Protein AF-0000000074505085 (afdb_homodimer)

Structure (mmCIF, N/CA/C/O backbone):
data_AF-0000000074505085-model_v1
#
loop_
_entity.id
_entity.type
_entity.pdbx_description
1 polymer 'TSPY like 1'
#
loop_
_atom_site.group_PDB
_atom_site.id
_atom_site.type_symbol
_atom_site.label_atom_id
_atom_site.label_alt_id
_atom_site.label_comp_id
_atom_site.label_asym_id
_atom_site.label_entity_id
_atom_site.label_seq_id
_atom_site.pdbx_PDB_ins_code
_atom_site.Cartn_x
_atom_site.Cartn_y
_atom_site.Cartn_z
_atom_site.occupancy
_atom_site.B_iso_or_equiv
_atom_site.auth_seq_id
_atom_site.auth_comp_id
_atom_site.auth_asym_id
_atom_site.auth_atom_id
_atom_site.pdbx_PDB_model_num
ATOM 1 N N . ASP A 1 1 ? 33.812 -59.938 -55.188 1 25.39 1 ASP A N 1
ATOM 2 C CA . ASP A 1 1 ? 33.625 -60.281 -53.781 1 25.39 1 ASP A CA 1
ATOM 3 C C . ASP A 1 1 ? 33.375 -59.031 -52.938 1 25.39 1 ASP A C 1
ATOM 5 O O . ASP A 1 1 ? 34.312 -58.25 -52.719 1 25.39 1 ASP A O 1
ATOM 9 N N . CYS A 1 2 ? 32.25 -58.344 -53.156 1 29.44 2 CYS A N 1
ATOM 10 C CA . CYS A 1 2 ? 31.734 -57.031 -52.812 1 29.44 2 CYS A CA 1
ATOM 11 C C . CYS A 1 2 ? 31.578 -56.875 -51.312 1 29.44 2 CYS A C 1
ATOM 13 O O . CYS A 1 2 ? 30.953 -57.719 -50.656 1 29.44 2 CYS A O 1
ATOM 15 N N . ALA A 1 3 ? 32.625 -56.25 -50.656 1 34.06 3 ALA A N 1
ATOM 16 C CA . ALA A 1 3 ? 32.719 -55.844 -49.25 1 34.06 3 ALA A CA 1
ATOM 17 C C . ALA A 1 3 ? 31.453 -55.156 -48.781 1 34.06 3 ALA A C 1
ATOM 19 O O . ALA A 1 3 ? 31.109 -54.062 -49.25 1 34.06 3 ALA A O 1
ATOM 20 N N . VAL A 1 4 ? 30.375 -55.969 -48.531 1 32.06 4 VAL A N 1
ATOM 21 C CA . VAL A 1 4 ? 29.109 -55.562 -47.906 1 32.06 4 VAL A CA 1
ATOM 22 C C . VAL A 1 4 ? 29.391 -54.75 -46.656 1 32.06 4 VAL A C 1
ATOM 24 O O . VAL A 1 4 ? 30.078 -55.219 -45.75 1 32.06 4 VAL A O 1
ATOM 27 N N . ILE A 1 5 ? 29.625 -53.438 -46.781 1 35.28 5 ILE A N 1
ATOM 28 C CA . ILE A 1 5 ? 29.703 -52.438 -45.719 1 35.28 5 ILE A CA 1
ATOM 29 C C . ILE A 1 5 ? 28.531 -52.656 -44.75 1 35.28 5 ILE A C 1
ATOM 31 O O . ILE A 1 5 ? 27.375 -52.531 -45.125 1 35.28 5 ILE A O 1
ATOM 35 N N . SER A 1 6 ? 28.688 -53.656 -43.906 1 30.83 6 SER A N 1
ATOM 36 C CA . SER A 1 6 ? 27.688 -53.844 -42.875 1 30.83 6 SER A CA 1
ATOM 37 C C . SER A 1 6 ? 27.297 -52.531 -42.219 1 30.83 6 SER A C 1
ATOM 39 O O . SER A 1 6 ? 28.156 -51.781 -41.75 1 30.83 6 SER A O 1
ATOM 41 N N . LEU A 1 7 ? 26.328 -51.812 -42.781 1 31.2 7 LEU A N 1
ATOM 42 C CA . LEU A 1 7 ? 25.641 -50.688 -42.125 1 31.2 7 LEU A CA 1
ATOM 43 C C . LEU A 1 7 ? 25.391 -51 -40.656 1 31.2 7 LEU A C 1
ATOM 45 O O . LEU A 1 7 ? 24.766 -52 -40.312 1 31.2 7 LEU A O 1
ATOM 49 N N . GLY A 1 8 ? 26.438 -50.875 -39.812 1 31.52 8 GLY A N 1
ATOM 50 C CA . GLY A 1 8 ? 26.281 -50.906 -38.375 1 31.52 8 GLY A CA 1
ATOM 51 C C . GLY A 1 8 ? 24.969 -50.312 -37.875 1 31.52 8 GLY A C 1
ATOM 52 O O . GLY A 1 8 ? 24.547 -49.281 -38.375 1 31.52 8 GLY A O 1
ATOM 53 N N . GLU A 1 9 ? 23.969 -51.125 -37.531 1 32.88 9 GLU A N 1
ATOM 54 C CA . GLU A 1 9 ? 22.734 -50.812 -36.812 1 32.88 9 GLU A CA 1
ATOM 55 C C . GLU A 1 9 ? 22.969 -49.781 -35.75 1 32.88 9 GLU A C 1
ATOM 57 O O . GLU A 1 9 ? 23.781 -49.969 -34.844 1 32.88 9 GLU A O 1
ATOM 62 N N . GLU A 1 10 ? 23.016 -48.5 -36.062 1 31.44 10 GLU A N 1
ATOM 63 C CA . GLU A 1 10 ? 22.891 -47.438 -35.062 1 31.44 10 GLU A CA 1
ATOM 64 C C . GLU A 1 10 ? 21.859 -47.781 -34 1 31.44 10 GLU A C 1
ATOM 66 O O . GLU A 1 10 ? 20.688 -48 -34.312 1 31.44 10 GLU A O 1
ATOM 71 N N . GLU A 1 11 ? 22.172 -48.625 -33.031 1 31.64 11 GLU A N 1
ATOM 72 C CA . GLU A 1 11 ? 21.344 -48.781 -31.859 1 31.64 11 GLU A CA 1
ATOM 73 C C . GLU A 1 11 ? 20.75 -47.438 -31.438 1 31.64 11 GLU A C 1
ATOM 75 O O . GLU A 1 11 ? 21.484 -46.469 -31.219 1 31.64 11 GLU A O 1
ATOM 80 N N . GLU A 1 12 ? 19.656 -47.062 -32 1 31.67 12 GLU A N 1
ATOM 81 C CA . GLU A 1 12 ? 18.812 -46.031 -31.406 1 31.67 12 GLU A CA 1
ATOM 82 C C . GLU A 1 12 ? 18.828 -46.125 -29.875 1 31.67 12 GLU A C 1
ATOM 84 O O . GLU A 1 12 ? 18.312 -47.094 -29.312 1 31.67 12 GLU A O 1
ATOM 89 N N . GLU A 1 13 ? 19.906 -45.906 -29.219 1 32.12 13 GLU A N 1
ATOM 90 C CA . GLU A 1 13 ? 19.797 -45.688 -27.781 1 32.12 13 GLU A CA 1
ATOM 91 C C . GLU A 1 13 ? 18.469 -45 -27.438 1 32.12 13 GLU A C 1
ATOM 93 O O . GLU A 1 13 ? 18.188 -43.906 -27.906 1 32.12 13 GLU A O 1
ATOM 98 N N . GLU A 1 14 ? 17.375 -45.75 -27.406 1 32.88 14 GLU A N 1
ATOM 99 C CA . GLU A 1 14 ? 16.188 -45.281 -26.703 1 32.88 14 GLU A CA 1
ATOM 100 C C . GLU A 1 14 ? 16.578 -44.406 -25.5 1 32.88 14 GLU A C 1
ATOM 102 O O . GLU A 1 14 ? 17.234 -44.875 -24.562 1 32.88 14 GLU A O 1
ATOM 107 N N . GLU A 1 15 ? 17.047 -43.25 -25.688 1 34.31 15 GLU A N 1
ATOM 108 C CA . GLU A 1 15 ? 17 -42.375 -24.531 1 34.31 15 GLU A CA 1
ATOM 109 C C . GLU A 1 15 ? 15.828 -42.688 -23.625 1 34.31 15 GLU A C 1
ATOM 111 O O . GLU A 1 15 ? 14.672 -42.656 -24.047 1 34.31 15 GLU A O 1
ATOM 116 N N . GLU A 1 16 ? 15.773 -43.812 -22.891 1 35.75 16 GLU A N 1
ATOM 117 C CA . GLU A 1 16 ? 14.883 -43.938 -21.734 1 35.75 16 GLU A CA 1
ATOM 118 C C . GLU A 1 16 ? 14.461 -42.562 -21.219 1 35.75 16 GLU A C 1
ATOM 120 O O . GLU A 1 16 ? 15.305 -41.75 -20.812 1 35.75 16 GLU A O 1
ATOM 125 N N . GLU A 1 17 ? 13.664 -41.781 -21.844 1 39.53 17 GLU A N 1
ATOM 126 C CA . GLU A 1 17 ? 12.82 -40.75 -21.25 1 39.53 17 GLU A CA 1
ATOM 127 C C . GLU A 1 17 ? 12.539 -41.031 -19.781 1 39.53 17 GLU A C 1
ATOM 129 O O . GLU A 1 17 ? 11.664 -41.844 -19.453 1 39.53 17 GLU A O 1
ATOM 134 N N . GLY A 1 18 ? 13.383 -41.562 -19.016 1 38.06 18 GLY A N 1
ATOM 135 C CA . GLY A 1 18 ? 13.25 -41.875 -17.609 1 38.06 18 GLY A CA 1
ATOM 136 C C . GLY A 1 18 ? 12.117 -41.094 -16.938 1 38.06 18 GLY A C 1
ATOM 137 O O . GLY A 1 18 ? 11.867 -39.938 -17.281 1 38.06 18 GLY A O 1
ATOM 138 N N . ASP A 1 19 ? 10.953 -41.625 -16.594 1 44.03 19 ASP A N 1
ATOM 139 C CA . ASP A 1 19 ? 9.789 -41.281 -15.781 1 44.03 19 ASP A CA 1
ATOM 140 C C . ASP A 1 19 ? 10.125 -40.219 -14.758 1 44.03 19 ASP A C 1
ATOM 142 O O . ASP A 1 19 ? 10.453 -40.5 -13.609 1 44.03 19 ASP A O 1
ATOM 146 N N . GLU A 1 20 ? 11.141 -39.406 -14.836 1 50.88 20 GLU A N 1
ATOM 147 C CA . GLU A 1 20 ? 11.586 -38.469 -13.828 1 50.88 20 GLU A CA 1
ATOM 148 C C . GLU A 1 20 ? 10.406 -37.719 -13.227 1 50.88 20 GLU A C 1
ATOM 150 O O . GLU A 1 20 ? 9.773 -36.875 -13.898 1 50.88 20 GLU A O 1
ATOM 155 N N . GLY A 1 21 ? 9.508 -38.344 -12.445 1 59.97 21 GLY A N 1
ATOM 156 C CA . GLY A 1 21 ? 8.367 -37.938 -11.641 1 59.97 21 GLY A CA 1
ATOM 157 C C . GLY A 1 21 ? 8.461 -36.531 -11.141 1 59.97 21 GLY A C 1
ATOM 158 O O . GLY A 1 21 ? 9.445 -35.844 -11.398 1 59.97 21 GLY A O 1
ATOM 159 N N . PRO A 1 22 ? 7.262 -35.906 -10.734 1 77.12 22 PRO A N 1
ATOM 160 C CA . PRO A 1 22 ? 7.184 -34.531 -10.18 1 77.12 22 PRO A CA 1
ATOM 161 C C . PRO A 1 22 ? 8.297 -34.25 -9.172 1 77.12 22 PRO A C 1
ATOM 163 O O . PRO A 1 22 ? 8.602 -33.094 -8.898 1 77.12 22 PRO A O 1
ATOM 166 N N . GLY A 1 23 ? 8.984 -35.312 -8.828 1 82.06 23 GLY A N 1
ATOM 167 C CA . GLY A 1 23 ? 9.984 -35.156 -7.781 1 82.06 23 GLY A CA 1
ATOM 168 C C . GLY A 1 23 ? 11.211 -34.375 -8.242 1 82.06 23 GLY A C 1
ATOM 169 O O . GLY A 1 23 ? 11.742 -33.562 -7.5 1 82.06 23 GLY A O 1
ATOM 170 N N . ARG A 1 24 ? 11.664 -34.75 -9.477 1 89.06 24 ARG A N 1
ATOM 171 C CA . ARG A 1 24 ? 12.836 -34.062 -10 1 89.06 24 ARG A CA 1
ATOM 172 C C . ARG A 1 24 ? 12.547 -32.562 -10.195 1 89.06 24 ARG A C 1
ATOM 174 O O . ARG A 1 24 ? 13.398 -31.719 -9.922 1 89.06 24 ARG A O 1
ATOM 181 N N . TYR A 1 25 ? 11.422 -32.281 -10.711 1 94.06 25 TYR A N 1
ATOM 182 C CA . TYR A 1 25 ? 11.039 -30.891 -10.914 1 94.06 25 TYR A CA 1
ATOM 183 C C . TYR A 1 25 ? 10.891 -30.172 -9.578 1 94.06 25 TYR A C 1
ATOM 185 O O . TYR A 1 25 ? 11.219 -28.984 -9.469 1 94.06 25 TYR A O 1
ATOM 193 N N . LEU A 1 26 ? 10.523 -30.906 -8.562 1 94.06 26 LEU A N 1
ATOM 194 C CA . LEU A 1 26 ? 10.344 -30.297 -7.254 1 94.06 26 LEU A CA 1
ATOM 195 C C . LEU A 1 26 ? 11.695 -29.906 -6.656 1 94.06 26 LEU A C 1
ATOM 197 O O . LEU A 1 26 ? 11.82 -28.828 -6.059 1 94.06 26 LEU A O 1
ATOM 201 N N . ALA A 1 27 ? 12.641 -30.781 -6.809 1 94.56 27 ALA A N 1
ATOM 202 C CA . ALA A 1 27 ? 13.977 -30.484 -6.309 1 94.56 27 ALA A CA 1
ATOM 203 C C . ALA A 1 27 ? 14.57 -29.281 -7.031 1 94.56 27 ALA A C 1
ATOM 205 O O . ALA A 1 27 ? 15.188 -28.422 -6.402 1 94.56 27 ALA A O 1
ATOM 206 N N . ALA A 1 28 ? 14.375 -29.266 -8.32 1 96.69 28 ALA A N 1
ATOM 207 C CA . ALA A 1 28 ? 14.844 -28.125 -9.109 1 96.69 28 ALA A CA 1
ATOM 208 C C . ALA A 1 28 ? 14.117 -26.844 -8.719 1 96.69 28 ALA A C 1
ATOM 210 O O . ALA A 1 28 ? 14.727 -25.766 -8.672 1 96.69 28 ALA A O 1
ATOM 211 N N . LEU A 1 29 ? 12.844 -27 -8.477 1 97.38 29 LEU A N 1
ATOM 212 C CA . LEU A 1 29 ? 12.047 -25.859 -8.062 1 97.38 29 LEU A CA 1
ATOM 213 C C . LEU A 1 29 ? 12.539 -25.312 -6.723 1 97.38 29 LEU A C 1
ATOM 215 O O . LEU A 1 29 ? 12.625 -24.094 -6.539 1 97.38 29 LEU A O 1
ATOM 219 N N . GLU A 1 30 ? 12.867 -26.141 -5.809 1 96.81 30 GLU A N 1
ATOM 220 C CA . GLU A 1 30 ? 13.406 -25.734 -4.52 1 96.81 30 GLU A CA 1
ATOM 221 C C . GLU A 1 30 ? 14.703 -24.938 -4.695 1 96.81 30 GLU A C 1
ATOM 223 O O . GLU A 1 30 ? 14.922 -23.938 -4.02 1 96.81 30 GLU A O 1
ATOM 228 N N . ALA A 1 31 ? 15.516 -25.422 -5.57 1 97.5 31 ALA A N 1
ATOM 229 C CA . ALA A 1 31 ? 16.797 -24.766 -5.824 1 97.5 31 ALA A CA 1
ATOM 230 C C . ALA A 1 31 ? 16.578 -23.375 -6.398 1 97.5 31 ALA A C 1
ATOM 232 O O . ALA A 1 31 ? 17.25 -22.422 -5.988 1 97.5 31 ALA A O 1
ATOM 233 N N . VAL A 1 32 ? 15.688 -23.234 -7.352 1 98.12 32 VAL A N 1
ATOM 234 C CA . VAL A 1 32 ? 15.406 -21.938 -7.957 1 98.12 32 VAL A CA 1
ATOM 235 C C . VAL A 1 32 ? 14.82 -21 -6.906 1 98.12 32 VAL A C 1
ATOM 237 O O . VAL A 1 32 ? 15.141 -19.812 -6.891 1 98.12 32 VAL A O 1
ATOM 240 N N . GLN A 1 33 ? 13.953 -21.547 -6.035 1 97.69 33 GLN A N 1
ATOM 241 C CA . GLN A 1 33 ? 13.375 -20.734 -4.973 1 97.69 33 GLN A CA 1
ATOM 242 C C . GLN A 1 33 ? 14.453 -20.203 -4.027 1 97.69 33 GLN A C 1
ATOM 244 O O . GLN A 1 33 ? 14.398 -19.062 -3.59 1 97.69 33 GLN A O 1
ATOM 249 N N . LEU A 1 34 ? 15.438 -21.031 -3.76 1 97.5 34 LEU A N 1
ATOM 250 C CA . LEU A 1 34 ? 16.547 -20.594 -2.918 1 97.5 34 LEU A CA 1
ATOM 251 C C . LEU A 1 34 ? 17.328 -19.469 -3.586 1 97.5 34 LEU A C 1
ATOM 253 O O . LEU A 1 34 ? 17.734 -18.516 -2.924 1 97.5 34 LEU A O 1
ATOM 257 N N . GLU A 1 35 ? 17.562 -19.531 -4.836 1 98.12 35 GLU A N 1
ATOM 258 C CA . GLU A 1 35 ? 18.234 -18.484 -5.586 1 98.12 35 GLU A CA 1
ATOM 259 C C . GLU A 1 35 ? 17.438 -17.188 -5.574 1 98.12 35 GLU A C 1
ATOM 261 O O . GLU A 1 35 ? 18 -16.109 -5.387 1 98.12 35 GLU A O 1
ATOM 266 N N . LEU A 1 36 ? 16.188 -17.344 -5.793 1 97.62 36 LEU A N 1
ATOM 267 C CA . LEU A 1 36 ? 15.305 -16.172 -5.777 1 97.62 36 LEU A CA 1
ATOM 268 C C . LEU A 1 36 ? 15.305 -15.508 -4.402 1 97.62 36 LEU A C 1
ATOM 270 O O . LEU A 1 36 ? 15.336 -14.281 -4.305 1 97.62 36 LEU A O 1
ATOM 274 N N . GLU A 1 37 ? 15.25 -16.312 -3.385 1 96.69 37 GLU A N 1
ATOM 275 C CA . GLU A 1 37 ? 15.289 -15.789 -2.023 1 96.69 37 GLU A CA 1
ATOM 276 C C . GLU A 1 37 ? 16.578 -15.016 -1.762 1 96.69 37 GLU A C 1
ATOM 278 O O . GLU A 1 37 ? 16.562 -13.992 -1.065 1 96.69 37 GLU A O 1
ATOM 283 N N . ALA A 1 38 ? 17.672 -15.523 -2.273 1 98 38 ALA A N 1
ATOM 284 C CA . ALA A 1 38 ? 18.938 -14.836 -2.123 1 98 38 ALA A CA 1
ATOM 285 C C . ALA A 1 38 ? 18.922 -13.469 -2.809 1 98 38 ALA A C 1
ATOM 287 O O . ALA A 1 38 ? 19.406 -12.484 -2.26 1 98 38 ALA A O 1
ATOM 288 N N . VAL A 1 39 ? 18.344 -13.414 -3.986 1 97.88 39 VAL A N 1
ATOM 289 C CA . VAL A 1 39 ? 18.203 -12.156 -4.707 1 97.88 39 VAL A CA 1
ATOM 290 C C . VAL A 1 39 ? 17.328 -11.195 -3.908 1 97.88 39 VAL A C 1
ATOM 292 O O . VAL A 1 39 ? 17.641 -10.016 -3.779 1 97.88 39 VAL A O 1
ATOM 295 N N . GLU A 1 40 ? 16.281 -11.766 -3.355 1 95.69 40 GLU A N 1
ATOM 296 C CA . GLU A 1 40 ? 15.344 -10.953 -2.586 1 95.69 40 GLU A CA 1
ATOM 297 C C . GLU A 1 40 ? 16 -10.398 -1.324 1 95.69 40 GLU A C 1
ATOM 299 O O . GLU A 1 40 ? 15.742 -9.266 -0.928 1 95.69 40 GLU A O 1
ATOM 304 N N . GLU A 1 41 ? 16.781 -11.18 -0.709 1 96.88 41 GLU A N 1
ATOM 305 C CA . GLU A 1 41 ? 17.5 -10.727 0.48 1 96.88 41 GLU A CA 1
ATOM 306 C C . GLU A 1 41 ? 18.469 -9.609 0.143 1 96.88 41 GLU A C 1
ATOM 308 O O . GLU A 1 41 ? 18.578 -8.625 0.881 1 96.88 41 GLU A O 1
ATOM 313 N N . GLU A 1 42 ? 19.156 -9.742 -0.912 1 97.94 42 GLU A N 1
ATOM 314 C CA . GLU A 1 42 ? 20.062 -8.688 -1.368 1 97.94 42 GLU A CA 1
ATOM 315 C C . GLU A 1 42 ? 19.297 -7.41 -1.699 1 97.94 42 GLU A C 1
ATOM 317 O O . GLU A 1 42 ? 19.719 -6.312 -1.343 1 97.94 42 GLU A O 1
ATOM 322 N N . ALA A 1 43 ? 18.219 -7.605 -2.398 1 96.94 43 ALA A N 1
ATOM 323 C CA . ALA A 1 43 ? 17.375 -6.465 -2.738 1 96.94 43 ALA A CA 1
ATOM 324 C C . ALA A 1 43 ? 16.859 -5.762 -1.48 1 96.94 43 ALA A C 1
ATOM 326 O O . ALA A 1 43 ? 16.953 -4.535 -1.368 1 96.94 43 ALA A O 1
ATOM 327 N N . ALA A 1 44 ? 16.359 -6.547 -0.553 1 94.25 44 ALA A N 1
ATOM 328 C CA . ALA A 1 44 ? 15.82 -5.988 0.687 1 94.25 44 ALA A CA 1
ATOM 329 C C . ALA A 1 44 ? 16.875 -5.16 1.415 1 94.25 44 ALA A C 1
ATOM 331 O O . ALA A 1 44 ? 16.594 -4.062 1.895 1 94.25 44 ALA A O 1
ATOM 332 N N . ARG A 1 45 ? 18.094 -5.633 1.426 1 96.75 45 ARG A N 1
ATOM 333 C CA . ARG A 1 45 ? 19.188 -4.926 2.078 1 96.75 45 ARG A CA 1
ATOM 334 C C . ARG A 1 45 ? 19.531 -3.631 1.343 1 96.75 45 ARG A C 1
ATOM 336 O O . ARG A 1 45 ? 19.734 -2.594 1.971 1 96.75 45 ARG A O 1
ATOM 343 N N . ALA A 1 46 ? 19.516 -3.75 0.075 1 97.62 46 ALA A N 1
ATOM 344 C CA . ALA A 1 46 ? 19.828 -2.572 -0.728 1 97.62 46 ALA A CA 1
ATOM 345 C C . ALA A 1 46 ? 18.766 -1.494 -0.569 1 97.62 46 ALA A C 1
ATOM 347 O O . ALA A 1 46 ? 19.078 -0.313 -0.417 1 97.62 46 ALA A O 1
ATOM 348 N N . PHE A 1 47 ? 17.562 -1.888 -0.594 1 95.06 47 PHE A N 1
ATOM 349 C CA . PHE A 1 47 ? 16.469 -0.941 -0.417 1 95.06 47 PHE A CA 1
ATOM 350 C C . PHE A 1 47 ? 16.516 -0.325 0.976 1 95.06 47 PHE A C 1
ATOM 352 O O . PHE A 1 47 ? 16.25 0.87 1.139 1 95.06 47 PHE A O 1
ATOM 359 N N . ARG A 1 48 ? 16.75 -1.136 1.945 1 95 48 ARG A N 1
ATOM 360 C CA . ARG A 1 48 ? 16.828 -0.646 3.316 1 95 48 ARG A CA 1
ATOM 361 C C . ARG A 1 48 ? 17.922 0.408 3.453 1 95 48 ARG A C 1
ATOM 363 O O . ARG A 1 48 ? 17.734 1.438 4.102 1 95 48 ARG A O 1
ATOM 370 N N . ARG A 1 49 ? 19.016 0.147 2.857 1 97.06 49 ARG A N 1
ATOM 371 C CA . ARG A 1 49 ? 20.125 1.09 2.904 1 97.06 49 ARG A CA 1
ATOM 372 C C . ARG A 1 49 ? 19.766 2.402 2.217 1 97.06 49 ARG A C 1
ATOM 374 O O . ARG A 1 49 ? 20.078 3.48 2.719 1 97.06 49 ARG A O 1
ATOM 381 N N . LEU A 1 50 ? 19.141 2.242 1.092 1 96.38 50 LEU A N 1
ATOM 382 C CA . LEU A 1 50 ? 18.734 3.426 0.346 1 96.38 50 LEU A CA 1
ATOM 383 C C . LEU A 1 50 ? 17.703 4.227 1.129 1 96.38 50 LEU A C 1
ATOM 385 O O . LEU A 1 50 ? 17.781 5.457 1.187 1 96.38 50 LEU A O 1
ATOM 389 N N . ARG A 1 51 ? 16.766 3.566 1.726 1 94.38 51 ARG A N 1
ATOM 390 C CA . ARG A 1 51 ? 15.742 4.219 2.539 1 94.38 51 ARG A CA 1
ATOM 391 C C . ARG A 1 51 ? 16.375 4.965 3.711 1 94.38 51 ARG A C 1
ATOM 393 O O . ARG A 1 51 ? 15.992 6.102 4.004 1 94.38 51 ARG A O 1
ATOM 400 N N . ALA A 1 52 ? 17.297 4.312 4.379 1 95 52 ALA A N 1
ATOM 401 C CA . ALA A 1 52 ? 17.984 4.93 5.504 1 95 52 ALA A CA 1
ATOM 402 C C . ALA A 1 52 ? 18.734 6.188 5.062 1 95 52 ALA A C 1
ATOM 404 O O . ALA A 1 52 ? 18.688 7.215 5.742 1 95 52 ALA A O 1
ATOM 405 N N . LYS A 1 53 ? 19.391 6.074 3.975 1 97.81 53 LYS A N 1
ATOM 406 C CA . LYS A 1 53 ? 20.172 7.195 3.441 1 97.81 53 LYS A CA 1
ATOM 407 C C . LYS A 1 53 ? 19.266 8.398 3.18 1 97.81 53 LYS A C 1
ATOM 409 O O . LYS A 1 53 ? 19.562 9.508 3.633 1 97.81 53 LYS A O 1
ATOM 414 N N . PHE A 1 54 ? 18.219 8.234 2.521 1 96.94 54 PHE A N 1
ATOM 415 C CA . PHE A 1 54 ? 17.375 9.359 2.139 1 96.94 54 PHE A CA 1
ATOM 416 C C . PHE A 1 54 ? 16.516 9.82 3.312 1 96.94 54 PHE A C 1
ATOM 418 O O . PHE A 1 54 ? 16.109 10.977 3.369 1 96.94 54 PHE A O 1
ATOM 425 N N . GLY A 1 55 ? 16.266 8.875 4.195 1 95 55 GLY A N 1
ATOM 426 C CA . GLY A 1 55 ? 15.656 9.305 5.445 1 95 55 GLY A CA 1
ATOM 427 C C . GLY A 1 55 ? 16.5 10.32 6.191 1 95 55 GLY A C 1
ATOM 428 O O . GLY A 1 55 ? 15.984 11.328 6.68 1 95 55 GLY A O 1
ATOM 429 N N . LEU A 1 56 ? 17.781 10.055 6.242 1 97.38 56 LEU A N 1
ATOM 430 C CA . LEU A 1 56 ? 18.703 10.953 6.914 1 97.38 56 LEU A CA 1
ATOM 431 C C . LEU A 1 56 ? 18.812 12.273 6.168 1 97.38 56 LEU A C 1
ATOM 433 O O . LEU A 1 56 ? 18.938 13.336 6.793 1 97.38 56 LEU A O 1
ATOM 437 N N . ARG A 1 57 ? 18.719 12.25 4.895 1 97.88 57 ARG A N 1
ATOM 438 C CA . ARG A 1 57 ? 18.844 13.453 4.07 1 97.88 57 ARG A CA 1
ATOM 439 C C . ARG A 1 57 ? 17.609 14.336 4.203 1 97.88 57 ARG A C 1
ATOM 441 O O . ARG A 1 57 ? 17.703 15.562 4.102 1 97.88 57 ARG A O 1
ATOM 448 N N . ARG A 1 58 ? 16.453 13.734 4.41 1 97.31 58 ARG A N 1
ATOM 449 C CA . ARG A 1 58 ? 15.195 14.477 4.48 1 97.31 58 ARG A CA 1
ATOM 450 C C . ARG A 1 58 ? 15.023 15.133 5.848 1 97.31 58 ARG A C 1
ATOM 452 O O . ARG A 1 58 ? 14.375 16.172 5.965 1 97.31 58 ARG A O 1
ATOM 459 N N . ARG A 1 59 ? 15.602 14.562 6.801 1 96.81 59 ARG A N 1
ATOM 460 C CA . ARG A 1 59 ? 15.328 14.891 8.195 1 96.81 59 ARG A CA 1
ATOM 461 C C . ARG A 1 59 ? 15.555 16.375 8.461 1 96.81 59 ARG A C 1
ATOM 463 O O . ARG A 1 59 ? 14.672 17.062 8.984 1 96.81 59 ARG A O 1
ATOM 470 N N . PRO A 1 60 ? 16.75 16.938 8.141 1 97.94 60 PRO A N 1
ATOM 471 C CA . PRO A 1 60 ? 16.969 18.359 8.43 1 97.94 60 PRO A CA 1
ATOM 472 C C . PRO A 1 60 ? 15.969 19.266 7.715 1 97.94 60 PRO A C 1
ATOM 474 O O . PRO A 1 60 ? 15.562 20.297 8.258 1 97.94 60 PRO A O 1
ATOM 477 N N . HIS A 1 61 ? 15.578 18.891 6.508 1 98.25 61 HIS A N 1
ATOM 478 C CA . HIS A 1 61 ? 14.609 19.703 5.762 1 98.25 61 HIS A CA 1
ATOM 479 C C . HIS A 1 61 ? 13.227 19.609 6.395 1 98.25 61 HIS A C 1
ATOM 481 O O . HIS A 1 61 ? 12.516 20.625 6.477 1 98.25 61 HIS A O 1
ATOM 487 N N . LEU A 1 62 ? 12.836 18.5 6.836 1 97.44 62 LEU A N 1
ATOM 488 C CA . LEU A 1 62 ? 11.547 18.312 7.48 1 97.44 62 LEU A CA 1
ATOM 489 C C . LEU A 1 62 ? 11.484 19.062 8.805 1 97.44 62 LEU A C 1
ATOM 491 O O . LEU A 1 62 ? 10.453 19.656 9.141 1 97.44 62 LEU A O 1
ATOM 495 N N . GLN A 1 63 ? 12.57 19.016 9.539 1 96.94 63 GLN A N 1
ATOM 496 C CA . GLN A 1 63 ? 12.648 19.75 10.797 1 96.94 63 GLN A CA 1
ATOM 497 C C . GLN A 1 63 ? 12.5 21.25 10.555 1 96.94 63 GLN A C 1
ATOM 499 O O . GLN A 1 63 ? 11.758 21.938 11.273 1 96.94 63 GLN A O 1
ATOM 504 N N . ARG A 1 64 ? 13.211 21.703 9.648 1 98 64 ARG A N 1
ATOM 505 C CA . ARG A 1 64 ? 13.117 23.109 9.305 1 98 64 ARG A CA 1
ATOM 506 C C . ARG A 1 64 ? 11.711 23.469 8.836 1 98 64 ARG A C 1
ATOM 508 O O . ARG A 1 64 ? 11.172 24.516 9.219 1 98 64 ARG A O 1
ATOM 515 N N . ARG A 1 65 ? 11.117 22.656 7.988 1 97.94 65 ARG A N 1
ATOM 516 C CA . ARG A 1 65 ? 9.758 22.875 7.516 1 97.94 65 ARG A CA 1
ATOM 517 C C . ARG A 1 65 ? 8.781 23 8.688 1 97.94 65 ARG A C 1
ATOM 519 O O . ARG A 1 65 ? 7.973 23.922 8.742 1 97.94 65 ARG A O 1
ATOM 526 N N . ASN A 1 66 ? 8.93 22.062 9.562 1 95.75 66 ASN A N 1
ATOM 527 C CA . ASN A 1 66 ? 8.062 22.047 10.734 1 95.75 66 ASN A CA 1
ATOM 528 C C . ASN A 1 66 ? 8.211 23.328 11.547 1 95.75 66 ASN A C 1
ATOM 530 O O . ASN A 1 66 ? 7.215 23.906 12 1 95.75 66 ASN A O 1
ATOM 534 N N . HIS A 1 67 ? 9.43 23.734 11.758 1 96 67 HIS A N 1
ATOM 535 C CA . HIS A 1 67 ? 9.711 24.969 12.5 1 96 67 HIS A CA 1
ATOM 536 C C . HIS A 1 67 ? 9.062 26.172 11.836 1 96 67 HIS A C 1
ATOM 538 O O . HIS A 1 67 ? 8.414 26.984 12.508 1 96 67 HIS A O 1
ATOM 544 N N . LEU A 1 68 ? 9.195 26.281 10.609 1 96.94 68 LEU A N 1
ATOM 545 C CA . LEU A 1 68 ? 8.633 27.406 9.867 1 96.94 68 LEU A CA 1
ATOM 546 C C . LEU A 1 68 ? 7.113 27.406 9.938 1 96.94 68 LEU A C 1
ATOM 548 O O . LEU A 1 68 ? 6.492 28.453 10.148 1 96.94 68 LEU A O 1
ATOM 552 N N . ILE A 1 69 ? 6.488 26.266 9.758 1 96.25 69 ILE A N 1
ATOM 553 C CA . ILE A 1 69 ? 5.035 26.141 9.742 1 96.25 69 ILE A CA 1
ATOM 554 C C . ILE A 1 69 ? 4.469 26.547 11.094 1 96.25 69 ILE A C 1
ATOM 556 O O . ILE A 1 69 ? 3.402 27.172 11.164 1 96.25 69 ILE A O 1
ATOM 560 N N . GLN A 1 70 ? 5.184 26.234 12.125 1 93.69 70 GLN A N 1
ATOM 561 C CA . GLN A 1 70 ? 4.742 26.562 13.477 1 93.69 70 GLN A CA 1
ATOM 562 C C . GLN A 1 70 ? 4.598 28.078 13.641 1 93.69 70 GLN A C 1
ATOM 564 O O . GLN A 1 70 ? 3.873 28.547 14.523 1 93.69 70 GLN A O 1
ATOM 569 N N . HIS A 1 71 ? 5.23 28.844 12.859 1 93 71 HIS A N 1
ATOM 570 C CA . HIS A 1 71 ? 5.191 30.297 12.969 1 93 71 HIS A CA 1
ATOM 571 C C . HIS A 1 71 ? 4.18 30.906 12 1 93 71 HIS A C 1
ATOM 573 O O . HIS A 1 71 ? 4.105 32.125 11.844 1 93 71 HIS A O 1
ATOM 579 N N . ILE A 1 72 ? 3.508 30.047 11.359 1 93.62 72 ILE A N 1
ATOM 580 C CA . ILE A 1 72 ? 2.404 30.484 10.508 1 93.62 72 ILE A CA 1
ATOM 581 C C . ILE A 1 72 ? 1.076 30.062 11.125 1 93.62 72 ILE A C 1
ATOM 583 O O . ILE A 1 72 ? 0.616 28.938 10.898 1 93.62 72 ILE A O 1
ATOM 587 N N . PRO A 1 73 ? 0.501 30.922 11.797 1 91.75 73 PRO A N 1
ATOM 588 C CA . PRO A 1 73 ? -0.729 30.562 12.508 1 91.75 73 PRO A CA 1
ATOM 589 C C . PRO A 1 73 ? -1.816 30.031 11.57 1 91.75 73 PRO A C 1
ATOM 591 O O . PRO A 1 73 ? -2.057 30.625 10.508 1 91.75 73 PRO A O 1
ATOM 594 N N . GLY A 1 74 ? -2.398 28.906 11.938 1 94.31 74 GLY A N 1
ATOM 595 C CA . GLY A 1 74 ? -3.523 28.359 11.203 1 94.31 74 GLY A CA 1
ATOM 596 C C . GLY A 1 74 ? -3.113 27.672 9.922 1 94.31 74 GLY A C 1
ATOM 597 O O . GLY A 1 74 ? -3.949 27.406 9.047 1 94.31 74 GLY A O 1
ATOM 598 N N . PHE A 1 75 ? -1.868 27.422 9.773 1 96.69 75 PHE A N 1
ATOM 599 C CA . PHE A 1 75 ? -1.363 26.844 8.531 1 96.69 75 PHE A CA 1
ATOM 600 C C . PHE A 1 75 ? -2.109 25.562 8.18 1 96.69 75 PHE A C 1
ATOM 602 O O . PHE A 1 75 ? -2.648 25.438 7.078 1 96.69 75 PHE A O 1
ATOM 609 N N . TRP A 1 76 ? -2.205 24.625 9.078 1 98 76 TRP A N 1
ATOM 610 C CA . TRP A 1 76 ? -2.699 23.281 8.781 1 98 76 TRP A CA 1
ATOM 611 C C . TRP A 1 76 ? -4.211 23.281 8.57 1 98 76 TRP A C 1
ATOM 613 O O . TRP A 1 76 ? -4.719 22.641 7.652 1 98 76 TRP A O 1
ATOM 623 N N . VAL A 1 77 ? -4.938 24 9.477 1 97.75 77 VAL A N 1
ATOM 624 C CA . VAL A 1 77 ? -6.383 24.047 9.297 1 97.75 77 VAL A CA 1
ATOM 625 C C . VAL A 1 77 ? -6.723 24.656 7.941 1 97.75 77 VAL A C 1
ATOM 627 O O . VAL A 1 77 ? -7.637 24.203 7.258 1 97.75 77 VAL A O 1
ATOM 630 N N . THR A 1 78 ? -5.996 25.672 7.566 1 97.38 78 THR A N 1
ATOM 631 C CA . THR A 1 78 ? -6.211 26.297 6.266 1 97.38 78 THR A CA 1
ATOM 632 C C . THR A 1 78 ? -5.93 25.312 5.137 1 97.38 78 THR A C 1
ATOM 634 O O . THR A 1 78 ? -6.742 25.172 4.219 1 97.38 78 THR A O 1
ATOM 637 N N . ALA A 1 79 ? -4.809 24.625 5.223 1 97.88 79 ALA A N 1
ATOM 638 C CA . ALA A 1 79 ? -4.453 23.641 4.211 1 97.88 79 ALA A CA 1
ATOM 639 C C . ALA A 1 79 ? -5.504 22.531 4.129 1 97.88 79 ALA A C 1
ATOM 641 O O . ALA A 1 79 ? -5.883 22.109 3.033 1 97.88 79 ALA A O 1
ATOM 642 N N . PHE A 1 80 ? -5.992 22.078 5.309 1 98.06 80 PHE A N 1
ATOM 643 C CA . PHE A 1 80 ? -7.012 21.047 5.355 1 98.06 80 PHE A CA 1
ATOM 644 C C . PHE A 1 80 ? -8.305 21.516 4.695 1 98.06 80 PHE A C 1
ATOM 646 O O . PHE A 1 80 ? -8.891 20.797 3.885 1 98.06 80 PHE A O 1
ATOM 653 N N . LEU A 1 81 ? -8.695 22.719 4.957 1 97.25 81 LEU A N 1
ATOM 654 C CA . LEU A 1 81 ? -9.961 23.25 4.477 1 97.25 81 LEU A CA 1
ATOM 655 C C . LEU A 1 81 ? -9.898 23.531 2.977 1 97.25 81 LEU A C 1
ATOM 657 O O . LEU A 1 81 ? -10.93 23.547 2.303 1 97.25 81 LEU A O 1
ATOM 661 N N . ASN A 1 82 ? -8.688 23.75 2.525 1 97.19 82 ASN A N 1
ATOM 662 C CA . ASN A 1 82 ? -8.531 24.047 1.105 1 97.19 82 ASN A CA 1
ATOM 663 C C . ASN A 1 82 ? -8.445 22.781 0.272 1 97.19 82 ASN A C 1
ATOM 665 O O . ASN A 1 82 ? -8.516 22.828 -0.957 1 97.19 82 ASN A O 1
ATOM 669 N N . HIS A 1 83 ? -8.258 21.672 0.925 1 96.56 83 HIS A N 1
ATOM 670 C CA . HIS A 1 83 ? -8.219 20.422 0.187 1 96.56 83 HIS A CA 1
ATOM 671 C C . HIS A 1 83 ? -9.609 20 -0.255 1 96.56 83 HIS A C 1
ATOM 673 O O . HIS A 1 83 ? -10.523 19.875 0.572 1 96.56 83 HIS A O 1
ATOM 679 N N . PRO A 1 84 ? -9.828 19.734 -1.45 1 94.38 84 PRO A N 1
ATOM 680 C CA . PRO A 1 84 ? -11.172 19.547 -2 1 94.38 84 PRO A CA 1
ATOM 681 C C . PRO A 1 84 ? -11.93 18.406 -1.318 1 94.38 84 PRO A C 1
ATOM 683 O O . PRO A 1 84 ? -13.102 18.578 -0.97 1 94.38 84 PRO A O 1
ATOM 686 N N . GLN A 1 85 ? -11.32 17.312 -1.061 1 93.38 85 GLN A N 1
ATOM 687 C CA . GLN A 1 85 ? -12.016 16.172 -0.479 1 93.38 85 GLN A CA 1
ATOM 688 C C . GLN A 1 85 ? -12.016 16.25 1.045 1 93.38 85 GLN A C 1
ATOM 690 O O . GLN A 1 85 ? -13.031 15.969 1.686 1 93.38 85 GLN A O 1
ATOM 695 N N . LEU A 1 86 ? -11.008 16.656 1.556 1 95.56 86 LEU A N 1
ATOM 696 C CA . LEU A 1 86 ? -10.867 16.672 3.008 1 95.56 86 LEU A CA 1
ATOM 697 C C . LEU A 1 86 ? -11.766 17.734 3.637 1 95.56 86 LEU A C 1
ATOM 699 O O . LEU A 1 86 ? -12.289 17.531 4.73 1 95.56 86 LEU A O 1
ATOM 703 N N . SER A 1 87 ? -11.93 18.828 2.93 1 95.38 87 SER A N 1
ATOM 704 C CA . SER A 1 87 ? -12.742 19.922 3.451 1 95.38 87 SER A CA 1
ATOM 705 C C . SER A 1 87 ? -14.156 19.469 3.775 1 95.38 87 SER A C 1
ATOM 707 O O . SER A 1 87 ? -14.781 19.969 4.715 1 95.38 87 SER A O 1
ATOM 709 N N . ALA A 1 88 ? -14.633 18.5 3.031 1 93.56 88 ALA A N 1
ATOM 710 C CA . ALA A 1 88 ? -15.992 18 3.203 1 93.56 88 ALA A CA 1
ATOM 711 C C . ALA A 1 88 ? -16.125 17.219 4.508 1 93.56 88 ALA A C 1
ATOM 713 O O . ALA A 1 88 ? -17.234 17 5 1 93.56 88 ALA A O 1
ATOM 714 N N . MET A 1 89 ? -14.992 16.812 5.078 1 92.62 89 MET A N 1
ATOM 715 C CA . MET A 1 89 ? -14.992 15.984 6.289 1 92.62 89 MET A CA 1
ATOM 716 C C . MET A 1 89 ? -14.828 16.859 7.531 1 92.62 89 MET A C 1
ATOM 718 O O . MET A 1 89 ? -14.758 16.344 8.648 1 92.62 89 MET A O 1
ATOM 722 N N . ILE A 1 90 ? -14.812 18.141 7.305 1 94.88 90 ILE A N 1
ATOM 723 C CA . ILE A 1 90 ? -14.5 19.031 8.414 1 94.88 90 ILE A CA 1
ATOM 724 C C . ILE A 1 90 ? -15.734 19.859 8.773 1 94.88 90 ILE A C 1
ATOM 726 O O . ILE A 1 90 ? -16.156 20.719 8 1 94.88 90 ILE A O 1
ATOM 730 N N . SER A 1 91 ? -16.281 19.641 9.914 1 92.19 91 SER A N 1
ATOM 731 C CA . SER A 1 91 ? -17.391 20.438 10.414 1 92.19 91 SER A CA 1
ATOM 732 C C . SER A 1 91 ? -16.891 21.781 10.945 1 92.19 91 SER A C 1
ATOM 734 O O . SER A 1 91 ? -15.688 22.016 11.062 1 92.19 91 SER A O 1
ATOM 736 N N . ASP A 1 92 ? -17.859 22.641 11.281 1 91.94 92 ASP A N 1
ATOM 737 C CA . ASP A 1 92 ? -17.516 23.938 11.859 1 91.94 92 ASP A CA 1
ATOM 738 C C . ASP A 1 92 ? -16.766 23.781 13.18 1 91.94 92 ASP A C 1
ATOM 740 O O . ASP A 1 92 ? -15.789 24.484 13.445 1 91.94 92 ASP A O 1
ATOM 744 N N . ARG A 1 93 ? -17.25 22.875 13.922 1 90.62 93 ARG A N 1
ATOM 745 C CA . ARG A 1 93 ? -16.609 22.625 15.203 1 90.62 93 ARG A CA 1
ATOM 746 C C . ARG A 1 93 ? -15.195 22.062 15.008 1 90.62 93 ARG A C 1
ATOM 748 O O . ARG A 1 93 ? -14.273 22.438 15.734 1 90.62 93 ARG A O 1
ATOM 755 N N . ASP A 1 94 ? -15.039 21.172 14.07 1 95.12 94 ASP A N 1
ATOM 756 C CA . ASP A 1 94 ? -13.719 20.641 13.75 1 95.12 94 ASP A CA 1
ATOM 757 C C . ASP A 1 94 ? -12.758 21.75 13.352 1 95.12 94 ASP A C 1
ATOM 759 O O . ASP A 1 94 ? -11.594 21.766 13.773 1 95.12 94 ASP A O 1
ATOM 763 N N . GLU A 1 95 ? -13.297 22.578 12.531 1 96.19 95 GLU A N 1
ATOM 764 C CA . GLU A 1 95 ? -12.484 23.688 12.055 1 96.19 95 GLU A CA 1
ATOM 765 C C . GLU A 1 95 ? -11.93 24.516 13.219 1 96.19 95 GLU A C 1
ATOM 767 O O . GLU A 1 95 ? -10.75 24.859 13.234 1 96.19 95 GLU A O 1
ATOM 772 N N . ASP A 1 96 ? -12.734 24.844 14.141 1 96.19 96 ASP A N 1
ATOM 773 C CA . ASP A 1 96 ? -12.312 25.609 15.312 1 96.19 96 ASP A CA 1
ATOM 774 C C . ASP A 1 96 ? -11.227 24.859 16.094 1 96.19 96 ASP A C 1
ATOM 776 O O . ASP A 1 96 ? -10.203 25.453 16.453 1 96.19 96 ASP A O 1
ATOM 780 N N . ALA A 1 97 ? -11.445 23.609 16.328 1 96.56 97 ALA A N 1
ATOM 781 C CA . ALA A 1 97 ? -10.469 22.812 17.062 1 96.56 97 ALA A CA 1
ATOM 782 C C . ALA A 1 97 ? -9.164 22.688 16.281 1 96.56 97 ALA A C 1
ATOM 784 O O . ALA A 1 97 ? -8.078 22.812 16.844 1 96.56 97 ALA A O 1
ATOM 785 N N . LEU A 1 98 ? -9.312 22.484 14.977 1 97.56 98 LEU A N 1
ATOM 786 C CA . LEU A 1 98 ? -8.148 22.312 14.109 1 97.56 98 LEU A CA 1
ATOM 787 C C . LEU A 1 98 ? -7.371 23.609 13.961 1 97.56 98 LEU A C 1
ATOM 789 O O . LEU A 1 98 ? -6.211 23.594 13.547 1 97.56 98 LEU A O 1
ATOM 793 N N . SER A 1 99 ? -7.957 24.719 14.258 1 97.44 99 SER A N 1
ATOM 794 C CA . SER A 1 99 ? -7.27 26 14.195 1 97.44 99 SER A CA 1
ATOM 795 C C . SER A 1 99 ? -6.129 26.078 15.203 1 97.44 99 SER A C 1
ATOM 797 O O . SER A 1 99 ? -5.227 26.906 15.078 1 97.44 99 SER A O 1
ATOM 799 N N . TYR A 1 100 ? -6.141 25.188 16.172 1 97.31 100 TYR A N 1
ATOM 800 C CA . TYR A 1 100 ? -5.098 25.156 17.203 1 97.31 100 TYR A CA 1
ATOM 801 C C . TYR A 1 100 ? -4.012 24.141 16.844 1 97.31 100 TYR A C 1
ATOM 803 O O . TYR A 1 100 ? -3.053 23.953 17.594 1 97.31 100 TYR A O 1
ATOM 811 N N . MET A 1 101 ? -4.16 23.484 15.688 1 98 101 MET A N 1
ATOM 812 C CA . MET A 1 101 ? -3.16 22.531 15.227 1 98 101 MET A CA 1
ATOM 813 C C . MET A 1 101 ? -1.873 23.25 14.828 1 98 101 MET A C 1
ATOM 815 O O . MET A 1 101 ? -1.902 24.188 14.031 1 98 101 MET A O 1
ATOM 819 N N . THR A 1 102 ? -0.738 22.766 15.32 1 96.88 102 THR A N 1
ATOM 820 C CA . THR A 1 102 ? 0.534 23.453 15.109 1 96.88 102 THR A CA 1
ATOM 821 C C . THR A 1 102 ? 1.488 22.578 14.305 1 96.88 102 THR A C 1
ATOM 823 O O . THR A 1 102 ? 2.51 23.047 13.805 1 96.88 102 THR A O 1
ATOM 826 N N . GLY A 1 103 ? 1.117 21.328 14.164 1 97.19 103 GLY A N 1
ATOM 827 C CA . GLY A 1 103 ? 2.029 20.453 13.461 1 97.19 103 GLY A CA 1
ATOM 828 C C . GLY A 1 103 ? 1.367 19.172 12.984 1 97.19 103 GLY A C 1
ATOM 829 O O . GLY A 1 103 ? 0.306 18.781 13.484 1 97.19 103 GLY A O 1
ATOM 830 N N . LEU A 1 104 ? 1.992 18.531 12.078 1 98.19 104 LEU A N 1
ATOM 831 C CA . LEU A 1 104 ? 1.597 17.266 11.469 1 98.19 104 LEU A CA 1
ATOM 832 C C . LEU A 1 104 ? 2.82 16.422 11.133 1 98.19 104 LEU A C 1
ATOM 834 O O . LEU A 1 104 ? 3.82 16.938 10.641 1 98.19 104 LEU A O 1
ATOM 838 N N . GLN A 1 105 ? 2.758 15.195 11.531 1 97.19 105 GLN A N 1
ATOM 839 C CA . GLN A 1 105 ? 3.854 14.297 11.203 1 97.19 105 GLN A CA 1
ATOM 840 C C . GLN A 1 105 ? 3.328 12.938 10.75 1 97.19 105 GLN A C 1
ATOM 842 O O . GLN A 1 105 ? 2.439 12.367 11.383 1 97.19 105 GLN A O 1
ATOM 847 N N . VAL A 1 106 ? 3.842 12.492 9.648 1 96.88 106 VAL A N 1
ATOM 848 C CA . VAL A 1 106 ? 3.516 11.164 9.156 1 96.88 106 VAL A CA 1
ATOM 849 C C . VAL A 1 106 ? 4.766 10.281 9.172 1 96.88 106 VAL A C 1
ATOM 851 O O . VAL A 1 106 ? 5.805 10.672 8.625 1 96.88 106 VAL A O 1
ATOM 854 N N . GLU A 1 107 ? 4.625 9.211 9.852 1 94.06 107 GLU A N 1
ATOM 855 C CA . GLU A 1 107 ? 5.691 8.211 9.875 1 94.06 107 GLU A CA 1
ATOM 856 C C . GLU A 1 107 ? 5.234 6.906 9.234 1 94.06 107 GLU A C 1
ATOM 858 O O . GLU A 1 107 ? 4.242 6.312 9.664 1 94.06 107 GLU A O 1
ATOM 863 N N . GLU A 1 108 ? 5.887 6.574 8.156 1 90.88 108 GLU A N 1
ATOM 864 C CA . GLU A 1 108 ? 5.633 5.27 7.551 1 90.88 108 GLU A CA 1
ATOM 865 C C . GLU A 1 108 ? 6.531 4.195 8.156 1 90.88 108 GLU A C 1
ATOM 867 O O . GLU A 1 108 ? 7.727 4.422 8.359 1 90.88 108 GLU A O 1
ATOM 872 N N . PHE A 1 109 ? 5.848 3.17 8.266 1 86.81 109 PHE A N 1
ATOM 873 C CA . PHE A 1 109 ? 6.613 2.078 8.852 1 86.81 109 PHE A CA 1
ATOM 874 C C . PHE A 1 109 ? 7.332 1.278 7.773 1 86.81 109 PHE A C 1
ATOM 876 O O . PHE A 1 109 ? 7.176 1.551 6.582 1 86.81 109 PHE A O 1
ATOM 883 N N . GLY A 1 110 ? 8.25 0.382 8.086 1 77.62 110 GLY A N 1
ATOM 884 C CA . GLY A 1 110 ? 9.078 -0.389 7.172 1 77.62 110 GLY A CA 1
ATOM 885 C C . GLY A 1 110 ? 8.352 -1.584 6.578 1 77.62 110 GLY A C 1
ATOM 886 O O . GLY A 1 110 ? 7.188 -1.835 6.902 1 77.62 110 GLY A O 1
ATOM 887 N N . PRO A 1 111 ? 8.922 -2.193 5.59 1 76.75 111 PRO A N 1
ATOM 888 C CA . PRO A 1 111 ? 8.328 -3.32 4.863 1 76.75 111 PRO A CA 1
ATOM 889 C C . PRO A 1 111 ? 7.953 -4.48 5.785 1 76.75 111 PRO A C 1
ATOM 891 O O . PRO A 1 111 ? 7.027 -5.238 5.48 1 76.75 111 PRO A O 1
ATOM 894 N N . THR A 1 112 ? 8.641 -4.684 6.844 1 75.44 112 THR A N 1
ATOM 895 C CA . THR A 1 112 ? 8.391 -5.801 7.746 1 75.44 112 THR A CA 1
ATOM 896 C C . THR A 1 112 ? 7.137 -5.551 8.578 1 75.44 112 THR A C 1
ATOM 898 O O . THR A 1 112 ? 6.496 -6.492 9.047 1 75.44 112 THR A O 1
ATOM 901 N N . ARG A 1 113 ? 6.801 -4.336 8.812 1 80.75 113 ARG A N 1
ATOM 902 C CA . ARG A 1 113 ? 5.598 -3.918 9.523 1 80.75 113 ARG A CA 1
ATOM 903 C C . ARG A 1 113 ? 4.898 -2.775 8.797 1 80.75 113 ARG A C 1
ATOM 905 O O . ARG A 1 113 ? 4.922 -1.631 9.25 1 80.75 113 ARG A O 1
ATOM 912 N N . PRO A 1 114 ? 4.258 -3.236 7.656 1 85.38 114 PRO A N 1
ATOM 913 C CA . PRO A 1 114 ? 3.668 -2.162 6.855 1 85.38 114 PRO A CA 1
ATOM 914 C C . PRO A 1 114 ? 2.619 -1.361 7.625 1 85.38 114 PRO A C 1
ATOM 916 O O . PRO A 1 114 ? 1.865 -1.927 8.422 1 85.38 114 PRO A O 1
ATOM 919 N N . GLY A 1 115 ? 2.605 -0.096 7.41 1 89.88 115 GLY A N 1
ATOM 920 C CA . GLY A 1 115 ? 1.704 0.809 8.102 1 89.88 115 GLY A CA 1
ATOM 921 C C . GLY A 1 115 ? 2.266 2.209 8.258 1 89.88 115 GLY A C 1
ATOM 922 O O . GLY A 1 115 ? 3.283 2.545 7.648 1 89.88 115 GLY A O 1
ATOM 923 N N . CYS A 1 116 ? 1.503 3.02 8.977 1 94.88 116 CYS A N 1
ATOM 924 C CA . CYS A 1 116 ? 1.939 4.391 9.203 1 94.88 116 CYS A CA 1
ATOM 925 C C . CYS A 1 116 ? 1.296 4.969 10.461 1 94.88 116 CYS A C 1
ATOM 927 O O . CYS A 1 116 ? 0.321 4.414 10.977 1 94.88 116 CYS A O 1
ATOM 929 N N . ARG A 1 117 ? 1.903 5.914 10.938 1 96.62 117 ARG A N 1
ATOM 930 C CA . ARG A 1 117 ? 1.387 6.695 12.062 1 96.62 117 ARG A CA 1
ATOM 931 C C . ARG A 1 117 ? 1.278 8.172 11.695 1 96.62 117 ARG A C 1
ATOM 933 O O . ARG A 1 117 ? 2.219 8.75 11.148 1 96.62 117 ARG A O 1
ATOM 940 N N . ILE A 1 118 ? 0.144 8.711 11.953 1 98.25 118 ILE A N 1
ATOM 941 C CA . ILE A 1 118 ? -0.095 10.133 11.734 1 98.25 118 ILE A CA 1
ATOM 942 C C . ILE A 1 118 ? -0.254 10.836 13.078 1 98.25 118 ILE A C 1
ATOM 944 O O . ILE A 1 118 ? -1.141 10.5 13.867 1 98.25 118 ILE A O 1
ATOM 948 N N . ARG A 1 119 ? 0.579 11.859 13.297 1 98.44 119 ARG A N 1
ATOM 949 C CA . ARG A 1 119 ? 0.531 12.617 14.547 1 98.44 119 ARG A CA 1
ATOM 950 C C . ARG A 1 119 ? 0.078 14.055 14.297 1 98.44 119 ARG A C 1
ATOM 952 O O . ARG A 1 119 ? 0.557 14.711 13.367 1 98.44 119 ARG A O 1
ATOM 959 N N . PHE A 1 120 ? -0.803 14.445 15.133 1 98.5 120 PHE A N 1
ATOM 960 C CA . PHE A 1 120 ? -1.301 15.82 15.117 1 98.5 120 PHE A CA 1
ATOM 961 C C . PHE A 1 120 ? -0.891 16.562 16.391 1 98.5 120 PHE A C 1
ATOM 963 O O . PHE A 1 120 ? -1.126 16.078 17.5 1 98.5 120 PHE A O 1
ATOM 970 N N . PHE A 1 121 ? -0.286 17.703 16.234 1 98.25 121 PHE A N 1
ATOM 971 C CA . PHE A 1 121 ? 0.162 18.5 17.359 1 98.25 121 PHE A CA 1
ATOM 972 C C . PHE A 1 121 ? -0.732 19.719 17.547 1 98.25 121 PHE A C 1
ATOM 974 O O . PHE A 1 121 ? -1.082 20.391 16.578 1 98.25 121 PHE A O 1
ATOM 981 N N . PHE A 1 122 ? -1.051 20 18.797 1 97.88 122 PHE A N 1
ATOM 982 C CA . PHE A 1 122 ? -1.964 21.109 19.109 1 97.88 122 PHE A CA 1
ATOM 983 C C . PHE A 1 122 ? -1.393 22 20.188 1 97.88 122 PHE A C 1
ATOM 985 O O . PHE A 1 122 ? -0.73 21.516 21.109 1 97.88 122 PHE A O 1
ATOM 992 N N . SER A 1 123 ? -1.674 23.25 20.062 1 97.19 123 SER A N 1
ATOM 993 C CA . SER A 1 123 ? -1.512 24.156 21.188 1 97.19 123 SER A CA 1
ATOM 994 C C . SER A 1 123 ? -2.67 24.031 22.172 1 97.19 123 SER A C 1
ATOM 996 O O . SER A 1 123 ? -3.639 23.312 21.906 1 97.19 123 SER A O 1
ATOM 998 N N . GLY A 1 124 ? -2.441 24.656 23.312 1 97.12 124 GLY A N 1
ATOM 999 C CA . GLY A 1 124 ? -3.574 24.688 24.234 1 97.12 124 GLY A CA 1
ATOM 1000 C C . GLY A 1 124 ? -4.848 25.203 23.578 1 97.12 124 GLY A C 1
ATOM 1001 O O . GLY A 1 124 ? -4.816 26.156 22.797 1 97.12 124 GLY A O 1
ATOM 1002 N N . ASN A 1 125 ? -5.984 24.469 23.875 1 97.19 125 ASN A N 1
ATOM 1003 C CA . ASN A 1 125 ? -7.242 24.812 23.219 1 97.19 125 ASN A CA 1
ATOM 1004 C C . ASN A 1 125 ? -8.445 24.469 24.109 1 97.19 125 ASN A C 1
ATOM 1006 O O . ASN A 1 125 ? -8.312 23.75 25.094 1 97.19 125 ASN A O 1
ATOM 1010 N N . PRO A 1 126 ? -9.5 25 23.828 1 97 126 PRO A N 1
ATOM 1011 C CA . PRO A 1 126 ? -10.656 24.828 24.719 1 97 126 PRO A CA 1
ATOM 1012 C C . PRO A 1 126 ? -11.438 23.547 24.438 1 97 126 PRO A C 1
ATOM 1014 O O . PRO A 1 126 ? -12.5 23.328 25.031 1 97 126 PRO A O 1
ATOM 1017 N N . TYR A 1 127 ? -10.984 22.688 23.625 1 96.5 127 TYR A N 1
ATOM 1018 C CA . TYR A 1 127 ? -11.766 21.516 23.234 1 96.5 127 TYR A CA 1
ATOM 1019 C C . TYR A 1 127 ? -11.25 20.266 23.953 1 96.5 127 TYR A C 1
ATOM 1021 O O . TYR A 1 127 ? -12.047 19.469 24.453 1 96.5 127 TYR A O 1
ATOM 1029 N N . PHE A 1 128 ? -10.016 20.094 23.984 1 98 128 PHE A N 1
ATOM 1030 C CA . PHE A 1 128 ? -9.469 18.891 24.625 1 98 128 PHE A CA 1
ATOM 1031 C C . PHE A 1 128 ? -8.094 19.172 25.219 1 98 128 PHE A C 1
ATOM 1033 O O . PHE A 1 128 ? -7.477 20.203 24.922 1 98 128 PHE A O 1
ATOM 1040 N N . GLN A 1 129 ? -7.539 18.188 26 1 98.12 129 GLN A N 1
ATOM 1041 C CA . GLN A 1 129 ? -6.336 18.391 26.812 1 98.12 129 GLN A CA 1
ATOM 1042 C C . GLN A 1 129 ? -5.09 17.906 26.062 1 98.12 129 GLN A C 1
ATOM 1044 O O . GLN A 1 129 ? -3.979 18.344 26.359 1 98.12 129 GLN A O 1
ATOM 1049 N N . ASN A 1 130 ? -5.238 17.062 25.125 1 98.12 130 ASN A N 1
ATOM 1050 C CA . ASN A 1 130 ? -4.102 16.453 24.438 1 98.12 130 ASN A CA 1
ATOM 1051 C C . ASN A 1 130 ? -3.256 17.5 23.719 1 98.12 130 ASN A C 1
ATOM 1053 O O . ASN A 1 130 ? -3.793 18.422 23.109 1 98.12 130 ASN A O 1
ATOM 1057 N N . ARG A 1 131 ? -1.973 17.281 23.781 1 98.19 131 ARG A N 1
ATOM 1058 C CA . ARG A 1 131 ? -1.082 18.109 22.969 1 98.19 131 ARG A CA 1
ATOM 1059 C C . ARG A 1 131 ? -0.699 17.406 21.688 1 98.19 131 ARG A C 1
ATOM 1061 O O . ARG A 1 131 ? -0.295 18.047 20.703 1 98.19 131 ARG A O 1
ATOM 1068 N N . VAL A 1 132 ? -0.75 16.109 21.797 1 98.44 132 VAL A N 1
ATOM 1069 C CA . VAL A 1 132 ? -0.47 15.273 20.641 1 98.44 132 VAL A CA 1
ATOM 1070 C C . VAL A 1 132 ? -1.479 14.133 20.562 1 98.44 132 VAL A C 1
ATOM 1072 O O . VAL A 1 132 ? -1.753 13.469 21.562 1 98.44 132 VAL A O 1
ATOM 1075 N N . VAL A 1 133 ? -2.078 13.945 19.438 1 98.44 133 VAL A N 1
ATOM 1076 C CA . VAL A 1 133 ? -2.904 12.766 19.188 1 98.44 133 VAL A CA 1
ATOM 1077 C C . VAL A 1 133 ? -2.428 12.062 17.906 1 98.44 133 VAL A C 1
ATOM 1079 O O . VAL A 1 133 ? -1.895 12.711 17 1 98.44 133 VAL A O 1
ATOM 1082 N N . ALA A 1 134 ? -2.586 10.734 17.875 1 98.5 134 ALA A N 1
ATOM 1083 C CA . ALA A 1 134 ? -2.057 9.977 16.75 1 98.5 134 ALA A CA 1
ATOM 1084 C C . ALA A 1 134 ? -3.035 8.891 16.312 1 98.5 134 ALA A C 1
ATOM 1086 O O . ALA A 1 134 ? -3.781 8.352 17.125 1 98.5 134 ALA A O 1
ATOM 1087 N N . LYS A 1 135 ? -3.1 8.688 15.102 1 97.88 135 LYS A N 1
ATOM 1088 C CA . LYS A 1 135 ? -3.785 7.547 14.5 1 97.88 135 LYS A CA 1
ATOM 1089 C C . LYS A 1 135 ? -2.803 6.637 13.766 1 97.88 135 LYS A C 1
ATOM 1091 O O . LYS A 1 135 ? -2.027 7.102 12.93 1 97.88 135 LYS A O 1
ATOM 1096 N N . GLU A 1 136 ? -2.771 5.41 14.141 1 96.88 136 GLU A N 1
ATOM 1097 C CA . GLU A 1 136 ? -1.803 4.449 13.617 1 96.88 136 GLU A CA 1
ATOM 1098 C C . GLU A 1 136 ? -2.492 3.346 12.828 1 96.88 136 GLU A C 1
ATOM 1100 O O . GLU A 1 136 ? -3.553 2.857 13.219 1 96.88 136 GLU A O 1
ATOM 1105 N N . PHE A 1 137 ? -1.9 3.049 11.742 1 94.69 137 PHE A N 1
ATOM 1106 C CA . PHE A 1 137 ? -2.355 1.96 10.883 1 94.69 137 PHE A CA 1
ATOM 1107 C C . PHE A 1 137 ? -1.326 0.838 10.836 1 94.69 137 PHE A C 1
ATOM 1109 O O . PHE A 1 137 ? -0.146 1.081 10.578 1 94.69 137 PHE A O 1
ATOM 1116 N N . VAL A 1 138 ? -1.787 -0.33 11.102 1 90.69 138 VAL A N 1
ATOM 1117 C CA . VAL A 1 138 ? -0.884 -1.477 11.102 1 90.69 138 VAL A CA 1
ATOM 1118 C C . VAL A 1 138 ? -1.324 -2.486 10.047 1 90.69 138 VAL A C 1
ATOM 1120 O O . VAL A 1 138 ? -2.459 -2.971 10.078 1 90.69 138 VAL A O 1
ATOM 1123 N N . ARG A 1 139 ? -0.393 -2.857 9.133 1 79.81 139 ARG A N 1
ATOM 1124 C CA . ARG A 1 139 ? -0.546 -3.838 8.07 1 79.81 139 ARG A CA 1
ATOM 1125 C C . ARG A 1 139 ? -1.805 -3.566 7.25 1 79.81 139 ARG A C 1
ATOM 1127 O O . ARG A 1 139 ? -2.432 -4.496 6.738 1 79.81 139 ARG A O 1
ATOM 1134 N N . HIS A 1 140 ? -2.34 -2.457 7.309 1 72.81 140 HIS A N 1
ATOM 1135 C CA . HIS A 1 140 ? -3.551 -2.021 6.621 1 72.81 140 HIS A CA 1
ATOM 1136 C C . HIS A 1 140 ? -4.762 -2.83 7.07 1 72.81 140 HIS A C 1
ATOM 1138 O O . HIS A 1 140 ? -5.781 -2.869 6.379 1 72.81 140 HIS A O 1
ATOM 1144 N N . LEU A 1 141 ? -4.641 -3.432 8.242 1 80.44 141 LEU A N 1
ATOM 1145 C CA . LEU A 1 141 ? -5.719 -4.285 8.727 1 80.44 141 LEU A CA 1
ATOM 1146 C C . LEU A 1 141 ? -6.387 -3.672 9.953 1 80.44 141 LEU A C 1
ATOM 1148 O O . LEU A 1 141 ? -7.609 -3.75 10.102 1 80.44 141 LEU A O 1
ATOM 1152 N N . VAL A 1 142 ? -5.547 -3.102 10.734 1 90.56 142 VAL A N 1
ATOM 1153 C CA . VAL A 1 142 ? -6.082 -2.555 11.977 1 90.56 142 VAL A CA 1
ATOM 1154 C C . VAL A 1 142 ? -5.586 -1.122 12.164 1 90.56 142 VAL A C 1
ATOM 1156 O O . VAL A 1 142 ? -4.516 -0.759 11.664 1 90.56 142 VAL A O 1
ATOM 1159 N N . SER A 1 143 ? -6.387 -0.321 12.812 1 95.19 143 SER A N 1
ATOM 1160 C CA . SER A 1 143 ? -5.961 1.025 13.188 1 95.19 143 SER A CA 1
ATOM 1161 C C . SER A 1 143 ? -6.293 1.332 14.641 1 95.19 143 SER A C 1
ATOM 1163 O O . SER A 1 143 ? -7.172 0.696 15.227 1 95.19 143 SER A O 1
ATOM 1165 N N . HIS A 1 144 ? -5.504 2.225 15.211 1 96.69 144 HIS A N 1
ATOM 1166 C CA . HIS A 1 144 ? -5.664 2.695 16.578 1 96.69 144 HIS A CA 1
ATOM 1167 C C . HIS A 1 144 ? -5.453 4.203 16.672 1 96.69 144 HIS A C 1
ATOM 1169 O O . HIS A 1 144 ? -4.637 4.766 15.945 1 96.69 144 HIS A O 1
ATOM 1175 N N . SER A 1 145 ? -6.199 4.777 17.609 1 97.75 145 SER A N 1
ATOM 1176 C CA . SER A 1 145 ? -6.043 6.211 17.812 1 97.75 145 SER A CA 1
ATOM 1177 C C . SER A 1 145 ? -5.801 6.531 19.281 1 97.75 145 SER A C 1
ATOM 1179 O O . SER A 1 145 ? -6.246 5.797 20.172 1 97.75 145 SER A O 1
ATOM 1181 N N . THR A 1 146 ? -5.047 7.555 19.516 1 98.12 146 THR A N 1
ATOM 1182 C CA . THR A 1 146 ? -4.973 8.125 20.859 1 98.12 146 THR A CA 1
ATOM 1183 C C . THR A 1 146 ? -6.348 8.594 21.328 1 98.12 146 THR A C 1
ATOM 1185 O O . THR A 1 146 ? -7.027 9.344 20.609 1 98.12 146 THR A O 1
ATOM 1188 N N . PRO A 1 147 ? -6.734 8.078 22.484 1 96.56 147 PRO A N 1
ATOM 1189 C CA . PRO A 1 147 ? -8 8.625 22.984 1 96.56 147 PRO A CA 1
ATOM 1190 C C . PRO A 1 147 ? -7.945 10.125 23.234 1 96.56 147 PRO A C 1
ATOM 1192 O O . PRO A 1 147 ? -7 10.617 23.859 1 96.56 147 PRO A O 1
ATOM 1195 N N . ILE A 1 148 ? -8.898 10.805 22.703 1 96.88 148 ILE A N 1
ATOM 1196 C CA . ILE A 1 148 ? -8.961 12.25 22.906 1 96.88 148 ILE A CA 1
ATOM 1197 C C . ILE A 1 148 ? -9.539 12.555 24.297 1 96.88 148 ILE A C 1
ATOM 1199 O O . ILE A 1 148 ? -10.594 12.023 24.656 1 96.88 148 ILE A O 1
ATOM 1203 N N . ARG A 1 149 ? -8.852 13.328 25.047 1 97.44 149 ARG A N 1
ATOM 1204 C CA . ARG A 1 149 ? -9.305 13.758 26.359 1 97.44 149 ARG A CA 1
ATOM 1205 C C . ARG A 1 149 ? -10.078 15.07 26.266 1 97.44 149 ARG A C 1
ATOM 1207 O O . ARG A 1 149 ? -9.562 16.125 26.641 1 97.44 149 ARG A O 1
ATOM 1214 N N . TRP A 1 150 ? -11.305 14.984 26.031 1 96.38 150 TRP A N 1
ATOM 1215 C CA . TRP A 1 150 ? -12.164 16.141 25.812 1 96.38 150 TRP A CA 1
ATOM 1216 C C . TRP A 1 150 ? -12.414 16.906 27.109 1 96.38 150 TRP A C 1
ATOM 1218 O O . TRP A 1 150 ? -12.602 16.281 28.156 1 96.38 150 TRP A O 1
ATOM 1228 N N . TRP A 1 151 ? -12.422 18.234 26.969 1 95.88 151 TRP A N 1
ATOM 1229 C CA . TRP A 1 151 ? -12.906 19.016 28.109 1 95.88 151 TRP A CA 1
ATOM 1230 C C . TRP A 1 151 ? -14.406 18.812 28.312 1 95.88 151 TRP A C 1
ATOM 1232 O O . TRP A 1 151 ? -15.109 18.344 27.406 1 95.88 151 TRP A O 1
ATOM 1242 N N . GLN A 1 152 ? -14.914 19.094 29.422 1 91.69 152 GLN A N 1
ATOM 1243 C CA . GLN A 1 152 ? -16.328 18.906 29.75 1 91.69 152 GLN A CA 1
ATOM 1244 C C . GLN A 1 152 ? -17.234 19.578 28.734 1 91.69 152 GLN A C 1
ATOM 1246 O O . GLN A 1 152 ? -17.047 20.766 28.422 1 91.69 152 GLN A O 1
ATOM 1251 N N . GLY A 1 153 ? -18.125 18.781 28.109 1 88.69 153 GLY A N 1
ATOM 1252 C CA . GLY A 1 153 ? -19.109 19.312 27.188 1 88.69 153 GLY A CA 1
ATOM 1253 C C . GLY A 1 153 ? -18.594 19.375 25.75 1 88.69 153 GLY A C 1
ATOM 1254 O O . GLY A 1 153 ? -19.328 19.797 24.844 1 88.69 153 GLY A O 1
ATOM 1255 N N . GLN A 1 154 ? -17.375 18.969 25.531 1 90.5 154 GLN A N 1
ATOM 1256 C CA . GLN A 1 154 ? -16.797 19.156 24.203 1 90.5 154 GLN A CA 1
ATOM 1257 C C . GLN A 1 154 ? -16.766 17.844 23.422 1 90.5 154 GLN A C 1
ATOM 1259 O O . GLN A 1 154 ? -16.469 17.844 22.219 1 90.5 154 GLN A O 1
ATOM 1264 N N . ASP A 1 155 ? -17.156 16.828 24 1 85.62 155 ASP A N 1
ATOM 1265 C CA . ASP A 1 155 ? -17.188 15.531 23.328 1 85.62 155 ASP A CA 1
ATOM 1266 C C . ASP A 1 155 ? -18.328 15.484 22.297 1 85.62 155 ASP A C 1
ATOM 1268 O O . ASP A 1 155 ? -19.484 15.648 22.641 1 85.62 155 ASP A O 1
ATOM 1272 N N . PRO A 1 156 ? -17.922 15.211 21.062 1 79.5 156 PRO A N 1
ATOM 1273 C CA . PRO A 1 156 ? -18.969 15.211 20.031 1 79.5 156 PRO A CA 1
ATOM 1274 C C . PRO A 1 156 ? -19.984 14.094 20.219 1 79.5 156 PRO A C 1
ATOM 1276 O O . PRO A 1 156 ? -21.109 14.188 19.703 1 79.5 156 PRO A O 1
ATOM 1279 N N . ARG A 1 157 ? -19.625 13.055 20.75 1 73.19 157 ARG A N 1
ATOM 1280 C CA . ARG A 1 157 ? -20.531 11.922 20.922 1 73.19 157 ARG A CA 1
ATOM 1281 C C . ARG A 1 157 ? -21.641 12.25 21.906 1 73.19 157 ARG A C 1
ATOM 1283 O O . ARG A 1 157 ? -22.672 11.586 21.922 1 73.19 157 ARG A O 1
ATOM 1290 N N . CYS A 1 158 ? -21.438 13.133 22.766 1 63.41 158 CYS A N 1
ATOM 1291 C CA . CYS A 1 158 ? -22.391 13.469 23.812 1 63.41 158 CYS A CA 1
ATOM 1292 C C . CYS A 1 158 ? -23.438 14.453 23.312 1 63.41 158 CYS A C 1
ATOM 1294 O O . CYS A 1 158 ? -24.391 14.773 24.016 1 63.41 158 CYS A O 1
ATOM 1296 N N . ARG A 1 159 ? -23.266 14.875 22.172 1 60.12 159 ARG A N 1
ATOM 1297 C CA . ARG A 1 159 ? -24.281 15.82 21.719 1 60.12 159 ARG A CA 1
ATOM 1298 C C . ARG A 1 159 ? -25.438 15.102 21.062 1 60.12 159 ARG A C 1
ATOM 1300 O O . ARG A 1 159 ? -25.234 14.164 20.281 1 60.12 159 ARG A O 1
ATOM 1307 N N . PRO A 1 160 ? -26.547 15.305 21.688 1 55.53 160 PRO A N 1
ATOM 1308 C CA . PRO A 1 160 ? -27.781 14.664 21.219 1 55.53 160 PRO A CA 1
ATOM 1309 C C . PRO A 1 160 ? -27.953 14.781 19.703 1 55.53 160 PRO A C 1
ATOM 1311 O O . PRO A 1 160 ? -27.797 15.867 19.141 1 55.53 160 PRO A O 1
ATOM 1314 N N . HIS A 1 161 ? -27.406 13.93 18.969 1 53.5 161 HIS A N 1
ATOM 1315 C CA . HIS A 1 161 ? -27.688 13.953 17.531 1 53.5 161 HIS A CA 1
ATOM 1316 C C . HIS A 1 161 ? -29.172 13.703 17.25 1 53.5 161 HIS A C 1
ATOM 1318 O O . HIS A 1 161 ? -29.719 12.688 17.672 1 53.5 161 HIS A O 1
ATOM 1324 N N . LYS A 1 162 ? -29.859 14.664 17.266 1 43.53 162 LYS A N 1
ATOM 1325 C CA . LYS A 1 162 ? -31.234 14.492 16.812 1 43.53 162 LYS A CA 1
ATOM 1326 C C . LYS A 1 162 ? -31.266 13.945 15.383 1 43.53 162 LYS A C 1
ATOM 1328 O O . LYS A 1 162 ? -30.797 14.602 14.453 1 43.53 162 LYS A O 1
ATOM 1333 N N . GLY A 1 163 ? -31.625 12.633 15.172 1 49.53 163 GLY A N 1
ATOM 1334 C CA . GLY A 1 163 ? -32.125 11.766 14.125 1 49.53 163 GLY A CA 1
ATOM 1335 C C . GLY A 1 163 ? -31.203 11.648 12.938 1 49.53 163 GLY A C 1
ATOM 1336 O O . GLY A 1 163 ? -31.406 10.789 12.07 1 49.53 163 GLY A O 1
ATOM 1337 N N . ARG A 1 164 ? -30.562 12.742 12.398 1 51.34 164 ARG A N 1
ATOM 1338 C CA . ARG A 1 164 ? -29.922 12.68 11.086 1 51.34 164 ARG A CA 1
ATOM 1339 C C . ARG A 1 164 ? -28.531 12.062 11.18 1 51.34 164 ARG A C 1
ATOM 1341 O O . ARG A 1 164 ? -27.891 12.117 12.234 1 51.34 164 ARG A O 1
ATOM 1348 N N . PRO A 1 165 ? -28.266 11.367 10.211 1 53.28 165 PRO A N 1
ATOM 1349 C CA . PRO A 1 165 ? -26.922 10.766 10.133 1 53.28 165 PRO A CA 1
ATOM 1350 C C . PRO A 1 165 ? -25.812 11.742 10.516 1 53.28 165 PRO A C 1
ATOM 1352 O O . PRO A 1 165 ? -25.891 12.93 10.188 1 53.28 165 PRO A O 1
ATOM 1355 N N . ALA A 1 166 ? -25.203 11.57 11.555 1 55.03 166 ALA A N 1
ATOM 1356 C CA . ALA A 1 166 ? -24.156 12.43 12.125 1 55.03 166 ALA A CA 1
ATOM 1357 C C . ALA A 1 166 ? -23.219 12.938 11.039 1 55.03 166 ALA A C 1
ATOM 1359 O O . ALA A 1 166 ? -22.75 12.164 10.203 1 55.03 166 ALA A O 1
ATOM 1360 N N . PRO A 1 167 ? -23.328 14.266 10.797 1 57.72 167 PRO A N 1
ATOM 1361 C CA . PRO A 1 167 ? -22.422 14.836 9.797 1 57.72 167 PRO A CA 1
ATOM 1362 C C . PRO A 1 167 ? -21.016 14.266 9.883 1 57.72 167 PRO A C 1
ATOM 1364 O O . PRO A 1 167 ? -20.578 13.812 10.945 1 57.72 167 PRO A O 1
ATOM 1367 N N . ARG A 1 168 ? -20.328 14.102 8.664 1 73.56 168 ARG A N 1
ATOM 1368 C CA . ARG A 1 168 ? -18.922 13.703 8.586 1 73.56 168 ARG A CA 1
ATOM 1369 C C . ARG A 1 168 ? -18.031 14.656 9.375 1 73.56 168 ARG A C 1
ATOM 1371 O O . ARG A 1 168 ? -18.266 15.867 9.375 1 73.56 168 ARG A O 1
ATOM 1378 N N . SER A 1 169 ? -17.391 14.219 10.422 1 89.31 169 SER A N 1
ATOM 1379 C CA . SER A 1 169 ? -16.5 14.953 11.312 1 89.31 169 SER A CA 1
ATOM 1380 C C . SER A 1 169 ? -15.094 14.367 11.305 1 89.31 169 SER A C 1
ATOM 1382 O O . SER A 1 169 ? -14.922 13.148 11.297 1 89.31 169 SER A O 1
ATOM 1384 N N . PHE A 1 170 ? -14.172 15.297 11.203 1 95.19 170 PHE A N 1
ATOM 1385 C CA . PHE A 1 170 ? -12.766 14.891 11.25 1 95.19 170 PHE A CA 1
ATOM 1386 C C . PHE A 1 170 ? -12.477 14.086 12.508 1 95.19 170 PHE A C 1
ATOM 1388 O O . PHE A 1 170 ? -11.797 13.055 12.445 1 95.19 170 PHE A O 1
ATOM 1395 N N . PHE A 1 171 ? -12.992 14.523 13.562 1 94.69 171 PHE A N 1
ATOM 1396 C CA . PHE A 1 171 ? -12.688 13.844 14.82 1 94.69 171 PHE A CA 1
ATOM 1397 C C . PHE A 1 171 ? -13.492 12.555 14.945 1 94.69 171 PHE A C 1
ATOM 1399 O O . PHE A 1 171 ? -13.094 11.633 15.656 1 94.69 171 PHE A O 1
ATOM 1406 N N . ALA A 1 172 ? -14.609 12.508 14.289 1 91.69 172 ALA A N 1
ATOM 1407 C CA . ALA A 1 172 ? -15.297 11.219 14.18 1 91.69 172 ALA A CA 1
ATOM 1408 C C . ALA A 1 172 ? -14.469 10.227 13.367 1 91.69 172 ALA A C 1
ATOM 1410 O O . ALA A 1 172 ? -14.336 9.055 13.75 1 91.69 172 ALA A O 1
ATOM 1411 N N . TRP A 1 173 ? -13.953 10.734 12.305 1 94.5 173 TRP A N 1
ATOM 1412 C CA . TRP A 1 173 ? -13.055 9.891 11.523 1 94.5 173 TRP A CA 1
ATOM 1413 C C . TRP A 1 173 ? -11.891 9.406 12.383 1 94.5 173 TRP A C 1
ATOM 1415 O O . TRP A 1 173 ? -11.484 8.242 12.289 1 94.5 173 TRP A O 1
ATOM 1425 N N . PHE A 1 174 ? -11.336 10.312 13.141 1 96.06 174 PHE A N 1
ATOM 1426 C CA . PHE A 1 174 ? -10.172 10.023 13.969 1 96.06 174 PHE A CA 1
ATOM 1427 C C . PHE A 1 174 ? -10.445 8.844 14.891 1 96.06 174 PHE A C 1
ATOM 1429 O O . PHE A 1 174 ? -9.547 8.031 15.156 1 96.06 174 PHE A O 1
ATOM 1436 N N . GLY A 1 175 ? -11.633 8.703 15.281 1 92.75 175 GLY A N 1
ATOM 1437 C CA . GLY A 1 175 ? -11.992 7.621 16.188 1 92.75 175 GLY A CA 1
ATOM 1438 C C . GLY A 1 175 ? -12.57 6.414 15.484 1 92.75 175 GLY A C 1
ATOM 1439 O O . GLY A 1 175 ? -12.891 5.406 16.125 1 92.75 175 GLY A O 1
ATOM 1440 N N . ASP A 1 176 ? -12.656 6.512 14.234 1 92.69 176 ASP A N 1
ATOM 1441 C CA . ASP A 1 176 ? -13.266 5.438 13.453 1 92.69 176 ASP A CA 1
ATOM 1442 C C . ASP A 1 176 ? -12.203 4.457 12.953 1 92.69 176 ASP A C 1
ATOM 1444 O O . ASP A 1 176 ? -11.211 4.863 12.344 1 92.69 176 ASP A O 1
ATOM 1448 N N . HIS A 1 177 ? -12.406 3.148 13.133 1 93.62 177 HIS A N 1
ATOM 1449 C CA . HIS A 1 177 ? -11.445 2.119 12.758 1 93.62 177 HIS A CA 1
ATOM 1450 C C . HIS A 1 177 ? -12.086 1.059 11.875 1 93.62 177 HIS A C 1
ATOM 1452 O O . HIS A 1 177 ? -11.578 -0.063 11.773 1 93.62 177 HIS A O 1
ATOM 1458 N N . SER A 1 178 ? -13.078 1.429 11.188 1 88.5 178 SER A N 1
ATOM 1459 C CA . SER A 1 178 ? -13.914 0.46 10.484 1 88.5 178 SER A CA 1
ATOM 1460 C C . SER A 1 178 ? -13.273 0.012 9.18 1 88.5 178 SER A C 1
ATOM 1462 O O . SER A 1 178 ? -13.414 -1.144 8.773 1 88.5 178 SER A O 1
ATOM 1464 N N . PHE A 1 179 ? -12.555 0.892 8.5 1 86.69 179 PHE A N 1
ATOM 1465 C CA . PHE A 1 179 ? -12.008 0.557 7.188 1 86.69 179 PHE A CA 1
ATOM 1466 C C . PHE A 1 179 ? -10.57 1.06 7.055 1 86.69 179 PHE A C 1
ATOM 1468 O O . PHE A 1 179 ? -10.297 1.952 6.25 1 86.69 179 PHE A O 1
ATOM 1475 N N . PRO A 1 180 ? -9.688 0.379 7.723 1 89.38 180 PRO A N 1
ATOM 1476 C CA . PRO A 1 180 ? -8.305 0.872 7.738 1 89.38 180 PRO A CA 1
ATOM 1477 C C . PRO A 1 180 ? -7.633 0.778 6.371 1 89.38 180 PRO A C 1
ATOM 1479 O O . PRO A 1 180 ? -6.828 1.644 6.012 1 89.38 180 PRO A O 1
ATOM 1482 N N . ALA A 1 181 ? -7.961 -0.119 5.551 1 82.81 181 ALA A N 1
ATOM 1483 C CA . ALA A 1 181 ? -7.328 -0.319 4.254 1 82.81 181 ALA A CA 1
ATOM 1484 C C . ALA A 1 181 ? -7.789 0.731 3.248 1 82.81 181 ALA A C 1
ATOM 1486 O O . ALA A 1 181 ? -7.059 1.078 2.318 1 82.81 181 ALA A O 1
ATOM 1487 N N . GLY A 1 182 ? -8.969 1.154 3.35 1 84.31 182 GLY A N 1
ATOM 1488 C CA . GLY A 1 182 ? -9.539 2.131 2.432 1 84.31 182 GLY A CA 1
ATOM 1489 C C . GLY A 1 182 ? -9.781 3.48 3.076 1 84.31 182 GLY A C 1
ATOM 1490 O O . GLY A 1 182 ? -10.797 4.129 2.803 1 84.31 182 GLY A O 1
ATOM 1491 N N . ASP A 1 183 ? -8.945 3.877 3.984 1 90.25 183 ASP A N 1
ATOM 1492 C CA . ASP A 1 183 ? -9.094 5.141 4.699 1 90.25 183 ASP A CA 1
ATOM 1493 C C . ASP A 1 183 ? -8.648 6.316 3.836 1 90.25 183 ASP A C 1
ATOM 1495 O O . ASP A 1 183 ? -7.457 6.633 3.771 1 90.25 183 ASP A O 1
ATOM 1499 N N . ARG A 1 184 ? -9.617 7.02 3.275 1 88.94 184 ARG A N 1
ATOM 1500 C CA . ARG A 1 184 ? -9.352 8.078 2.305 1 88.94 184 ARG A CA 1
ATOM 1501 C C . ARG A 1 184 ? -8.711 9.289 2.977 1 88.94 184 ARG A C 1
ATOM 1503 O O . ARG A 1 184 ? -7.82 9.922 2.406 1 88.94 184 ARG A O 1
ATOM 1510 N N . VAL A 1 185 ? -9.125 9.617 4.145 1 94.19 185 VAL A N 1
ATOM 1511 C CA . VAL A 1 185 ? -8.57 10.766 4.863 1 94.19 185 VAL A CA 1
ATOM 1512 C C . VAL A 1 185 ? -7.094 10.531 5.16 1 94.19 185 VAL A C 1
ATOM 1514 O O . VAL A 1 185 ? -6.258 11.398 4.902 1 94.19 185 VAL A O 1
ATOM 1517 N N . ALA A 1 186 ? -6.836 9.336 5.66 1 94.69 186 ALA A N 1
ATOM 1518 C CA . ALA A 1 186 ? -5.445 8.984 5.934 1 94.69 186 ALA A CA 1
ATOM 1519 C C . ALA A 1 186 ? -4.605 9.039 4.66 1 94.69 186 ALA A C 1
ATOM 1521 O O . ALA A 1 186 ? -3.465 9.508 4.684 1 94.69 186 ALA A O 1
ATOM 1522 N N . GLU A 1 187 ? -5.137 8.602 3.611 1 91.81 187 GLU A N 1
ATOM 1523 C CA . GLU A 1 187 ? -4.441 8.617 2.33 1 91.81 187 GLU A CA 1
ATOM 1524 C C . GLU A 1 187 ? -4.156 10.047 1.875 1 91.81 187 GLU A C 1
ATOM 1526 O O . GLU A 1 187 ? -3.049 10.352 1.426 1 91.81 187 GLU A O 1
ATOM 1531 N N . ILE A 1 188 ? -5.105 10.875 1.966 1 95.12 188 ILE A N 1
ATOM 1532 C CA . ILE A 1 188 ? -4.969 12.273 1.571 1 95.12 188 ILE A CA 1
ATOM 1533 C C . ILE A 1 188 ? -3.865 12.938 2.393 1 95.12 188 ILE A C 1
ATOM 1535 O O . ILE A 1 188 ? -2.982 13.602 1.841 1 95.12 188 ILE A O 1
ATOM 1539 N N . ILE A 1 189 ? -3.871 12.734 3.689 1 97.44 189 ILE A N 1
ATOM 1540 C CA . ILE A 1 189 ? -2.895 13.359 4.574 1 97.44 189 ILE A CA 1
ATOM 1541 C C . ILE A 1 189 ? -1.497 12.828 4.25 1 97.44 189 ILE A C 1
ATOM 1543 O O . ILE A 1 189 ? -0.556 13.609 4.09 1 97.44 189 ILE A O 1
ATOM 1547 N N . LYS A 1 190 ? -1.422 11.508 4.078 1 95.19 190 LYS A N 1
ATOM 1548 C CA . LYS A 1 190 ? -0.135 10.852 3.887 1 95.19 190 LYS A CA 1
ATOM 1549 C C . LYS A 1 190 ? 0.443 11.156 2.508 1 95.19 190 LYS A C 1
ATOM 1551 O O . LYS A 1 190 ? 1.645 11.398 2.373 1 95.19 190 LYS A O 1
ATOM 1556 N N . GLU A 1 191 ? -0.369 11.242 1.488 1 91.88 191 GLU A N 1
ATOM 1557 C CA . GLU A 1 191 ? 0.146 11.273 0.122 1 91.88 191 GLU A CA 1
ATOM 1558 C C . GLU A 1 191 ? 0.118 12.688 -0.449 1 91.88 191 GLU A C 1
ATOM 1560 O O . GLU A 1 191 ? 0.829 12.984 -1.41 1 91.88 191 GLU A O 1
ATOM 1565 N N . GLU A 1 192 ? -0.719 13.523 0.126 1 95.25 192 GLU A N 1
ATOM 1566 C CA . GLU A 1 192 ? -0.887 14.836 -0.494 1 95.25 192 GLU A CA 1
ATOM 1567 C C . GLU A 1 192 ? -0.505 15.953 0.47 1 95.25 192 GLU A C 1
ATOM 1569 O O . GLU A 1 192 ? 0.4 16.75 0.187 1 95.25 192 GLU A O 1
ATOM 1574 N N . LEU A 1 193 ? -1.015 16.031 1.644 1 97.69 193 LEU A N 1
ATOM 1575 C CA . LEU A 1 193 ? -0.83 17.141 2.559 1 97.69 193 LEU A CA 1
ATOM 1576 C C . LEU A 1 193 ? 0.559 17.109 3.188 1 97.69 193 LEU A C 1
ATOM 1578 O O . LEU A 1 193 ? 1.27 18.125 3.191 1 97.69 193 LEU A O 1
ATOM 1582 N N . TRP A 1 194 ? 0.968 15.953 3.639 1 97.81 194 TRP A N 1
ATOM 1583 C CA . TRP A 1 194 ? 2.244 15.844 4.34 1 97.81 194 TRP A CA 1
ATOM 1584 C C . TRP A 1 194 ? 3.408 16.141 3.398 1 97.81 194 TRP A C 1
ATOM 1586 O O . TRP A 1 194 ? 4.293 16.922 3.727 1 97.81 194 TRP A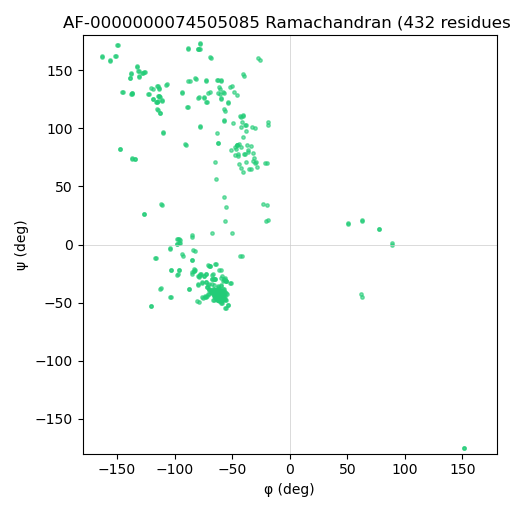 O 1
ATOM 1596 N N . PRO A 1 195 ? 3.443 15.562 2.234 1 95.94 195 PRO A N 1
ATOM 1597 C CA . PRO A 1 195 ? 4.602 15.789 1.368 1 95.94 195 PRO A CA 1
ATOM 1598 C C . PRO A 1 195 ? 4.711 17.234 0.891 1 95.94 195 PRO A C 1
ATOM 1600 O O . PRO A 1 195 ? 5.816 17.766 0.745 1 95.94 195 PRO A O 1
ATOM 1603 N N . ASN A 1 196 ? 3.551 17.828 0.59 1 96.31 196 ASN A N 1
ATOM 1604 C CA . ASN A 1 196 ? 3.568 19.172 0.025 1 96.31 196 ASN A CA 1
ATOM 1605 C C . ASN A 1 196 ? 2.352 19.969 0.467 1 96.31 196 ASN A C 1
ATOM 1607 O O . ASN A 1 196 ? 1.463 20.266 -0.338 1 96.31 196 ASN A O 1
ATOM 1611 N N . PRO A 1 197 ? 2.418 20.516 1.6 1 97.19 197 PRO A N 1
ATOM 1612 C CA . PRO A 1 197 ? 1.247 21.188 2.166 1 97.19 197 PRO A CA 1
ATOM 1613 C C . PRO A 1 197 ? 1.084 22.625 1.657 1 97.19 197 PRO A C 1
ATOM 1615 O O . PRO A 1 197 ? -0.024 23.172 1.671 1 97.19 197 PRO A O 1
ATOM 1618 N N . LEU A 1 198 ? 2.105 23.281 1.194 1 96.56 198 LEU A N 1
ATOM 1619 C CA . LEU A 1 198 ? 2.125 24.719 0.931 1 96.56 198 LEU A CA 1
ATOM 1620 C C . LEU A 1 198 ? 1.137 25.078 -0.172 1 96.56 198 LEU A C 1
ATOM 1622 O O . LEU A 1 198 ? 0.398 26.062 -0.051 1 96.56 198 LEU A O 1
ATOM 1626 N N . PRO A 1 199 ? 1.032 24.359 -1.244 1 95.75 199 PRO A N 1
ATOM 1627 C CA . PRO A 1 199 ? 0.051 24.688 -2.279 1 95.75 199 PRO A CA 1
ATOM 1628 C C . PRO A 1 199 ? -1.381 24.719 -1.749 1 95.75 199 PRO A C 1
ATOM 1630 O O . PRO A 1 199 ? -2.189 25.547 -2.18 1 95.75 199 PRO A O 1
ATOM 1633 N N . PHE A 1 200 ? -1.69 23.859 -0.898 1 97.25 200 PHE A N 1
ATOM 1634 C CA . PHE A 1 200 ? -3.033 23.844 -0.328 1 97.25 200 PHE A CA 1
ATOM 1635 C C . PHE A 1 200 ? -3.262 25.062 0.554 1 97.25 200 PHE A C 1
ATOM 1637 O O . PHE A 1 200 ? -4.344 25.656 0.535 1 97.25 200 PHE A O 1
ATOM 1644 N N . TYR A 1 201 ? -2.229 25.438 1.298 1 96.62 201 TYR A N 1
ATOM 1645 C CA . TYR A 1 201 ? -2.33 26.641 2.117 1 96.62 201 TYR A CA 1
ATOM 1646 C C . TYR A 1 201 ? -2.559 27.875 1.25 1 96.62 201 TYR A C 1
ATOM 1648 O O . TYR A 1 201 ? -3.367 28.734 1.592 1 96.62 201 TYR A O 1
ATOM 1656 N N . LEU A 1 202 ? -1.971 27.938 0.162 1 93.81 202 LEU A N 1
ATOM 1657 C CA . LEU A 1 202 ? -1.951 29.125 -0.677 1 93.81 202 LEU A CA 1
ATOM 1658 C C . LEU A 1 202 ? -3.207 29.203 -1.539 1 93.81 202 LEU A C 1
ATOM 1660 O O . LEU A 1 202 ? -3.494 30.25 -2.131 1 93.81 202 LEU A O 1
ATOM 1664 N N . LEU A 1 203 ? -3.922 28.156 -1.8 1 91.31 203 LEU A N 1
ATOM 1665 C CA . LEU A 1 203 ? -5.145 28.172 -2.598 1 91.31 203 LEU A CA 1
ATOM 1666 C C . LEU A 1 203 ? -6.117 29.234 -2.088 1 91.31 203 LEU A C 1
ATOM 1668 O O . LEU A 1 203 ? -6.879 29.812 -2.867 1 91.31 203 LEU A O 1
ATOM 1672 N N . GLY A 1 204 ? -6.219 29.547 -0.944 1 74.69 204 GLY A N 1
ATOM 1673 C CA . GLY A 1 204 ? -7.129 30.531 -0.386 1 74.69 204 GLY A CA 1
ATOM 1674 C C . GLY A 1 204 ? -6.59 31.953 -0.448 1 74.69 204 GLY A C 1
ATOM 1675 O O . GLY A 1 204 ? -7.359 32.906 -0.447 1 74.69 204 GLY A O 1
ATOM 1676 N N . GLU A 1 205 ? -5.277 32.156 -0.481 1 65 205 GLU A N 1
ATOM 1677 C CA . GLU A 1 205 ? -4.66 33.469 -0.506 1 65 205 GLU A CA 1
ATOM 1678 C C . GLU A 1 205 ? -4.707 34.062 -1.905 1 65 205 GLU A C 1
ATOM 1680 O O . GLU A 1 205 ? -4.801 35.281 -2.057 1 65 205 GLU A O 1
ATOM 1685 N N . GLY A 1 206 ? -4.293 33.344 -3.029 1 52.84 206 GLY A N 1
ATOM 1686 C CA . GLY A 1 206 ? -4.242 33.906 -4.363 1 52.84 206 GLY A CA 1
ATOM 1687 C C . GLY A 1 206 ? -5.574 34.469 -4.82 1 52.84 206 GLY A C 1
ATOM 1688 O O . GLY A 1 206 ? -5.668 35.062 -5.906 1 52.84 206 GLY A O 1
ATOM 1689 N N . ALA A 1 207 ? -6.73 34.031 -4.418 1 47.06 207 ALA A N 1
ATOM 1690 C CA . ALA A 1 207 ? -7.949 34.625 -4.941 1 47.06 207 ALA A CA 1
ATOM 1691 C C . ALA A 1 207 ? -8.008 36.125 -4.613 1 47.06 207 ALA A C 1
ATOM 1693 O O . ALA A 1 207 ? -8.664 36.906 -5.316 1 47.06 207 ALA A O 1
ATOM 1694 N N . ASP A 1 208 ? -7.43 36.562 -3.578 1 41.5 208 ASP A N 1
ATOM 1695 C CA . ASP A 1 208 ? -7.535 38 -3.324 1 41.5 208 ASP A CA 1
ATOM 1696 C C . ASP A 1 208 ? -6.352 38.75 -3.926 1 41.5 208 ASP A C 1
ATOM 1698 O O . ASP A 1 208 ? -6.137 39.938 -3.619 1 41.5 208 ASP A O 1
ATOM 1702 N N . GLY A 1 209 ? -5.301 38.156 -4.406 1 40.88 209 GLY A N 1
ATOM 1703 C CA . GLY A 1 209 ? -4.344 39.062 -5.016 1 40.88 209 GLY A CA 1
ATOM 1704 C C . GLY A 1 209 ? -4.918 39.844 -6.191 1 40.88 209 GLY A C 1
ATOM 1705 O O . GLY A 1 209 ? -5.926 39.438 -6.773 1 40.88 209 GLY A O 1
ATOM 1706 N N . PRO A 1 210 ? -4.73 41.25 -6.352 1 39.12 210 PRO A N 1
ATOM 1707 C CA . PRO A 1 210 ? -5.25 42.062 -7.461 1 39.12 210 PRO A CA 1
ATOM 1708 C C . PRO A 1 210 ? -5.004 41.406 -8.82 1 39.12 210 PRO A C 1
ATOM 1710 O O . PRO A 1 210 ? -4.059 40.656 -8.977 1 39.12 210 PRO A O 1
ATOM 1713 N N . PRO A 1 211 ? -6 41.25 -9.664 1 41.62 211 PRO A N 1
ATOM 1714 C CA . PRO A 1 211 ? -5.848 40.812 -11.055 1 41.62 211 PRO A CA 1
ATOM 1715 C C . PRO A 1 211 ? -4.598 41.406 -11.719 1 41.62 211 PRO A C 1
ATOM 1717 O O . PRO A 1 211 ? -4.254 42.562 -11.484 1 41.62 211 PRO A O 1
ATOM 1720 N N . GLU A 1 212 ? -3.518 40.719 -11.781 1 37.59 212 GLU A N 1
ATOM 1721 C CA . GLU A 1 212 ? -2.441 41.281 -12.594 1 37.59 212 GLU A CA 1
ATOM 1722 C C . GLU A 1 212 ? -2.986 41.938 -13.867 1 37.59 212 GLU A C 1
ATOM 1724 O O . GLU A 1 212 ? -3.791 41.312 -14.578 1 37.59 212 GLU A O 1
ATOM 1729 N N . ARG A 1 213 ? -3.049 43.281 -13.867 1 34.72 213 ARG A N 1
ATOM 1730 C CA . ARG A 1 213 ? -3.309 44.094 -15.047 1 34.72 213 ARG A CA 1
ATOM 1731 C C . ARG A 1 213 ? -2.479 43.625 -16.234 1 34.72 213 ARG A C 1
ATOM 1733 O O . ARG A 1 213 ? -1.26 43.469 -16.125 1 34.72 213 ARG A O 1
ATOM 1740 N N . SER A 1 214 ? -2.965 42.625 -17 1 35.44 214 SER A N 1
ATOM 1741 C CA . SER A 1 214 ? -2.428 42.375 -18.328 1 35.44 214 SER A CA 1
ATOM 1742 C C . SER A 1 214 ? -2.156 43.688 -19.062 1 35.44 214 SER A C 1
ATOM 1744 O O . SER A 1 214 ? -3.059 44.5 -19.234 1 35.44 214 SER A O 1
ATOM 1746 N N . ALA A 1 215 ? -0.978 44.312 -19.047 1 34.84 215 ALA A N 1
ATOM 1747 C CA . ALA A 1 215 ? -0.444 45.375 -19.875 1 34.84 215 ALA A CA 1
ATOM 1748 C C . ALA A 1 215 ? -0.605 45.062 -21.359 1 34.84 215 ALA A C 1
ATOM 1750 O O . ALA A 1 215 ? 0.013 45.719 -22.203 1 34.84 215 ALA A O 1
ATOM 1751 N N . PHE A 1 216 ? -1.396 43.969 -21.797 1 28.56 216 PHE A N 1
ATOM 1752 C CA . PHE A 1 216 ? -1.348 44 -23.25 1 28.56 216 PHE A CA 1
ATOM 1753 C C . PHE A 1 216 ? -1.994 45.281 -23.766 1 28.56 216 PHE A C 1
ATOM 1755 O O . PHE A 1 216 ? -3.221 45.375 -23.828 1 28.56 216 PHE A O 1
ATOM 1762 N N . GLY A 1 217 ? -1.528 46.5 -23.328 1 25.97 217 GLY A N 1
ATOM 1763 C CA . GLY A 1 217 ? -1.704 47.594 -24.25 1 25.97 217 GLY A CA 1
ATOM 1764 C C . GLY A 1 217 ? -1.092 47.344 -25.609 1 25.97 217 GLY A C 1
ATOM 1765 O O . GLY A 1 217 ? -1 48.281 -26.438 1 25.97 217 GLY A O 1
ATOM 1766 N N . GLY A 1 218 ? -0.957 46.125 -26.297 1 21.69 218 GLY A N 1
ATOM 1767 C CA . GLY A 1 218 ? -1.062 46.375 -27.719 1 21.69 218 GLY A CA 1
ATOM 1768 C C . GLY A 1 218 ? -2.475 46.688 -28.172 1 21.69 218 GLY A C 1
ATOM 1769 O O . GLY A 1 218 ? -3.436 46.438 -27.438 1 21.69 218 GLY A O 1
ATOM 1770 N N . ASP B 1 1 ? 42.562 69.25 33.25 1 23.3 1 ASP B N 1
ATOM 1771 C CA . ASP B 1 1 ? 41.469 69.438 32.312 1 23.3 1 ASP B CA 1
ATOM 1772 C C . ASP B 1 1 ? 40.719 68.125 32.094 1 23.3 1 ASP B C 1
ATOM 1774 O O . ASP B 1 1 ? 41.312 67.125 31.656 1 23.3 1 ASP B O 1
ATOM 1778 N N . CYS B 1 2 ? 39.719 67.875 32.875 1 22.08 2 CYS B N 1
ATOM 1779 C CA . CYS B 1 2 ? 38.875 66.688 33.188 1 22.08 2 CYS B CA 1
ATOM 1780 C C . CYS B 1 2 ? 38.062 66.25 31.984 1 22.08 2 CYS B C 1
ATOM 1782 O O . CYS B 1 2 ? 37.125 67 31.562 1 22.08 2 CYS B O 1
ATOM 1784 N N . ALA B 1 3 ? 38.688 65.688 30.984 1 28.05 3 ALA B N 1
ATOM 1785 C CA . ALA B 1 3 ? 38.031 65.25 29.766 1 28.05 3 ALA B CA 1
ATOM 1786 C C . ALA B 1 3 ? 36.812 64.375 30.109 1 28.05 3 ALA B C 1
ATOM 1788 O O . ALA B 1 3 ? 36.906 63.375 30.766 1 28.05 3 ALA B O 1
ATOM 1789 N N . VAL B 1 4 ? 35.75 65.125 30.422 1 28.86 4 VAL B N 1
ATOM 1790 C CA . VAL B 1 4 ? 34.438 64.562 30.641 1 28.86 4 VAL B CA 1
ATOM 1791 C C . VAL B 1 4 ? 34.094 63.562 29.531 1 28.86 4 VAL B C 1
ATOM 1793 O O . VAL B 1 4 ? 34.156 63.906 28.344 1 28.86 4 VAL B O 1
ATOM 1796 N N . ILE B 1 5 ? 34.562 62.344 29.625 1 35.44 5 ILE B N 1
ATOM 1797 C CA . ILE B 1 5 ? 34.219 61.219 28.766 1 35.44 5 ILE B CA 1
ATOM 1798 C C . ILE B 1 5 ? 32.688 61.156 28.609 1 35.44 5 ILE B C 1
ATOM 1800 O O . ILE B 1 5 ? 31.969 61 29.609 1 35.44 5 ILE B O 1
ATOM 1804 N N . SER B 1 6 ? 32.188 62.031 27.781 1 30.42 6 SER B N 1
ATOM 1805 C CA . SER B 1 6 ? 30.781 61.969 27.438 1 30.42 6 SER B CA 1
ATOM 1806 C C . SER B 1 6 ? 30.312 60.531 27.312 1 30.42 6 SER B C 1
ATOM 1808 O O . SER B 1 6 ? 31.016 59.688 26.719 1 30.42 6 SER B O 1
ATOM 1810 N N . LEU B 1 7 ? 29.641 60.031 28.281 1 30.47 7 LEU B N 1
ATOM 1811 C CA . LEU B 1 7 ? 28.812 58.812 28.312 1 30.47 7 LEU B CA 1
ATOM 1812 C C . LEU B 1 7 ? 28 58.688 27.016 1 30.47 7 LEU B C 1
ATOM 1814 O O . LEU B 1 7 ? 27.172 59.562 26.719 1 30.47 7 LEU B O 1
ATOM 1818 N N . GLY B 1 8 ? 28.672 58.562 25.906 1 31.12 8 GLY B N 1
ATOM 1819 C CA . GLY B 1 8 ? 27.953 58.25 24.688 1 31.12 8 GLY B CA 1
ATOM 1820 C C . GLY B 1 8 ? 26.703 57.438 24.906 1 31.12 8 GLY B C 1
ATOM 1821 O O . GLY B 1 8 ? 26.719 56.469 25.688 1 31.12 8 GLY B O 1
ATOM 1822 N N . GLU B 1 9 ? 25.516 58.031 24.906 1 31.66 9 GLU B N 1
ATOM 1823 C CA . GLU B 1 9 ? 24.172 57.438 24.844 1 31.66 9 GLU B CA 1
ATOM 1824 C C . GLU B 1 9 ? 24.172 56.219 23.953 1 31.66 9 GLU B C 1
ATOM 1826 O O . GLU B 1 9 ? 24.531 56.281 22.766 1 31.66 9 GLU B O 1
ATOM 1831 N N . GLU B 1 10 ? 24.625 55.062 24.406 1 30.88 10 GLU B N 1
ATOM 1832 C CA . GLU B 1 10 ? 24.344 53.812 23.734 1 30.88 10 GLU B CA 1
ATOM 1833 C C . GLU B 1 10 ? 22.922 53.781 23.172 1 30.88 10 GLU B C 1
ATOM 1835 O O . GLU B 1 10 ? 21.953 53.875 23.922 1 30.88 10 GLU B O 1
ATOM 1840 N N . GLU B 1 11 ? 22.625 54.531 22.125 1 30.86 11 GLU B N 1
ATOM 1841 C CA . GLU B 1 11 ? 21.391 54.281 21.406 1 30.86 11 GLU B CA 1
ATOM 1842 C C . GLU B 1 11 ? 21.031 52.812 21.406 1 30.86 11 GLU B C 1
ATOM 1844 O O . GLU B 1 11 ? 21.828 51.969 21 1 30.86 11 GLU B O 1
ATOM 1849 N N . GLU B 1 12 ? 20.375 52.344 22.438 1 30.59 12 GLU B N 1
ATOM 1850 C CA . GLU B 1 12 ? 19.625 51.094 22.328 1 30.59 12 GLU B CA 1
ATOM 1851 C C . GLU B 1 12 ? 19.047 50.938 20.938 1 30.59 12 GLU B C 1
ATOM 1853 O O . GLU B 1 12 ? 18.172 51.688 20.516 1 30.59 12 GLU B O 1
ATOM 1858 N N . GLU B 1 13 ? 19.812 50.812 19.938 1 31.2 13 GLU B N 1
ATOM 1859 C CA . GLU B 1 13 ? 19.219 50.312 18.703 1 31.2 13 GLU B CA 1
ATOM 1860 C C . GLU B 1 13 ? 18.062 49.344 19 1 31.2 13 GLU B C 1
ATOM 1862 O O . GLU B 1 13 ? 18.281 48.312 19.625 1 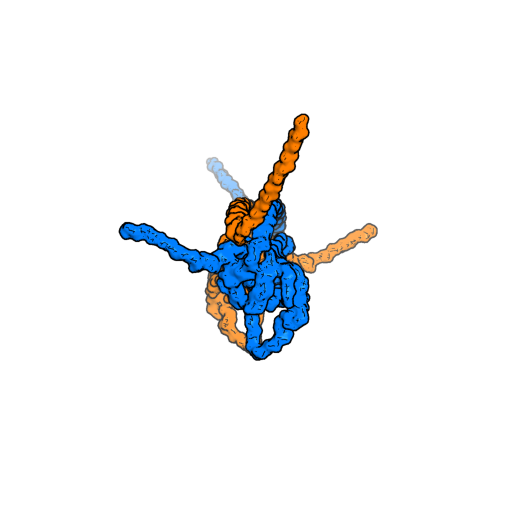31.2 13 GLU B O 1
ATOM 1867 N N . GLU B 1 14 ? 16.922 49.844 19.422 1 32.03 14 GLU B N 1
ATOM 1868 C CA . GLU B 1 14 ? 15.703 49.031 19.297 1 32.03 14 GLU B CA 1
ATOM 1869 C C . GLU B 1 14 ? 15.797 48.094 18.109 1 32.03 14 GLU B C 1
ATOM 1871 O O . GLU B 1 14 ? 15.93 48.531 16.969 1 32.03 14 GLU B O 1
ATOM 1876 N N . GLU B 1 15 ? 16.562 47.125 18.156 1 33.62 15 GLU B N 1
ATOM 1877 C CA . GLU B 1 15 ? 16.297 46.062 17.188 1 33.62 15 GLU B CA 1
ATOM 1878 C C . GLU B 1 15 ? 14.82 46 16.812 1 33.62 15 GLU B C 1
ATOM 1880 O O . GLU B 1 15 ? 13.969 45.781 17.672 1 33.62 15 GLU B O 1
ATOM 1885 N N . GLU B 1 16 ? 14.234 47 16.125 1 35.06 16 GLU B N 1
ATOM 1886 C CA . GLU B 1 16 ? 12.961 46.781 15.438 1 35.06 16 GLU B CA 1
ATOM 1887 C C . GLU B 1 16 ? 12.719 45.312 15.172 1 35.06 16 GLU B C 1
ATOM 1889 O O . GLU B 1 16 ? 13.508 44.656 14.477 1 35.06 16 GLU B O 1
ATOM 1894 N N . GLU B 1 17 ? 12.453 44.438 16.078 1 38.88 17 GLU B N 1
ATOM 1895 C CA . GLU B 1 17 ? 11.688 43.219 15.914 1 38.88 17 GLU B CA 1
ATOM 1896 C C . GLU B 1 17 ? 10.797 43.281 14.672 1 38.88 17 GLU B C 1
ATOM 1898 O O . GLU B 1 17 ? 9.703 43.844 14.719 1 38.88 17 GLU B O 1
ATOM 1903 N N . GLY B 1 18 ? 11.133 43.875 13.648 1 37.72 18 GLY B N 1
ATOM 1904 C CA . GLY B 1 18 ? 10.414 44.031 12.391 1 37.72 18 GLY B CA 1
ATOM 1905 C C . GLY B 1 18 ? 9.305 43 12.219 1 37.72 18 GLY B C 1
ATOM 1906 O O . GLY B 1 18 ? 9.453 41.844 12.617 1 37.72 18 GLY B O 1
ATOM 1907 N N . ASP B 1 19 ? 8.016 43.281 12.406 1 43.97 19 ASP B N 1
ATOM 1908 C CA . ASP B 1 19 ? 6.727 42.656 12.141 1 43.97 19 ASP B CA 1
ATOM 1909 C C . ASP B 1 19 ? 6.855 41.562 11.062 1 43.97 19 ASP B C 1
ATOM 1911 O O . ASP B 1 19 ? 6.648 41.844 9.875 1 43.97 19 ASP B O 1
ATOM 1915 N N . GLU B 1 20 ? 7.949 40.969 10.742 1 50.84 20 GLU B N 1
ATOM 1916 C CA . GLU B 1 20 ? 8.188 40.062 9.648 1 50.84 20 GLU B CA 1
ATOM 1917 C C . GLU B 1 20 ? 7.02 39.062 9.5 1 50.84 20 GLU B C 1
ATOM 1919 O O . GLU B 1 20 ? 6.82 38.188 10.336 1 50.84 20 GLU B O 1
ATOM 1924 N N . GLY B 1 21 ? 5.82 39.5 9.141 1 59.75 21 GLY B N 1
ATOM 1925 C CA . GLY B 1 21 ? 4.555 38.875 8.789 1 59.75 21 GLY B CA 1
ATOM 1926 C C . GLY B 1 21 ? 4.719 37.469 8.227 1 59.75 21 GLY B C 1
ATOM 1927 O O . GLY B 1 21 ? 5.84 37 8.078 1 59.75 21 GLY B O 1
ATOM 1928 N N . PRO B 1 22 ? 3.621 36.656 8.289 1 76.88 22 PRO B N 1
ATOM 1929 C CA . PRO B 1 22 ? 3.592 35.281 7.73 1 76.88 22 PRO B CA 1
ATOM 1930 C C . PRO B 1 22 ? 4.277 35.188 6.371 1 76.88 22 PRO B C 1
ATOM 1932 O O . PRO B 1 22 ? 4.695 34.094 5.961 1 76.88 22 PRO B O 1
ATOM 1935 N N . GLY B 1 23 ? 4.578 36.344 5.84 1 82.06 23 GLY B N 1
ATOM 1936 C CA . GLY B 1 23 ? 5.121 36.344 4.492 1 82.06 23 GLY B CA 1
ATOM 1937 C C . GLY B 1 23 ? 6.555 35.844 4.426 1 82.06 23 GLY B C 1
ATOM 1938 O O . GLY B 1 23 ? 6.926 35.125 3.51 1 82.06 23 GLY B O 1
ATOM 1939 N N . ARG B 1 24 ? 7.359 36.375 5.41 1 88.94 24 ARG B N 1
ATOM 1940 C CA . ARG B 1 24 ? 8.75 35.938 5.434 1 88.94 24 ARG B CA 1
ATOM 1941 C C . ARG B 1 24 ? 8.852 34.438 5.664 1 88.94 24 ARG B C 1
ATOM 1943 O O . ARG B 1 24 ? 9.688 33.75 5.055 1 88.94 24 ARG B O 1
ATOM 1950 N N . TYR B 1 25 ? 8.078 33.969 6.547 1 94.12 25 TYR B N 1
ATOM 1951 C CA . TYR B 1 25 ? 8.086 32.531 6.82 1 94.12 25 TYR B CA 1
ATOM 1952 C C . TYR B 1 25 ? 7.598 31.734 5.613 1 94.12 25 TYR B C 1
ATOM 1954 O O . TYR B 1 25 ? 8.086 30.641 5.344 1 94.12 25 TYR B O 1
ATOM 1962 N N . LEU B 1 26 ? 6.73 32.344 4.844 1 94.06 26 LEU B N 1
ATOM 1963 C CA . LEU B 1 26 ? 6.203 31.656 3.668 1 94.06 26 LEU B CA 1
ATOM 1964 C C . LEU B 1 26 ? 7.281 31.516 2.598 1 94.06 26 LEU B C 1
ATOM 1966 O O . LEU B 1 26 ? 7.379 30.469 1.954 1 94.06 26 LEU B O 1
ATOM 1970 N N . ALA B 1 27 ? 8.031 32.562 2.41 1 94.56 27 ALA B N 1
ATOM 1971 C CA . ALA B 1 27 ? 9.117 32.531 1.437 1 94.56 27 ALA B CA 1
ATOM 1972 C C . ALA B 1 27 ? 10.156 31.484 1.837 1 94.56 27 ALA B C 1
ATOM 1974 O O . ALA B 1 27 ? 10.656 30.734 0.992 1 94.56 27 ALA B O 1
ATOM 1975 N N . ALA B 1 28 ? 10.461 31.469 3.111 1 96.62 28 ALA B N 1
ATOM 1976 C CA . ALA B 1 28 ? 11.406 30.469 3.623 1 96.62 28 ALA B CA 1
ATOM 1977 C C . ALA B 1 28 ? 10.844 29.062 3.48 1 96.62 28 ALA B C 1
ATOM 1979 O O . ALA B 1 28 ? 11.586 28.125 3.168 1 96.62 28 ALA B O 1
ATOM 1980 N N . LEU B 1 29 ? 9.578 28.953 3.742 1 97.38 29 LEU B N 1
ATOM 1981 C CA . LEU B 1 29 ? 8.914 27.656 3.607 1 97.38 29 LEU B CA 1
ATOM 1982 C C . LEU B 1 29 ? 8.969 27.172 2.162 1 97.38 29 LEU B C 1
ATOM 1984 O O . LEU B 1 29 ? 9.211 25.984 1.911 1 97.38 29 LEU B O 1
ATOM 1988 N N . GLU B 1 30 ? 8.75 28.031 1.224 1 96.81 30 GLU B N 1
ATOM 1989 C CA . GLU B 1 30 ? 8.836 27.672 -0.191 1 96.81 30 GLU B CA 1
ATOM 1990 C C . GLU B 1 30 ? 10.234 27.156 -0.545 1 96.81 30 GLU B C 1
ATOM 1992 O O . GLU B 1 30 ? 10.367 26.188 -1.295 1 96.81 30 GLU B O 1
ATOM 1997 N N . ALA B 1 31 ? 11.203 27.812 -0.016 1 97.5 31 ALA B N 1
ATOM 1998 C CA . ALA B 1 31 ? 12.586 27.422 -0.286 1 97.5 31 ALA B CA 1
ATOM 1999 C C . ALA B 1 31 ? 12.883 26.031 0.272 1 97.5 31 ALA B C 1
ATOM 2001 O O . ALA B 1 31 ? 13.516 25.219 -0.394 1 97.5 31 ALA B O 1
ATOM 2002 N N . VAL B 1 32 ? 12.445 25.766 1.479 1 98.12 32 VAL B N 1
ATOM 2003 C CA . VAL B 1 32 ? 12.672 24.469 2.094 1 98.12 32 VAL B CA 1
ATOM 2004 C C . VAL B 1 32 ? 11.93 23.391 1.305 1 98.12 32 VAL B C 1
ATOM 2006 O O . VAL B 1 32 ? 12.438 22.281 1.134 1 98.12 32 VAL B O 1
ATOM 2009 N N . GLN B 1 33 ? 10.711 23.719 0.848 1 97.75 33 GLN B N 1
ATOM 2010 C CA . GLN B 1 33 ? 9.945 22.781 0.048 1 97.75 33 GLN B CA 1
ATOM 2011 C C . GLN B 1 33 ? 10.672 22.438 -1.249 1 97.75 33 GLN B C 1
ATOM 2013 O O . GLN B 1 33 ? 10.68 21.281 -1.676 1 97.75 33 GLN B O 1
ATOM 2018 N N . LEU B 1 34 ? 11.297 23.422 -1.846 1 97.56 34 LEU B N 1
ATOM 2019 C CA . LEU B 1 34 ? 12.07 23.188 -3.059 1 97.56 34 LEU B CA 1
ATOM 2020 C C . LEU B 1 34 ? 13.242 22.25 -2.773 1 97.56 34 LEU B C 1
ATOM 2022 O O . LEU B 1 34 ? 13.555 21.375 -3.576 1 97.56 34 LEU B O 1
ATOM 2026 N N . GLU B 1 35 ? 13.906 22.406 -1.684 1 98.06 35 GLU B N 1
ATOM 2027 C CA . GLU B 1 35 ? 15.008 21.547 -1.288 1 98.06 35 GLU B CA 1
ATOM 2028 C C . GLU B 1 35 ? 14.523 20.109 -1.05 1 98.06 35 GLU B C 1
ATOM 2030 O O . GLU B 1 35 ? 15.18 19.156 -1.472 1 98.06 35 GLU B O 1
ATOM 2035 N N . LEU B 1 36 ? 13.453 20.016 -0.378 1 97.69 36 LEU B N 1
ATOM 2036 C CA . LEU B 1 36 ? 12.867 18.703 -0.111 1 97.69 36 LEU B CA 1
ATOM 2037 C C . LEU B 1 36 ? 12.484 18 -1.412 1 97.69 36 LEU B C 1
ATOM 2039 O O . LEU B 1 36 ? 12.711 16.797 -1.562 1 97.69 36 LEU B O 1
ATOM 2043 N N . GLU B 1 37 ? 11.906 18.734 -2.303 1 96.75 37 GLU B N 1
ATOM 2044 C CA . GLU B 1 37 ? 11.531 18.188 -3.6 1 96.75 37 GLU B CA 1
ATOM 2045 C C . GLU B 1 37 ? 12.758 17.656 -4.352 1 96.75 37 GLU B C 1
ATOM 2047 O O . GLU B 1 37 ? 12.68 16.641 -5.031 1 96.75 37 GLU B O 1
ATOM 2052 N N . ALA B 1 38 ? 13.828 18.391 -4.273 1 98 38 ALA B N 1
ATOM 2053 C CA . ALA B 1 38 ? 15.062 17.969 -4.914 1 98 38 ALA B CA 1
ATOM 2054 C C . ALA B 1 38 ? 15.555 16.641 -4.324 1 98 38 ALA B C 1
ATOM 2056 O O . ALA B 1 38 ? 15.992 15.75 -5.055 1 98 38 ALA B O 1
ATOM 2057 N N . VAL B 1 39 ? 15.492 16.516 -3.016 1 97.94 39 VAL B N 1
ATOM 2058 C CA . VAL B 1 39 ? 15.875 15.281 -2.348 1 97.94 39 VAL B CA 1
ATOM 2059 C C . VAL B 1 39 ? 14.961 14.148 -2.795 1 97.94 39 VAL B C 1
ATOM 2061 O O . VAL B 1 39 ? 15.422 13.039 -3.078 1 97.94 39 VAL B O 1
ATOM 2064 N N . GLU B 1 40 ? 13.703 14.477 -2.9 1 95.75 40 GLU B N 1
ATOM 2065 C CA . GLU B 1 40 ? 12.727 13.469 -3.297 1 95.75 40 GLU B CA 1
ATOM 2066 C C . GLU B 1 40 ? 12.961 13.016 -4.734 1 95.75 40 GLU B C 1
ATOM 2068 O O . GLU B 1 40 ? 12.797 11.828 -5.047 1 95.75 40 GLU B O 1
ATOM 2073 N N . GLU B 1 41 ? 13.273 13.914 -5.562 1 96.88 41 GLU B N 1
ATOM 2074 C CA . GLU B 1 41 ? 13.57 13.562 -6.949 1 96.88 41 GLU B CA 1
ATOM 2075 C C . GLU B 1 41 ? 14.797 12.664 -7.043 1 96.88 41 GLU B C 1
ATOM 2077 O O . GLU B 1 41 ? 14.805 11.695 -7.805 1 96.88 41 GLU B O 1
ATOM 2082 N N . GLU B 1 42 ? 15.789 12.961 -6.316 1 97.94 42 GLU B N 1
ATOM 2083 C CA . GLU B 1 42 ? 16.984 12.125 -6.273 1 97.94 42 GLU B CA 1
ATOM 2084 C C . GLU B 1 42 ? 16.656 10.734 -5.73 1 97.94 42 GLU B C 1
ATOM 2086 O O . GLU B 1 42 ? 17.125 9.727 -6.27 1 97.94 42 GLU B O 1
ATOM 2091 N N . ALA B 1 43 ? 15.914 10.742 -4.668 1 96.94 43 ALA B N 1
ATOM 2092 C CA . ALA B 1 43 ? 15.492 9.469 -4.082 1 96.94 43 ALA B CA 1
ATOM 2093 C C . ALA B 1 43 ? 14.703 8.641 -5.09 1 96.94 43 ALA B C 1
ATOM 2095 O O . ALA B 1 43 ? 14.977 7.453 -5.273 1 96.94 43 ALA B O 1
ATOM 2096 N N . ALA B 1 44 ? 13.734 9.273 -5.727 1 94.31 44 ALA B N 1
ATOM 2097 C CA . ALA B 1 44 ? 12.898 8.578 -6.699 1 94.31 44 ALA B CA 1
ATOM 2098 C C . ALA B 1 44 ? 13.742 7.941 -7.801 1 94.31 44 ALA B C 1
ATOM 2100 O O . ALA B 1 44 ? 13.516 6.793 -8.18 1 94.31 44 ALA B O 1
ATOM 2101 N N . ARG B 1 45 ? 14.75 8.648 -8.258 1 96.75 45 ARG B N 1
ATOM 2102 C CA . ARG B 1 45 ? 15.641 8.141 -9.297 1 96.75 45 ARG B CA 1
ATOM 2103 C C . ARG B 1 45 ? 16.469 6.961 -8.789 1 96.75 45 ARG B C 1
ATOM 2105 O O . ARG B 1 45 ? 16.625 5.961 -9.492 1 96.75 45 ARG B O 1
ATOM 2112 N N . ALA B 1 46 ? 16.906 7.125 -7.605 1 97.62 46 ALA B N 1
ATOM 2113 C CA . ALA B 1 46 ? 17.719 6.062 -7.027 1 97.62 46 ALA B CA 1
ATOM 2114 C C . ALA B 1 46 ? 16.906 4.793 -6.816 1 97.62 46 ALA B C 1
ATOM 2116 O O . ALA B 1 46 ? 17.359 3.691 -7.125 1 97.62 46 ALA B O 1
ATOM 2117 N N . PHE B 1 47 ? 15.758 4.941 -6.328 1 95.12 47 PHE B N 1
ATOM 2118 C CA . PHE B 1 47 ? 14.883 3.793 -6.117 1 95.12 47 PHE B CA 1
ATOM 2119 C C . PHE B 1 47 ? 14.508 3.146 -7.449 1 95.12 47 PHE B C 1
ATOM 2121 O O . PHE B 1 47 ? 14.453 1.919 -7.551 1 95.12 47 PHE B O 1
ATOM 2128 N N . ARG B 1 48 ? 14.195 3.963 -8.406 1 95.06 48 ARG B N 1
ATOM 2129 C CA . ARG B 1 48 ? 13.859 3.447 -9.727 1 95.06 48 ARG B CA 1
ATOM 2130 C C . ARG B 1 48 ? 15 2.621 -10.305 1 95.06 48 ARG B C 1
ATOM 2132 O O . ARG B 1 48 ? 14.773 1.549 -10.867 1 95.06 48 ARG B O 1
ATOM 2139 N N . ARG B 1 49 ? 16.156 3.105 -10.148 1 97.06 49 ARG B N 1
ATOM 2140 C CA . ARG B 1 49 ? 17.328 2.393 -10.641 1 97.06 49 ARG B CA 1
ATOM 2141 C C . ARG B 1 49 ? 17.516 1.062 -9.922 1 97.06 49 ARG B C 1
ATOM 2143 O O . ARG B 1 49 ? 17.812 0.046 -10.547 1 97.06 49 ARG B O 1
ATOM 2150 N N . LEU B 1 50 ? 17.359 1.135 -8.641 1 96.38 50 LEU B N 1
ATOM 2151 C CA . LEU B 1 50 ? 17.484 -0.076 -7.84 1 96.38 50 LEU B CA 1
ATOM 2152 C C . LEU B 1 50 ? 16.406 -1.094 -8.211 1 96.38 50 LEU B C 1
ATOM 2154 O O . LEU B 1 50 ? 16.703 -2.287 -8.336 1 96.38 50 LEU B O 1
ATOM 2158 N N . ARG B 1 51 ? 15.203 -0.649 -8.383 1 94.38 51 ARG B N 1
ATOM 2159 C CA . ARG B 1 51 ? 14.102 -1.52 -8.781 1 94.38 51 ARG B CA 1
ATOM 2160 C C . ARG B 1 51 ? 14.383 -2.172 -10.125 1 94.38 51 ARG B C 1
ATOM 2162 O O . ARG B 1 51 ? 14.156 -3.371 -10.305 1 94.38 51 ARG B O 1
ATOM 2169 N N . ALA B 1 52 ? 14.844 -1.373 -11.07 1 94.94 52 ALA B N 1
ATOM 2170 C CA . ALA B 1 52 ? 15.18 -1.891 -12.398 1 94.94 52 ALA B CA 1
ATOM 2171 C C . ALA B 1 52 ? 16.266 -2.961 -12.312 1 94.94 52 ALA B C 1
ATOM 2173 O O . ALA B 1 52 ? 16.156 -4.004 -12.961 1 94.94 52 ALA B O 1
ATOM 2174 N N . LYS B 1 53 ? 17.234 -2.678 -11.555 1 97.81 53 LYS B N 1
ATOM 2175 C CA . LYS B 1 53 ? 18.359 -3.607 -11.391 1 97.81 53 LYS B CA 1
ATOM 2176 C C . LYS B 1 53 ? 17.875 -4.953 -10.859 1 97.81 53 LYS B C 1
ATOM 2178 O O . LYS B 1 53 ? 18.188 -6 -11.43 1 97.81 53 LYS B O 1
ATOM 2183 N N . PHE B 1 54 ? 17.125 -4.965 -9.844 1 96.94 54 PHE B N 1
ATOM 2184 C CA . PHE B 1 54 ? 16.719 -6.219 -9.219 1 96.94 54 PHE B CA 1
ATOM 2185 C C . PHE B 1 54 ? 15.602 -6.879 -10 1 96.94 54 PHE B C 1
ATOM 2187 O O . PHE B 1 54 ? 15.43 -8.102 -9.945 1 96.94 54 PHE B O 1
ATOM 2194 N N . GLY B 1 55 ? 14.859 -6.043 -10.672 1 94.94 55 GLY B N 1
ATOM 2195 C CA . GLY B 1 55 ? 13.922 -6.629 -11.625 1 94.94 55 GLY B CA 1
ATOM 2196 C C . GLY B 1 55 ? 14.602 -7.492 -12.672 1 94.94 55 GLY B C 1
ATOM 2197 O O . GLY B 1 55 ? 14.148 -8.602 -12.961 1 94.94 55 GLY B O 1
ATOM 2198 N N . LEU B 1 56 ? 15.68 -6.977 -13.188 1 97.31 56 LEU B N 1
ATOM 2199 C CA . LEU B 1 56 ? 16.453 -7.703 -14.195 1 97.31 56 LEU B CA 1
ATOM 2200 C C . LEU B 1 56 ? 17.078 -8.953 -13.602 1 97.31 56 LEU B C 1
ATOM 2202 O O . LEU B 1 56 ? 17.156 -9.992 -14.258 1 97.31 56 LEU B O 1
ATOM 2206 N N . ARG B 1 57 ? 17.469 -8.898 -12.375 1 97.88 57 ARG B N 1
ATOM 2207 C CA . ARG B 1 57 ? 18.125 -10.016 -11.703 1 97.88 57 ARG B CA 1
ATOM 2208 C C . ARG B 1 57 ? 17.125 -11.125 -11.398 1 97.88 57 ARG B C 1
ATOM 2210 O O . ARG B 1 57 ? 17.484 -12.305 -11.383 1 97.88 57 ARG B O 1
ATOM 2217 N N . ARG B 1 58 ? 15.883 -10.781 -11.133 1 97.31 58 ARG B N 1
ATOM 2218 C CA . ARG B 1 58 ? 14.867 -11.758 -10.758 1 97.31 58 ARG B CA 1
ATOM 2219 C C . ARG B 1 58 ? 14.328 -12.492 -11.984 1 97.31 58 ARG B C 1
ATOM 2221 O O . ARG B 1 58 ? 13.906 -13.641 -11.891 1 97.31 58 ARG B O 1
ATOM 2228 N N . ARG B 1 59 ? 14.383 -11.844 -13.055 1 96.81 59 ARG B N 1
ATOM 2229 C CA . ARG B 1 59 ? 13.68 -12.273 -14.266 1 96.81 59 ARG B CA 1
ATOM 2230 C C . ARG B 1 59 ? 14.07 -13.695 -14.648 1 96.81 59 ARG B C 1
ATOM 2232 O O . ARG B 1 59 ? 13.203 -14.562 -14.82 1 96.81 59 ARG B O 1
ATOM 2239 N N . PRO B 1 60 ? 15.391 -14.016 -14.82 1 97.94 60 PRO B N 1
ATOM 2240 C CA . PRO B 1 60 ? 15.75 -15.375 -15.219 1 97.94 60 PRO B CA 1
ATOM 2241 C C . PRO B 1 60 ? 15.289 -16.422 -14.211 1 97.94 60 PRO B C 1
ATOM 2243 O O . PRO B 1 60 ? 14.914 -17.531 -14.602 1 97.94 60 PRO B O 1
ATOM 2246 N N . HIS B 1 61 ? 15.32 -16.094 -12.922 1 98.25 61 HIS B N 1
ATOM 2247 C CA . HIS B 1 61 ? 14.875 -17.031 -11.898 1 98.25 61 HIS B CA 1
ATOM 2248 C C . HIS B 1 61 ? 13.367 -17.25 -11.969 1 98.25 61 HIS B C 1
ATOM 2250 O O . HIS B 1 61 ? 12.891 -18.375 -11.82 1 98.25 61 HIS B O 1
ATOM 2256 N N . LEU B 1 62 ? 12.633 -16.25 -12.188 1 97.38 62 LEU B N 1
ATOM 2257 C CA . LEU B 1 62 ? 11.18 -16.344 -12.297 1 97.38 62 LEU B CA 1
ATOM 2258 C C . LEU B 1 62 ? 10.781 -17.156 -13.531 1 97.38 62 LEU B C 1
ATOM 2260 O O . LEU B 1 62 ? 9.836 -17.938 -13.477 1 97.38 62 LEU B O 1
ATOM 2264 N N . GLN B 1 63 ? 11.477 -16.906 -14.609 1 96.88 63 GLN B N 1
ATOM 2265 C CA . GLN B 1 63 ? 11.227 -17.672 -15.836 1 96.88 63 GLN B CA 1
ATOM 2266 C C . GLN B 1 63 ? 11.469 -19.156 -15.617 1 96.88 63 GLN B C 1
ATOM 2268 O O . GLN B 1 63 ? 10.664 -20 -16.016 1 96.88 63 GLN B O 1
ATOM 2273 N N . ARG B 1 64 ? 12.547 -19.422 -15.055 1 97.94 64 ARG B N 1
ATOM 2274 C CA . ARG B 1 64 ? 12.867 -20.812 -14.75 1 97.94 64 ARG B CA 1
ATOM 2275 C C . ARG B 1 64 ? 11.836 -21.406 -13.805 1 97.94 64 ARG B C 1
ATOM 2277 O O . ARG B 1 64 ? 11.398 -22.547 -13.992 1 97.94 64 ARG B O 1
ATOM 2284 N N . ARG B 1 65 ? 11.445 -20.703 -12.773 1 97.94 65 ARG B N 1
ATOM 2285 C CA . ARG B 1 65 ? 10.43 -21.172 -11.836 1 97.94 65 ARG B CA 1
ATOM 2286 C C . ARG B 1 65 ? 9.133 -21.516 -12.555 1 97.94 65 ARG B C 1
ATOM 2288 O O . ARG B 1 65 ? 8.555 -22.578 -12.336 1 97.94 65 ARG B O 1
ATOM 2295 N N . ASN B 1 66 ? 8.75 -20.609 -13.383 1 95.69 66 ASN B N 1
ATOM 2296 C CA . ASN B 1 66 ? 7.527 -20.812 -14.148 1 95.69 66 ASN B CA 1
ATOM 2297 C C . ASN B 1 66 ? 7.602 -22.062 -15 1 95.69 66 ASN B C 1
ATOM 2299 O O . ASN B 1 66 ? 6.645 -22.844 -15.07 1 95.69 66 ASN B O 1
ATOM 2303 N N . HIS B 1 67 ? 8.719 -22.219 -15.68 1 96.06 67 HIS B N 1
ATOM 2304 C CA . HIS B 1 67 ? 8.93 -23.391 -16.516 1 96.06 67 HIS B CA 1
ATOM 2305 C C . HIS B 1 67 ? 8.82 -24.688 -15.695 1 96.06 67 HIS B C 1
ATOM 2307 O O . HIS B 1 67 ? 8.141 -25.625 -16.109 1 96.06 67 HIS B O 1
ATOM 2313 N N . LEU B 1 68 ? 9.422 -24.719 -14.609 1 96.94 68 LEU B N 1
ATOM 2314 C CA . LEU B 1 68 ? 9.414 -25.906 -13.758 1 96.94 68 LEU B CA 1
ATOM 2315 C C . LEU B 1 68 ? 8 -26.203 -13.25 1 96.94 68 LEU B C 1
ATOM 2317 O O . LEU B 1 68 ? 7.566 -27.344 -13.25 1 96.94 68 LEU B O 1
ATOM 2321 N N . ILE B 1 69 ? 7.301 -25.188 -12.812 1 96.25 69 ILE B N 1
ATOM 2322 C CA . ILE B 1 69 ? 5.961 -25.359 -12.258 1 96.25 69 ILE B CA 1
ATOM 2323 C C . ILE B 1 69 ? 5.023 -25.922 -13.32 1 96.25 69 ILE B C 1
ATOM 2325 O O . ILE B 1 69 ? 4.152 -26.734 -13.008 1 96.25 69 ILE B O 1
ATOM 2329 N N . GLN B 1 70 ? 5.207 -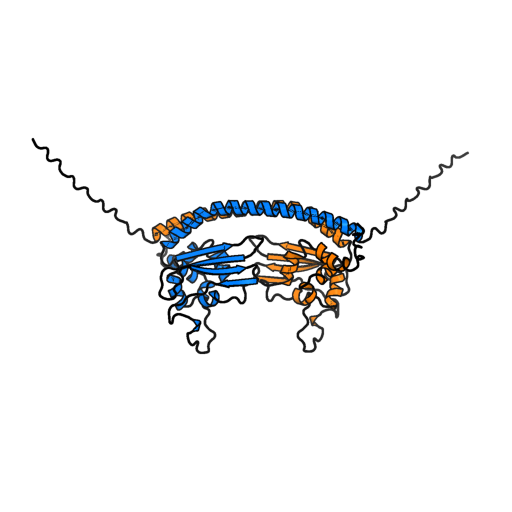25.5 -14.523 1 93.75 70 GLN B N 1
ATOM 2330 C CA . GLN B 1 70 ? 4.367 -25.969 -15.625 1 93.75 70 GLN B CA 1
ATOM 2331 C C . GLN B 1 70 ? 4.469 -27.484 -15.773 1 93.75 70 GLN B C 1
ATOM 2333 O O . GLN B 1 70 ? 3.572 -28.109 -16.344 1 93.75 70 GLN B O 1
ATOM 2338 N N . HIS B 1 71 ? 5.488 -28.094 -15.305 1 93.12 71 HIS B N 1
ATOM 2339 C CA . HIS B 1 71 ? 5.699 -29.531 -15.438 1 93.12 71 HIS B CA 1
ATOM 2340 C C . HIS B 1 71 ? 5.254 -30.266 -14.188 1 93.12 71 HIS B C 1
ATOM 2342 O O . HIS B 1 71 ? 5.48 -31.469 -14.062 1 93.12 71 HIS B O 1
ATOM 2348 N N . ILE B 1 72 ? 4.707 -29.562 -13.305 1 93.69 72 ILE B N 1
ATOM 2349 C CA . ILE B 1 72 ? 4.105 -30.156 -12.117 1 93.69 72 ILE B CA 1
ATOM 2350 C C . ILE B 1 72 ? 2.586 -30.016 -12.18 1 93.69 72 ILE B C 1
ATOM 2352 O O . ILE B 1 72 ? 2.037 -29 -11.758 1 93.69 72 ILE B O 1
ATOM 2356 N N . PRO B 1 73 ? 1.978 -30.984 -12.617 1 91.75 73 PRO B N 1
ATOM 2357 C CA . PRO B 1 73 ? 0.526 -30.906 -12.797 1 91.75 73 PRO B CA 1
ATOM 2358 C C . PRO B 1 73 ? -0.211 -30.562 -11.508 1 91.75 73 PRO B C 1
ATOM 2360 O O . PRO B 1 73 ? 0.078 -31.141 -10.453 1 91.75 73 PRO B O 1
ATOM 2363 N N . GLY B 1 74 ? -1.083 -29.594 -11.594 1 94.31 74 GLY B N 1
ATOM 2364 C CA . GLY B 1 74 ? -1.936 -29.234 -10.469 1 94.31 74 GLY B CA 1
ATOM 2365 C C . GLY B 1 74 ? -1.216 -28.422 -9.406 1 94.31 74 GLY B C 1
ATOM 2366 O O . GLY B 1 74 ? -1.697 -28.312 -8.281 1 94.31 74 GLY B O 1
ATOM 2367 N N . PHE B 1 75 ? -0.081 -27.938 -9.734 1 96.69 75 PHE B N 1
ATOM 2368 C CA . PHE B 1 75 ? 0.731 -27.234 -8.75 1 96.69 75 PHE B CA 1
ATOM 2369 C C . PHE B 1 75 ? -0.062 -26.109 -8.094 1 96.69 75 PHE B C 1
ATOM 2371 O O . PHE B 1 75 ? -0.163 -26.047 -6.867 1 96.69 75 PHE B O 1
ATOM 2378 N N . TRP B 1 76 ? -0.676 -25.234 -8.852 1 98 76 TRP B N 1
ATOM 2379 C CA . TRP B 1 76 ? -1.273 -24 -8.344 1 98 76 TRP B CA 1
ATOM 2380 C C . TRP B 1 76 ? -2.562 -24.297 -7.586 1 98 76 TRP B C 1
ATOM 2382 O O . TRP B 1 76 ? -2.805 -23.734 -6.516 1 98 76 TRP B O 1
ATOM 2392 N N . VAL B 1 77 ? -3.42 -25.172 -8.18 1 97.75 77 VAL B N 1
ATOM 2393 C CA . VAL B 1 77 ? -4.66 -25.484 -7.477 1 97.75 77 VAL B CA 1
ATOM 2394 C C . VAL B 1 77 ? -4.34 -26.094 -6.113 1 97.75 77 VAL B C 1
ATOM 2396 O O . VAL B 1 77 ? -5.004 -25.797 -5.117 1 97.75 77 VAL B O 1
ATOM 2399 N N . THR B 1 78 ? -3.348 -26.938 -6.074 1 97.31 78 THR B N 1
ATOM 2400 C CA . THR B 1 78 ? -2.938 -27.531 -4.812 1 97.31 78 THR B CA 1
ATOM 2401 C C . THR B 1 78 ? -2.453 -26.469 -3.832 1 97.31 78 THR B C 1
ATOM 2403 O O . THR B 1 78 ? -2.867 -26.453 -2.672 1 97.31 78 THR B O 1
ATOM 2406 N N . ALA B 1 79 ? -1.602 -25.594 -4.312 1 97.88 79 ALA B N 1
ATOM 2407 C CA . ALA B 1 79 ? -1.089 -24.516 -3.471 1 97.88 79 ALA B CA 1
ATOM 2408 C C . ALA B 1 79 ? -2.225 -23.625 -2.961 1 97.88 79 ALA B C 1
ATOM 2410 O O . ALA B 1 79 ? -2.242 -23.25 -1.787 1 97.88 79 ALA B O 1
ATOM 2411 N N . PHE B 1 80 ? -3.189 -23.328 -3.848 1 98.06 80 PHE B N 1
ATOM 2412 C CA . PHE B 1 80 ? -4.336 -22.516 -3.475 1 98.06 80 PHE B CA 1
ATOM 2413 C C . PHE B 1 80 ? -5.164 -23.188 -2.396 1 98.06 80 PHE B C 1
ATOM 2415 O O . PHE B 1 80 ? -5.535 -22.578 -1.4 1 98.06 80 PHE B O 1
ATOM 2422 N N . LEU B 1 81 ? -5.387 -24.453 -2.539 1 97.25 81 LEU B N 1
ATOM 2423 C CA . LEU B 1 81 ? -6.25 -25.203 -1.642 1 97.25 81 LEU B CA 1
ATOM 2424 C C . LEU B 1 81 ? -5.586 -25.406 -0.283 1 97.25 81 LEU B C 1
ATOM 2426 O O . LEU B 1 81 ? -6.27 -25.594 0.725 1 97.25 81 LEU B O 1
ATOM 2430 N N . ASN B 1 82 ? -4.285 -25.375 -0.326 1 97.19 82 ASN B N 1
ATOM 2431 C CA . ASN B 1 82 ? -3.553 -25.578 0.919 1 97.19 82 ASN B CA 1
ATOM 2432 C C . ASN B 1 82 ? -3.41 -24.281 1.708 1 97.19 82 ASN B C 1
ATOM 2434 O O . ASN B 1 82 ? -3.012 -24.297 2.875 1 97.19 82 ASN B O 1
ATOM 2438 N N . HIS B 1 83 ? -3.695 -23.203 1.082 1 96.56 83 HIS B N 1
ATOM 2439 C CA . HIS B 1 83 ? -3.627 -21.922 1.8 1 96.56 83 HIS B CA 1
ATOM 2440 C C . HIS B 1 83 ? -4.812 -21.766 2.744 1 96.56 83 HIS B C 1
ATOM 2442 O O . HIS B 1 83 ? -5.969 -21.859 2.318 1 96.56 83 HIS B O 1
ATOM 2448 N N . PRO B 1 84 ? -4.613 -21.516 3.945 1 94.25 84 PRO B N 1
ATOM 2449 C CA . PRO B 1 84 ? -5.664 -21.562 4.961 1 94.25 84 PRO B CA 1
ATOM 2450 C C . PRO B 1 84 ? -6.828 -20.625 4.656 1 94.25 84 PRO B C 1
ATOM 2452 O O . PRO B 1 84 ? -7.992 -21.016 4.77 1 94.25 84 PRO B O 1
ATOM 2455 N N . GLN B 1 85 ? -6.582 -19.438 4.23 1 93.25 85 GLN B N 1
ATOM 2456 C CA . GLN B 1 85 ? -7.645 -18.469 3.992 1 93.25 85 GLN B CA 1
ATOM 2457 C C . GLN B 1 85 ? -8.203 -18.594 2.576 1 93.25 85 GLN B C 1
ATOM 2459 O O . GLN B 1 85 ? -9.414 -18.547 2.373 1 93.25 85 GLN B O 1
ATOM 2464 N N . LEU B 1 86 ? -7.395 -18.828 1.71 1 95.44 86 LEU B N 1
ATOM 2465 C CA . LEU B 1 86 ? -7.805 -18.875 0.311 1 95.44 86 LEU B CA 1
ATOM 2466 C C . LEU B 1 86 ? -8.648 -20.109 0.026 1 95.44 86 LEU B C 1
ATOM 2468 O O . LEU B 1 86 ? -9.578 -20.047 -0.784 1 95.44 86 LEU B O 1
ATOM 2472 N N . SER B 1 87 ? -8.328 -21.188 0.697 1 95.25 87 SER B N 1
ATOM 2473 C CA . SER B 1 87 ? -9.047 -22.438 0.479 1 95.25 87 SER B CA 1
ATOM 2474 C C . SER B 1 87 ? -10.539 -22.281 0.731 1 95.25 87 SER B C 1
ATOM 2476 O O . SER B 1 87 ? -11.359 -22.922 0.078 1 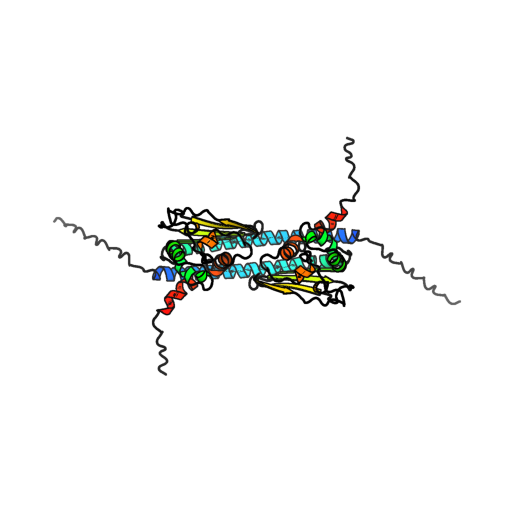95.25 87 SER B O 1
ATOM 2478 N N . ALA B 1 88 ? -10.875 -21.406 1.639 1 93.38 88 ALA B N 1
ATOM 2479 C CA . ALA B 1 88 ? -12.266 -21.172 2.008 1 93.38 88 ALA B CA 1
ATOM 2480 C C . ALA B 1 88 ? -13.023 -20.484 0.879 1 93.38 88 ALA B C 1
ATOM 2482 O O . ALA B 1 88 ? -14.258 -20.5 0.849 1 93.38 88 ALA B O 1
ATOM 2483 N N . MET B 1 89 ? -12.312 -19.875 -0.064 1 92.62 89 MET B N 1
ATOM 2484 C CA . MET B 1 89 ? -12.922 -19.125 -1.155 1 92.62 89 MET B CA 1
ATOM 2485 C C . MET B 1 89 ? -13.07 -20 -2.4 1 92.62 89 MET B C 1
ATOM 2487 O O . MET B 1 89 ? -13.539 -19.531 -3.439 1 92.62 89 MET B O 1
ATOM 2491 N N . ILE B 1 90 ? -12.711 -21.234 -2.246 1 94.81 90 ILE B N 1
ATOM 2492 C CA . ILE B 1 90 ? -12.672 -22.094 -3.426 1 94.81 90 ILE B CA 1
ATOM 2493 C C . ILE B 1 90 ? -13.758 -23.156 -3.328 1 94.81 90 ILE B C 1
ATOM 2495 O O . ILE B 1 90 ? -13.68 -24.062 -2.486 1 94.81 90 ILE B O 1
ATOM 2499 N N . SER B 1 91 ? -14.727 -23.094 -4.18 1 92.19 91 SER B N 1
ATOM 2500 C CA . SER B 1 91 ? -15.758 -24.125 -4.258 1 92.19 91 SER B CA 1
ATOM 2501 C C . SER B 1 91 ? -15.25 -25.359 -4.98 1 92.19 91 SER B C 1
ATOM 2503 O O . SER B 1 91 ? -14.156 -25.344 -5.555 1 92.19 91 SER B O 1
ATOM 2505 N N . ASP B 1 92 ? -16.094 -26.406 -4.965 1 91.75 92 ASP B N 1
ATOM 2506 C CA . ASP B 1 92 ? -15.734 -27.641 -5.672 1 91.75 92 ASP B CA 1
ATOM 2507 C C . ASP B 1 92 ? -15.594 -27.391 -7.172 1 91.75 92 ASP B C 1
ATOM 2509 O O . ASP B 1 92 ? -14.672 -27.906 -7.809 1 91.75 92 ASP B O 1
ATOM 2513 N N . ARG B 1 93 ? -16.484 -26.625 -7.633 1 90.5 93 ARG B N 1
ATOM 2514 C CA . ARG B 1 93 ? -16.422 -26.297 -9.055 1 90.5 93 ARG B CA 1
ATOM 2515 C C . ARG B 1 93 ? -15.188 -25.469 -9.383 1 90.5 93 ARG B C 1
ATOM 2517 O O . ARG B 1 93 ? -14.547 -25.688 -10.414 1 90.5 93 ARG B O 1
ATOM 2524 N N . ASP B 1 94 ? -14.859 -24.531 -8.547 1 95.12 94 ASP B N 1
ATOM 2525 C CA . ASP B 1 94 ? -13.648 -23.734 -8.719 1 95.12 94 ASP B CA 1
ATOM 2526 C C . ASP B 1 94 ? -12.406 -24.625 -8.758 1 95.12 94 ASP B C 1
ATOM 2528 O O . ASP B 1 94 ? -11.516 -24.422 -9.586 1 95.12 94 ASP B O 1
ATOM 2532 N N . GLU B 1 95 ? -12.438 -25.516 -7.836 1 96.12 95 GLU B N 1
ATOM 2533 C CA . GLU B 1 95 ? -11.305 -26.422 -7.742 1 96.12 95 GLU B CA 1
ATOM 2534 C C . GLU B 1 95 ? -11.078 -27.172 -9.055 1 96.12 95 GLU B C 1
ATOM 2536 O O . GLU B 1 95 ? -9.945 -27.281 -9.531 1 96.12 95 GLU B O 1
ATOM 2541 N N . ASP B 1 96 ? -12.086 -27.688 -9.617 1 96.12 96 ASP B N 1
ATOM 2542 C CA . ASP B 1 96 ? -11.992 -28.391 -10.883 1 96.12 96 ASP B CA 1
ATOM 2543 C C . ASP B 1 96 ? -11.445 -27.484 -11.984 1 96.12 96 ASP B C 1
ATOM 2545 O O . ASP B 1 96 ? -10.539 -27.875 -12.719 1 96.12 96 ASP B O 1
ATOM 2549 N N . ALA B 1 97 ? -11.984 -26.312 -12.086 1 96.5 97 ALA B N 1
ATOM 2550 C CA . ALA B 1 97 ? -11.523 -25.375 -13.094 1 96.5 97 ALA B CA 1
ATOM 2551 C C . ALA B 1 97 ? -10.07 -24.969 -12.852 1 96.5 97 ALA B C 1
ATOM 2553 O O . ALA B 1 97 ? -9.273 -24.906 -13.789 1 96.5 97 ALA B O 1
ATOM 2554 N N . LEU B 1 98 ? -9.742 -24.75 -11.586 1 97.56 98 LEU B N 1
ATOM 2555 C CA . LEU B 1 98 ? -8.406 -24.312 -11.211 1 97.56 98 LEU B CA 1
ATOM 2556 C C . LEU B 1 98 ? -7.391 -25.438 -11.414 1 97.56 98 LEU B C 1
ATOM 2558 O O . LEU B 1 98 ? -6.184 -25.188 -11.461 1 97.56 98 LEU B O 1
ATOM 2562 N N . SER B 1 99 ? -7.809 -26.641 -11.516 1 97.44 99 SER B N 1
ATOM 2563 C CA . SER B 1 99 ? -6.91 -27.766 -11.758 1 97.44 99 SER B CA 1
ATOM 2564 C C . SER B 1 99 ? -6.246 -27.656 -13.125 1 97.44 99 SER B C 1
ATOM 2566 O O . SER B 1 99 ? -5.219 -28.281 -13.383 1 97.44 99 SER B O 1
ATOM 2568 N N . TYR B 1 100 ? -6.801 -26.812 -13.984 1 97.31 100 TYR B N 1
ATOM 2569 C CA . TYR B 1 100 ? -6.25 -26.609 -15.32 1 97.31 100 TYR B CA 1
ATOM 2570 C C . TYR B 1 100 ? -5.316 -25.406 -15.352 1 97.31 100 TYR B C 1
ATOM 2572 O O . TYR B 1 100 ? -4.762 -25.078 -16.406 1 97.31 100 TYR B O 1
ATOM 2580 N N . MET B 1 101 ? -5.133 -24.766 -14.211 1 98 101 MET B N 1
ATOM 2581 C CA . MET B 1 101 ? -4.238 -23.609 -14.125 1 98 101 MET B CA 1
ATOM 2582 C C . MET B 1 101 ? -2.781 -24.047 -14.25 1 98 101 MET B C 1
ATOM 2584 O O . MET B 1 101 ? -2.33 -24.953 -13.539 1 98 101 MET B O 1
ATOM 2588 N N . THR B 1 102 ? -2.027 -23.375 -15.133 1 96.81 102 THR B N 1
ATOM 2589 C CA . THR B 1 102 ? -0.66 -23.781 -15.43 1 96.81 102 THR B CA 1
ATOM 2590 C C . THR B 1 102 ? 0.335 -22.703 -15.008 1 96.81 102 THR B C 1
ATOM 2592 O O . THR B 1 102 ? 1.54 -22.953 -14.938 1 96.81 102 THR B O 1
ATOM 2595 N N . GLY B 1 103 ? -0.199 -21.562 -14.695 1 97.31 103 GLY B N 1
ATOM 2596 C CA . GLY B 1 103 ? 0.719 -20.484 -14.359 1 97.31 103 GLY B CA 1
ATOM 2597 C C . GLY B 1 103 ? 0.049 -19.328 -13.617 1 97.31 103 GLY B C 1
ATOM 2598 O O . GLY B 1 103 ? -1.176 -19.203 -13.648 1 97.31 103 GLY B O 1
ATOM 2599 N N . LEU B 1 104 ? 0.836 -18.562 -12.984 1 98.25 104 LEU B N 1
ATOM 2600 C CA . LEU B 1 104 ? 0.458 -17.375 -12.227 1 98.25 104 LEU B CA 1
ATOM 2601 C C . LEU B 1 104 ? 1.528 -16.297 -12.344 1 98.25 104 LEU B C 1
ATOM 2603 O O . LEU B 1 104 ? 2.725 -16.594 -12.281 1 98.25 104 LEU B O 1
ATOM 2607 N N . GLN B 1 105 ? 1.078 -15.125 -12.641 1 97.12 105 GLN B N 1
ATOM 2608 C CA . GLN B 1 105 ? 2.021 -14.016 -12.711 1 97.12 105 GLN B CA 1
ATOM 2609 C C . GLN B 1 105 ? 1.448 -12.766 -12.047 1 97.12 105 GLN B C 1
ATOM 2611 O O . GLN B 1 105 ? 0.294 -12.398 -12.289 1 97.12 105 GLN B O 1
ATOM 2616 N N . VAL B 1 106 ? 2.25 -12.203 -11.203 1 96.88 106 VAL B N 1
ATOM 2617 C CA . VAL B 1 106 ? 1.878 -10.938 -10.578 1 96.88 106 VAL B CA 1
ATOM 2618 C C . VAL B 1 106 ? 2.836 -9.836 -11.023 1 96.88 106 VAL B C 1
ATOM 2620 O O . VAL B 1 106 ? 4.05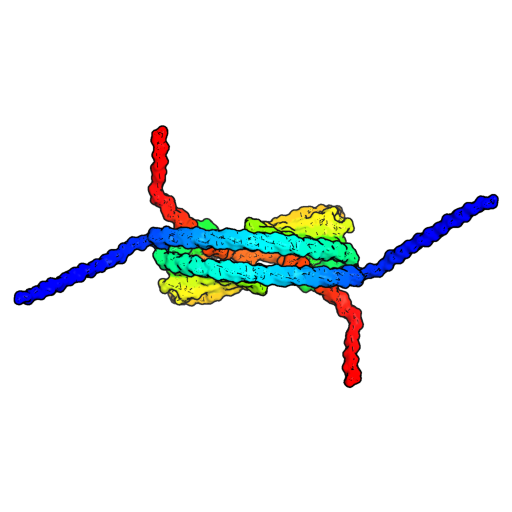5 -9.984 -10.922 1 96.88 106 VAL B O 1
ATOM 2623 N N . GLU B 1 107 ? 2.24 -8.836 -11.578 1 93.94 107 GLU B N 1
ATOM 2624 C CA . GLU B 1 107 ? 3.006 -7.652 -11.961 1 93.94 107 GLU B CA 1
ATOM 2625 C C . GLU B 1 107 ? 2.58 -6.434 -11.148 1 93.94 107 GLU B C 1
ATOM 2627 O O . GLU B 1 107 ? 1.407 -6.055 -11.156 1 93.94 107 GLU B O 1
ATOM 2632 N N . GLU B 1 108 ? 3.508 -5.957 -10.367 1 90.75 108 GLU B N 1
ATOM 2633 C CA . GLU B 1 108 ? 3.256 -4.699 -9.664 1 90.75 108 GLU B CA 1
ATOM 2634 C C . GLU B 1 108 ? 3.639 -3.5 -10.523 1 90.75 108 GLU B C 1
ATOM 2636 O O . GLU B 1 108 ? 4.688 -3.502 -11.172 1 90.75 108 GLU B O 1
ATOM 2641 N N . PHE B 1 109 ? 2.777 -2.631 -10.336 1 86.81 109 PHE B N 1
ATOM 2642 C CA . PHE B 1 109 ? 3.045 -1.437 -11.125 1 86.81 109 PHE B CA 1
ATOM 2643 C C . PHE B 1 109 ? 3.949 -0.474 -10.367 1 86.81 109 PHE B C 1
ATOM 2645 O O . PHE B 1 109 ? 4.301 -0.724 -9.211 1 86.81 109 PHE B O 1
ATOM 2652 N N . GLY B 1 110 ? 4.504 0.555 -10.961 1 77.44 110 GLY B N 1
ATOM 2653 C CA . GLY B 1 110 ? 5.445 1.505 -10.391 1 77.44 110 GLY B CA 1
ATOM 2654 C C . GLY B 1 110 ? 4.777 2.564 -9.531 1 77.44 110 GLY B C 1
ATOM 2655 O O . GLY B 1 110 ? 3.553 2.584 -9.398 1 77.44 110 GLY B O 1
ATOM 2656 N N . PRO B 1 111 ? 5.547 3.305 -8.797 1 76.62 111 PRO B N 1
ATOM 2657 C CA . PRO B 1 111 ? 5.062 4.332 -7.871 1 76.62 111 PRO B CA 1
ATOM 2658 C C . PRO B 1 111 ? 4.16 5.359 -8.555 1 76.62 111 PRO B C 1
ATOM 2660 O O . PRO B 1 111 ? 3.283 5.938 -7.906 1 76.62 111 PRO B O 1
ATOM 2663 N N . THR B 1 112 ? 4.352 5.652 -9.781 1 75.38 112 THR B N 1
ATOM 2664 C CA . THR B 1 112 ? 3.576 6.664 -10.484 1 75.38 112 THR B CA 1
ATOM 2665 C C . THR B 1 112 ? 2.172 6.152 -10.797 1 75.38 112 THR B C 1
ATOM 2667 O O . THR B 1 112 ? 1.239 6.941 -10.953 1 75.38 112 THR B O 1
ATOM 2670 N N . ARG B 1 113 ? 2 4.871 -10.93 1 80.56 113 ARG B N 1
ATOM 2671 C CA . ARG B 1 113 ? 0.718 4.211 -11.148 1 80.56 113 ARG B CA 1
ATOM 2672 C C . ARG B 1 113 ? 0.571 2.988 -10.25 1 80.56 113 ARG B C 1
ATOM 2674 O O . ARG B 1 113 ? 0.631 1.853 -10.727 1 80.56 113 ARG B O 1
ATOM 2681 N N . PRO B 1 114 ? 0.342 3.367 -8.938 1 85.31 114 PRO B N 1
ATOM 2682 C CA . PRO B 1 114 ? 0.311 2.234 -8.008 1 85.31 114 PRO B CA 1
ATOM 2683 C C . PRO B 1 114 ? -0.774 1.217 -8.352 1 85.31 114 PRO B C 1
ATOM 2685 O O . PRO B 1 114 ? -1.865 1.596 -8.789 1 85.31 114 PRO B O 1
ATOM 2688 N N . GLY B 1 115 ? -0.47 -0.005 -8.203 1 89.75 115 GLY B N 1
ATOM 2689 C CA . GLY B 1 115 ? -1.373 -1.095 -8.547 1 89.75 115 GLY B CA 1
ATOM 2690 C C . GLY B 1 115 ? -0.649 -2.365 -8.945 1 89.75 115 GLY B C 1
ATOM 2691 O O . GLY B 1 115 ? 0.568 -2.473 -8.781 1 89.75 115 GLY B O 1
ATOM 2692 N N . CYS B 1 116 ? -1.458 -3.334 -9.352 1 94.88 116 CYS B N 1
ATOM 2693 C CA . CYS B 1 116 ? -0.881 -4.605 -9.781 1 94.88 116 CYS B CA 1
ATOM 2694 C C . CYS B 1 116 ? -1.825 -5.34 -10.719 1 94.88 116 CYS B C 1
ATOM 2696 O O . CYS B 1 116 ? -3.008 -5.004 -10.812 1 94.88 116 CYS B O 1
ATOM 2698 N N . ARG B 1 117 ? -1.257 -6.172 -11.438 1 96.62 117 ARG B N 1
ATOM 2699 C CA . ARG B 1 117 ? -1.995 -7.078 -12.312 1 96.62 117 ARG B CA 1
ATOM 2700 C C . ARG B 1 117 ? -1.673 -8.531 -11.984 1 96.62 117 ARG B C 1
ATOM 2702 O O . ARG B 1 117 ? -0.503 -8.898 -11.852 1 96.62 117 ARG B O 1
ATOM 2709 N N . ILE B 1 118 ? -2.711 -9.297 -11.812 1 98.25 118 ILE B N 1
ATOM 2710 C CA . ILE B 1 118 ? -2.572 -10.727 -11.578 1 98.25 118 ILE B CA 1
ATOM 2711 C C . ILE B 1 118 ? -3.084 -11.5 -12.789 1 98.25 118 ILE B C 1
ATOM 2713 O O . ILE B 1 118 ? -4.246 -11.367 -13.172 1 98.25 118 ILE B O 1
ATOM 2717 N N . ARG B 1 119 ? -2.203 -12.344 -13.344 1 98.38 119 ARG B N 1
ATOM 2718 C CA . ARG B 1 119 ? -2.568 -13.141 -14.508 1 98.38 119 ARG B CA 1
ATOM 2719 C C . ARG B 1 119 ? -2.607 -14.625 -14.164 1 98.38 119 ARG B C 1
ATOM 2721 O O . ARG B 1 119 ? -1.701 -15.141 -13.5 1 98.38 119 ARG B O 1
ATOM 2728 N N . PHE B 1 120 ? -3.65 -15.219 -14.617 1 98.5 120 PHE B N 1
ATOM 2729 C CA . PHE B 1 120 ? -3.832 -16.656 -14.469 1 98.5 120 PHE B CA 1
ATOM 2730 C C . PHE B 1 120 ? -3.791 -17.344 -15.828 1 98.5 120 PHE B C 1
ATOM 2732 O O . PHE B 1 120 ? -4.512 -16.969 -16.75 1 98.5 120 PHE B O 1
ATOM 2739 N N . PHE B 1 121 ? -2.955 -18.359 -15.953 1 98.25 121 PHE B N 1
ATOM 2740 C CA . PHE B 1 121 ? -2.814 -19.094 -17.188 1 98.25 121 PHE B CA 1
ATOM 2741 C C . PHE B 1 121 ? -3.455 -20.484 -17.078 1 98.25 121 PHE B C 1
ATOM 2743 O O . PHE B 1 121 ? -3.279 -21.172 -16.062 1 98.25 121 PHE B O 1
ATOM 2750 N N . PHE B 1 122 ? -4.172 -20.875 -18.125 1 97.81 122 PHE B N 1
ATOM 2751 C CA . PHE B 1 122 ? -4.898 -22.141 -18.109 1 97.81 122 PHE B CA 1
ATOM 2752 C C . PHE B 1 122 ? -4.617 -22.953 -19.359 1 97.81 122 PHE B C 1
ATOM 2754 O O . PHE B 1 122 ? -4.453 -22.375 -20.453 1 97.81 122 PHE B O 1
ATOM 2761 N N . SER B 1 123 ? -4.562 -24.219 -19.172 1 97.19 123 SER B N 1
ATOM 2762 C CA . SER B 1 123 ? -4.66 -25.125 -20.312 1 97.19 123 SER B CA 1
ATOM 2763 C C . SER B 1 123 ? -6.102 -25.266 -20.781 1 97.19 123 SER B C 1
ATOM 2765 O O . SER B 1 123 ? -7.023 -24.734 -20.156 1 97.19 123 SER B O 1
ATOM 2767 N N . GLY B 1 124 ? -6.219 -25.875 -21.953 1 97.19 124 GLY B N 1
ATOM 2768 C CA . GLY B 1 124 ? -7.582 -26.172 -22.375 1 97.19 124 GLY B CA 1
ATOM 2769 C C . 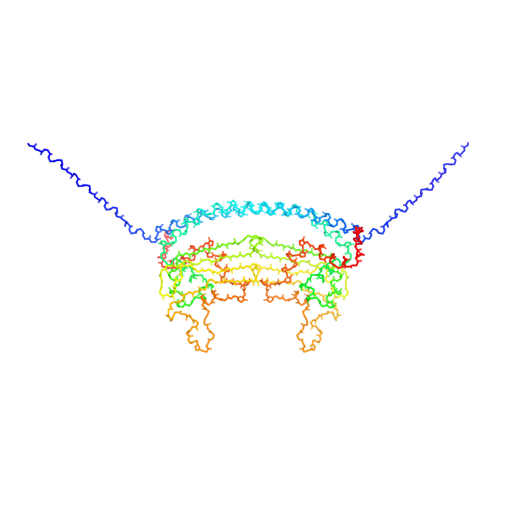GLY B 1 124 ? -8.391 -26.875 -21.312 1 97.19 124 GLY B C 1
ATOM 2770 O O . GLY B 1 124 ? -7.891 -27.781 -20.641 1 97.19 124 GLY B O 1
ATOM 2771 N N . ASN B 1 125 ? -9.688 -26.391 -21.156 1 97.19 125 ASN B N 1
ATOM 2772 C CA . ASN B 1 125 ? -10.516 -26.953 -20.078 1 97.19 125 ASN B CA 1
ATOM 2773 C C . ASN B 1 125 ? -12 -26.875 -20.438 1 97.19 125 ASN B C 1
ATOM 2775 O O . ASN B 1 125 ? -12.391 -26.188 -21.375 1 97.19 125 ASN B O 1
ATOM 2779 N N . PRO B 1 126 ? -12.758 -27.578 -19.812 1 96.94 126 PRO B N 1
ATOM 2780 C CA . PRO B 1 126 ? -14.164 -27.672 -20.188 1 96.94 126 PRO B CA 1
ATOM 2781 C C . PRO B 1 126 ? -15.016 -26.547 -19.594 1 96.94 126 PRO B C 1
ATOM 2783 O O . PRO B 1 126 ? -16.234 -26.562 -19.734 1 96.94 126 PRO B O 1
ATOM 2786 N N . TYR B 1 127 ? -14.461 -25.594 -18.969 1 96.5 127 TYR B N 1
ATOM 2787 C CA . TYR B 1 127 ? -15.25 -24.578 -18.281 1 96.5 127 TYR B CA 1
ATOM 2788 C C . TYR B 1 127 ? -15.297 -23.281 -19.094 1 96.5 127 TYR B C 1
ATOM 2790 O O . TYR B 1 127 ? -16.359 -22.672 -19.234 1 96.5 127 TYR B O 1
ATOM 2798 N N . PHE B 1 128 ? -14.219 -22.875 -19.578 1 98 128 PHE B N 1
ATOM 2799 C CA . PHE B 1 128 ? -14.195 -21.609 -20.328 1 98 128 PHE B CA 1
ATOM 2800 C C . PHE B 1 128 ? -13.125 -21.656 -21.406 1 98 128 PHE B C 1
ATOM 2802 O O . PHE B 1 128 ? -12.25 -22.531 -21.391 1 98 128 PHE B O 1
ATOM 2809 N N . GLN B 1 129 ? -13.102 -20.609 -22.297 1 98.12 129 GLN B N 1
ATOM 2810 C CA . GLN B 1 129 ? -12.273 -20.594 -23.5 1 98.12 129 GLN B CA 1
ATOM 2811 C C . GLN B 1 129 ? -10.961 -19.859 -23.266 1 98.12 129 GLN B C 1
ATOM 2813 O O . GLN B 1 129 ? -9.977 -20.094 -23.969 1 98.12 129 GLN B O 1
ATOM 2818 N N . ASN B 1 130 ? -10.906 -19.016 -22.297 1 98.06 130 ASN B N 1
ATOM 2819 C CA . ASN B 1 130 ? -9.734 -18.188 -22.078 1 98.06 130 ASN B CA 1
ATOM 2820 C C . ASN B 1 130 ? -8.5 -19.016 -21.75 1 98.06 130 ASN B C 1
ATOM 2822 O O . ASN B 1 130 ? -8.578 -20 -21.031 1 98.06 130 ASN B O 1
ATOM 2826 N N . ARG B 1 131 ? -7.395 -18.562 -22.297 1 98.19 131 ARG B N 1
ATOM 2827 C CA . ARG B 1 131 ? -6.125 -19.172 -21.906 1 98.19 131 ARG B CA 1
ATOM 2828 C C . ARG B 1 131 ? -5.43 -18.344 -20.828 1 98.19 131 ARG B C 1
ATOM 2830 O O . ARG B 1 131 ? -4.578 -18.859 -20.094 1 98.19 131 ARG B O 1
ATOM 2837 N N . VAL B 1 132 ? -5.773 -17.094 -20.859 1 98.44 132 VAL B N 1
ATOM 2838 C CA . VAL B 1 132 ? -5.242 -16.188 -19.859 1 98.44 132 VAL B CA 1
ATOM 2839 C C . VAL B 1 132 ? -6.352 -15.25 -19.375 1 98.44 132 VAL B C 1
ATOM 2841 O O . VAL B 1 132 ? -7.102 -14.695 -20.172 1 98.44 132 VAL B O 1
ATOM 2844 N N . VAL B 1 133 ? -6.512 -15.141 -18.109 1 98.44 133 VAL B N 1
ATOM 2845 C CA . VAL B 1 133 ? -7.395 -14.141 -17.516 1 98.44 133 VAL B CA 1
ATOM 2846 C C . VAL B 1 133 ? -6.625 -13.312 -16.5 1 98.44 133 VAL B C 1
ATOM 2848 O O . VAL B 1 133 ? -5.68 -13.805 -15.875 1 98.44 133 VAL B O 1
ATOM 2851 N N . ALA B 1 134 ? -7.02 -12.039 -16.359 1 98.5 134 ALA B N 1
ATOM 2852 C CA . ALA B 1 134 ? -6.262 -11.148 -15.484 1 98.5 134 ALA B CA 1
ATOM 2853 C C . ALA B 1 134 ? -7.195 -10.258 -14.664 1 98.5 134 ALA B C 1
ATOM 2855 O O . ALA B 1 134 ? -8.281 -9.906 -15.125 1 98.5 134 ALA B O 1
ATOM 2856 N N . LYS B 1 135 ? -6.828 -10.016 -13.508 1 97.88 135 LYS B N 1
ATOM 2857 C CA . LYS B 1 135 ? -7.449 -9 -12.656 1 97.88 135 LYS B CA 1
ATOM 2858 C C . LYS B 1 135 ? -6.457 -7.895 -12.312 1 97.88 135 LYS B C 1
ATOM 2860 O O . LYS B 1 135 ? -5.355 -8.164 -11.836 1 97.88 135 LYS B O 1
ATOM 2865 N N . GLU B 1 136 ? -6.797 -6.691 -12.641 1 96.88 136 GLU B N 1
ATOM 2866 C CA . GLU B 1 136 ? -5.906 -5.547 -12.484 1 96.88 136 GLU B CA 1
ATOM 2867 C C . GLU B 1 136 ? -6.449 -4.562 -11.453 1 96.88 136 GLU B C 1
ATOM 2869 O O . GLU B 1 136 ? -7.652 -4.305 -11.398 1 96.88 136 GLU B O 1
ATOM 2874 N N . PHE B 1 137 ? -5.566 -4.129 -10.648 1 94.75 137 PHE B N 1
ATOM 2875 C CA . PHE B 1 137 ? -5.867 -3.119 -9.641 1 94.75 137 PHE B CA 1
ATOM 2876 C C . PHE B 1 137 ? -5.133 -1.817 -9.945 1 94.75 137 PHE B C 1
ATOM 2878 O O . PHE B 1 137 ? -3.916 -1.816 -10.148 1 94.75 137 PHE B O 1
ATOM 2885 N N . VAL B 1 138 ? -5.887 -0.771 -9.984 1 90.62 138 VAL B N 1
ATOM 2886 C CA . VAL B 1 138 ? -5.289 0.526 -10.289 1 90.62 138 VAL B CA 1
ATOM 2887 C C . VAL B 1 138 ? -5.484 1.475 -9.109 1 90.62 138 VAL B C 1
ATOM 2889 O O . VAL B 1 138 ? -6.613 1.727 -8.68 1 90.62 138 VAL B O 1
ATOM 2892 N N . ARG B 1 139 ? -4.379 2.055 -8.594 1 79.81 139 ARG B N 1
ATOM 2893 C CA . ARG B 1 139 ? -4.301 3.033 -7.512 1 79.81 139 ARG B CA 1
ATOM 2894 C C . ARG B 1 139 ? -5.086 2.562 -6.289 1 79.81 139 ARG B C 1
ATOM 2896 O O . ARG B 1 139 ? -5.637 3.377 -5.547 1 79.81 139 ARG B O 1
ATOM 2903 N N . HIS B 1 140 ? -5.371 1.36 -6.188 1 72.75 140 HIS B N 1
ATOM 2904 C CA . HIS B 1 140 ? -6.129 0.736 -5.105 1 72.75 140 HIS B CA 1
ATOM 2905 C C . HIS B 1 140 ? -7.551 1.279 -5.043 1 72.75 140 HIS B C 1
ATOM 2907 O O . HIS B 1 140 ? -8.227 1.143 -4.023 1 72.75 140 HIS B O 1
ATOM 2913 N N . LEU B 1 141 ? -7.988 1.862 -6.156 1 80.19 141 LEU B N 1
ATOM 2914 C CA . LEU B 1 141 ? -9.32 2.469 -6.172 1 80.19 141 LEU B CA 1
ATOM 2915 C C . LEU B 1 141 ? -10.266 1.685 -7.074 1 80.19 141 LEU B C 1
ATOM 2917 O O . LEU B 1 141 ? -11.438 1.516 -6.75 1 80.19 141 LEU B O 1
ATOM 2921 N N . VAL B 1 142 ? -9.688 1.242 -8.133 1 90.5 142 VAL B N 1
ATOM 2922 C CA . VAL B 1 142 ? -10.531 0.552 -9.102 1 90.5 142 VAL B CA 1
ATOM 2923 C C . VAL B 1 142 ? -9.875 -0.763 -9.516 1 90.5 142 VAL B C 1
ATOM 2925 O O . VAL B 1 142 ? -8.648 -0.897 -9.461 1 90.5 142 VAL B O 1
ATOM 2928 N N . SER B 1 143 ? -10.688 -1.726 -9.836 1 95.19 143 SER B N 1
ATOM 2929 C CA . SER B 1 143 ? -10.18 -2.979 -10.391 1 95.19 143 SER B CA 1
ATOM 2930 C C . SER B 1 143 ? -10.969 -3.4 -11.625 1 95.19 143 SER B C 1
ATOM 2932 O O . SER B 1 143 ? -12.109 -2.973 -11.812 1 95.19 143 SER B O 1
ATOM 2934 N N . HIS B 1 144 ? -10.289 -4.141 -12.477 1 96.69 144 HIS B N 1
ATOM 2935 C CA . HIS B 1 144 ? -10.867 -4.684 -13.703 1 96.69 144 HIS B CA 1
ATOM 2936 C C . HIS B 1 144 ? -10.414 -6.125 -13.93 1 96.69 144 HIS B C 1
ATOM 2938 O O . HIS B 1 144 ? -9.297 -6.492 -13.578 1 96.69 144 HIS B O 1
ATOM 2944 N N . SER B 1 145 ? -11.344 -6.875 -14.523 1 97.75 145 SER B N 1
ATOM 2945 C CA . SER B 1 145 ? -11 -8.258 -14.836 1 97.75 145 SER B CA 1
ATOM 2946 C C . SER B 1 145 ? -11.266 -8.578 -16.297 1 97.75 145 SER B C 1
ATOM 2948 O O . SER B 1 145 ? -12.141 -7.977 -16.922 1 97.75 145 SER B O 1
ATOM 2950 N N . THR B 1 146 ? -10.461 -9.438 -16.828 1 98.06 146 THR B N 1
ATOM 2951 C CA . THR B 1 146 ? -10.789 -10.031 -18.125 1 98.06 146 THR B CA 1
ATOM 2952 C C . THR B 1 146 ? -12.117 -10.781 -18.062 1 98.06 146 THR B C 1
ATOM 2954 O O . THR B 1 146 ? -12.32 -11.617 -17.172 1 98.06 146 THR B O 1
ATOM 2957 N N . PRO B 1 147 ? -13 -10.406 -18.984 1 96.56 147 PRO B N 1
ATOM 2958 C CA . PRO B 1 147 ? -14.234 -11.203 -18.984 1 96.56 147 PRO B CA 1
ATOM 2959 C C . PRO B 1 147 ? -13.984 -12.672 -19.297 1 96.56 147 PRO B C 1
ATOM 2961 O O . PRO B 1 147 ? -13.266 -13 -20.25 1 96.56 147 PRO B O 1
ATOM 2964 N N . ILE B 1 148 ? -14.531 -13.508 -18.469 1 96.81 148 ILE B N 1
ATOM 2965 C CA . ILE B 1 148 ? -14.383 -14.945 -18.688 1 96.81 148 ILE B CA 1
ATOM 2966 C C . ILE B 1 148 ? -15.367 -15.406 -19.766 1 96.81 148 ILE B C 1
ATOM 2968 O O . ILE B 1 148 ? -16.562 -15.102 -19.688 1 96.81 148 ILE B O 1
ATOM 2972 N N . ARG B 1 149 ? -14.867 -16.047 -20.75 1 97.44 149 ARG B N 1
ATOM 2973 C CA . ARG B 1 149 ? -15.688 -16.625 -21.828 1 97.44 149 ARG B CA 1
ATOM 2974 C C . ARG B 1 149 ? -16.094 -18.047 -21.5 1 97.44 149 ARG B C 1
ATOM 2976 O O . ARG B 1 149 ? -15.562 -19 -22.062 1 97.44 149 ARG B O 1
ATOM 2983 N N . TRP B 1 150 ? -17.141 -18.203 -20.797 1 96.38 150 TRP B N 1
ATOM 2984 C CA . TRP B 1 150 ? -17.609 -19.5 -20.312 1 96.38 150 TRP B CA 1
ATOM 2985 C C . TRP B 1 150 ? -18.188 -20.328 -21.453 1 96.38 150 TRP B C 1
ATOM 2987 O O . TRP B 1 150 ? -18.875 -19.797 -22.328 1 96.38 150 TRP B O 1
ATOM 2997 N N . TRP B 1 151 ? -17.891 -21.625 -21.375 1 95.81 151 TRP B N 1
ATOM 2998 C CA . TRP B 1 151 ? -18.609 -22.531 -22.281 1 95.81 151 TRP B CA 1
ATOM 2999 C C . TRP B 1 151 ? -20.078 -22.625 -21.891 1 95.81 151 TRP B C 1
ATOM 3001 O O . TRP B 1 151 ? -20.453 -22.266 -20.781 1 95.81 151 TRP B O 1
ATOM 3011 N N . GLN B 1 152 ? -20.891 -23.062 -22.766 1 91.69 152 GLN B N 1
ATOM 3012 C CA . GLN B 1 152 ? -22.328 -23.156 -22.531 1 91.69 152 GLN B CA 1
ATOM 3013 C C . GLN B 1 152 ? -22.641 -23.953 -21.266 1 91.69 152 GLN B C 1
ATOM 3015 O O . GLN B 1 152 ? -22.141 -25.062 -21.094 1 91.69 152 GLN B O 1
ATOM 3020 N N . GLY B 1 153 ? -23.359 -23.297 -20.328 1 88.75 153 GLY B N 1
ATOM 3021 C CA . GLY B 1 153 ? -23.812 -23.969 -19.125 1 88.75 153 GLY B CA 1
ATOM 3022 C C . GLY B 1 153 ? -22.797 -23.891 -18 1 88.75 153 GLY B C 1
ATOM 3023 O O . GLY B 1 153 ? -23.047 -24.391 -16.891 1 88.75 153 GLY B O 1
ATOM 3024 N N . GLN B 1 154 ? -21.703 -23.25 -18.219 1 90.44 154 GLN B N 1
ATOM 3025 C CA . GLN B 1 154 ? -20.641 -23.266 -17.219 1 90.44 154 GLN B CA 1
ATOM 3026 C C . GLN B 1 154 ? -20.578 -21.953 -16.453 1 90.44 154 GLN B C 1
ATOM 3028 O O . GLN B 1 154 ? -19.859 -21.844 -15.445 1 90.44 154 GLN B O 1
ATOM 3033 N N . ASP B 1 155 ? -21.328 -21.047 -16.797 1 85.69 155 ASP B N 1
ATOM 3034 C CA . ASP B 1 155 ? -21.359 -19.75 -16.109 1 85.69 155 ASP B CA 1
ATOM 3035 C C . ASP B 1 155 ? -22.016 -19.891 -14.734 1 85.69 155 ASP B C 1
ATOM 3037 O O . ASP B 1 155 ? -23.172 -20.297 -14.625 1 85.69 155 ASP B O 1
ATOM 3041 N N . PRO B 1 156 ? -21.234 -19.5 -13.727 1 79.56 156 PRO B N 1
ATOM 3042 C CA . PRO B 1 156 ? -21.781 -19.672 -12.375 1 79.56 156 PRO B CA 1
ATOM 3043 C C . PRO B 1 156 ? -23 -18.781 -12.125 1 79.56 156 PRO B C 1
ATOM 3045 O O . PRO B 1 156 ? -23.797 -19.062 -11.227 1 79.56 156 PRO B O 1
ATOM 3048 N N . ARG B 1 157 ? -23.109 -17.719 -12.688 1 73.44 157 ARG B N 1
ATOM 3049 C CA . ARG B 1 157 ? -24.203 -16.797 -12.461 1 73.44 157 ARG B CA 1
ATOM 3050 C C . ARG B 1 157 ? -25.516 -17.375 -12.969 1 73.44 157 ARG B C 1
ATOM 3052 O O . ARG B 1 157 ? -26.594 -16.922 -12.57 1 73.44 157 ARG B O 1
ATOM 3059 N N . CYS B 1 158 ? -25.484 -18.203 -13.891 1 63.16 158 CYS B N 1
ATOM 3060 C CA . CYS B 1 158 ? -26.688 -18.75 -14.516 1 63.16 158 CYS B CA 1
ATOM 3061 C C . CYS B 1 158 ? -27.25 -19.906 -13.68 1 63.16 158 CYS B C 1
ATOM 3063 O O . CYS B 1 158 ? -28.344 -20.406 -13.977 1 63.16 158 CYS B O 1
ATOM 3065 N N . ARG B 1 159 ? -26.578 -20.25 -12.727 1 59.72 159 ARG B N 1
ATOM 3066 C CA . ARG B 1 159 ? -27.156 -21.344 -11.961 1 59.72 159 ARG B CA 1
ATOM 3067 C C . ARG B 1 159 ? -28.094 -20.828 -10.875 1 59.72 159 ARG B C 1
ATOM 3069 O O . ARG B 1 159 ? -27.797 -19.844 -10.211 1 59.72 159 ARG B O 1
ATOM 3076 N N . PRO B 1 160 ? -29.312 -21.266 -11.062 1 55.16 160 PRO B N 1
ATOM 3077 C CA . PRO B 1 160 ? -30.375 -20.844 -10.141 1 55.16 160 PRO B CA 1
ATOM 3078 C C . PRO B 1 160 ? -29.953 -20.938 -8.68 1 55.16 160 PRO B C 1
ATOM 3080 O O . PRO B 1 160 ? -29.375 -21.938 -8.25 1 55.16 160 PRO B O 1
ATOM 3083 N N . HIS B 1 161 ? -29.344 -19.984 -8.164 1 53.31 161 HIS B N 1
ATOM 3084 C CA . HIS B 1 161 ? -29.062 -20 -6.734 1 53.31 161 HIS B CA 1
ATOM 3085 C C . HIS B 1 161 ? -30.344 -20.016 -5.918 1 53.31 161 HIS B C 1
ATOM 3087 O O . HIS B 1 161 ? -31.188 -19.125 -6.051 1 53.31 161 HIS B O 1
ATOM 3093 N N . LYS B 1 162 ? -30.812 -21.094 -5.691 1 43.38 162 LYS B N 1
ATOM 3094 C CA . LYS B 1 162 ? -31.906 -21.172 -4.742 1 43.38 162 LYS B CA 1
ATOM 3095 C C . LYS B 1 162 ? -31.516 -20.594 -3.387 1 43.38 162 LYS B C 1
ATOM 3097 O O . LYS B 1 162 ? -30.594 -21.094 -2.736 1 43.38 162 LYS B O 1
ATOM 3102 N N . GLY B 1 163 ? -32.031 -19.391 -2.994 1 49.16 163 GLY B N 1
ATOM 3103 C CA . GLY B 1 163 ? -32.281 -18.609 -1.797 1 49.16 163 GLY B CA 1
ATOM 3104 C C . GLY B 1 163 ? -31 -18.25 -1.048 1 49.16 163 GLY B C 1
ATOM 3105 O O . GLY B 1 163 ? -31.016 -17.422 -0.143 1 49.16 163 GLY B O 1
ATOM 3106 N N . ARG B 1 164 ? -30.016 -19.188 -0.823 1 51.03 164 ARG B N 1
ATOM 3107 C CA . ARG B 1 164 ? -28.953 -18.953 0.152 1 51.03 164 ARG B CA 1
ATOM 3108 C C . ARG B 1 164 ? -27.844 -18.094 -0.443 1 51.03 164 ARG B C 1
ATOM 3110 O O . ARG B 1 164 ? -27.656 -18.062 -1.661 1 51.03 164 ARG B O 1
ATOM 3117 N N . PRO B 1 165 ? -27.359 -17.281 0.357 1 53.22 165 PRO B N 1
ATOM 3118 C CA . PRO B 1 165 ? -26.234 -16.438 -0.055 1 53.22 165 PRO B CA 1
ATOM 3119 C C . PRO B 1 165 ? -25.188 -17.203 -0.854 1 53.22 165 PRO B C 1
ATOM 3121 O O . PRO B 1 165 ? -24.875 -18.344 -0.53 1 53.22 165 PRO B O 1
ATOM 3124 N N . ALA B 1 166 ? -25.047 -17 -2.049 1 54.78 166 ALA B N 1
ATOM 3125 C CA . ALA B 1 166 ? -24.141 -17.672 -2.98 1 54.78 166 ALA B CA 1
ATOM 3126 C C . ALA B 1 166 ? -22.781 -17.922 -2.35 1 54.78 166 ALA B C 1
ATOM 3128 O O . ALA B 1 166 ? -22.203 -17.016 -1.737 1 54.78 166 ALA B O 1
ATOM 3129 N N . PRO B 1 167 ? -22.5 -19.234 -2.121 1 57.62 167 PRO B N 1
ATOM 3130 C CA . PRO B 1 167 ? -21.188 -19.547 -1.551 1 57.62 167 PRO B CA 1
ATOM 3131 C C . PRO B 1 167 ? -20.062 -18.719 -2.15 1 57.62 167 PRO B C 1
ATOM 3133 O O . PRO B 1 167 ? -20.172 -18.25 -3.287 1 57.62 167 PRO B O 1
ATOM 3136 N N . ARG B 1 168 ? -19 -18.375 -1.285 1 72.62 168 ARG B N 1
ATOM 3137 C CA . ARG B 1 168 ? -17.781 -17.703 -1.729 1 72.62 168 ARG B CA 1
ATOM 3138 C C . ARG B 1 168 ? -17.094 -18.5 -2.828 1 72.62 168 ARG B C 1
ATOM 3140 O O . ARG B 1 168 ? -17.062 -19.734 -2.785 1 72.62 168 ARG B O 1
ATOM 3147 N N . SER B 1 169 ? -16.969 -17.984 -4.023 1 89.19 169 SER B N 1
ATOM 3148 C CA . SER B 1 169 ? -16.359 -18.578 -5.207 1 89.19 169 SER B CA 1
ATOM 3149 C C . SER B 1 169 ? -15.195 -17.734 -5.707 1 89.19 169 SER B C 1
ATOM 3151 O O . SER B 1 169 ? -15.273 -16.516 -5.727 1 89.19 169 SER B O 1
ATOM 3153 N N . PHE B 1 170 ? -14.141 -18.484 -6 1 95.06 170 PHE B N 1
ATOM 3154 C CA . PHE B 1 170 ? -12.961 -17.812 -6.551 1 95.06 170 PHE B CA 1
ATOM 3155 C C . PHE B 1 170 ? -13.32 -17.016 -7.797 1 95.06 170 PHE B C 1
ATOM 3157 O O . PHE B 1 170 ? -12.875 -15.875 -7.957 1 95.06 170 PHE B O 1
ATOM 3164 N N . PHE B 1 171 ? -14.102 -17.578 -8.594 1 94.56 171 PHE B N 1
ATOM 3165 C CA . PHE B 1 171 ? -14.43 -16.906 -9.852 1 94.56 171 PHE B CA 1
ATOM 3166 C C . PHE B 1 171 ? -15.453 -15.797 -9.617 1 94.56 171 PHE B C 1
ATOM 3168 O O . PHE B 1 171 ? -15.539 -14.844 -10.391 1 94.56 171 PHE B O 1
ATOM 3175 N N . ALA B 1 172 ? -16.219 -15.945 -8.578 1 91.69 172 ALA B N 1
ATOM 3176 C CA . ALA B 1 172 ? -17.047 -14.812 -8.172 1 91.69 172 ALA B CA 1
ATOM 3177 C C . ALA B 1 172 ? -16.188 -13.648 -7.699 1 91.69 172 ALA B C 1
ATOM 3179 O O . ALA B 1 172 ? -16.438 -12.492 -8.055 1 91.69 172 ALA B O 1
ATOM 3180 N N . TRP B 1 173 ? -15.242 -14.008 -6.922 1 94.5 173 TRP B N 1
ATOM 3181 C CA . TRP B 1 173 ? -14.289 -12.977 -6.508 1 94.5 173 TRP B CA 1
ATOM 3182 C C . TRP B 1 173 ? -13.648 -12.312 -7.719 1 94.5 173 TRP B C 1
ATOM 3184 O O . TRP B 1 173 ? -13.469 -11.094 -7.742 1 94.5 173 TRP B O 1
ATOM 3194 N N . PHE B 1 174 ? -13.258 -13.117 -8.664 1 96.06 174 PHE B N 1
ATOM 3195 C CA . PHE B 1 174 ? -12.562 -12.641 -9.852 1 96.06 174 PHE B CA 1
ATOM 3196 C C . PHE B 1 174 ? -13.383 -11.57 -10.562 1 96.06 174 PHE B C 1
ATOM 3198 O O . PHE B 1 174 ? -12.828 -10.617 -11.117 1 96.06 174 PHE B O 1
ATOM 3205 N N . GLY B 1 175 ? -14.633 -11.672 -10.477 1 92.69 175 GLY B N 1
ATOM 3206 C CA . GLY B 1 175 ? -15.5 -10.719 -11.141 1 92.69 175 GLY B CA 1
ATOM 3207 C C . GLY B 1 175 ? -16 -9.617 -10.219 1 92.69 175 GLY B C 1
ATOM 3208 O O . GLY B 1 175 ? -16.719 -8.719 -10.656 1 92.69 175 GLY B O 1
ATOM 3209 N N . ASP B 1 176 ? -15.594 -9.68 -9.039 1 92.69 176 ASP B N 1
ATOM 3210 C CA . ASP B 1 176 ? -16.062 -8.719 -8.047 1 92.69 176 ASP B CA 1
ATOM 3211 C C . ASP B 1 176 ? -15.094 -7.535 -7.941 1 92.69 176 ASP B C 1
ATOM 3213 O O . ASP B 1 176 ? -13.891 -7.719 -7.758 1 92.69 176 ASP B O 1
ATOM 3217 N N . HIS B 1 177 ? -15.602 -6.309 -7.992 1 93.62 177 HIS B N 1
ATOM 3218 C CA . HIS B 1 177 ? -14.789 -5.102 -7.973 1 93.62 177 HIS B CA 1
ATOM 3219 C C . HIS B 1 177 ? -15.234 -4.148 -6.871 1 93.62 177 HIS B C 1
ATOM 3221 O O . HIS B 1 177 ? -14.961 -2.947 -6.934 1 93.62 177 HIS B O 1
ATOM 3227 N N . SER B 1 178 ? -15.805 -4.664 -5.883 1 88.62 178 SER B N 1
ATOM 3228 C CA . SER B 1 178 ? -16.484 -3.848 -4.887 1 88.62 178 SER B CA 1
ATOM 3229 C C . SER B 1 178 ? -15.508 -3.23 -3.904 1 88.62 178 SER B C 1
ATOM 3231 O O . SER B 1 178 ? -15.711 -2.111 -3.43 1 88.62 178 SER B O 1
ATOM 3233 N N . PHE B 1 179 ? -14.43 -3.934 -3.562 1 86.62 179 PHE B N 1
ATOM 3234 C CA . PHE B 1 179 ? -13.5 -3.445 -2.547 1 86.62 179 PHE B CA 1
ATOM 3235 C C . PHE B 1 179 ? -12.055 -3.662 -2.979 1 86.62 179 PHE B C 1
ATOM 3237 O O . PHE B 1 179 ? -11.336 -4.457 -2.373 1 86.62 179 PHE B O 1
ATOM 3244 N N . PRO B 1 180 ? -11.641 -2.838 -3.908 1 89.31 180 PRO B N 1
ATOM 3245 C CA . PRO B 1 180 ? -10.297 -3.059 -4.457 1 89.31 180 PRO B CA 1
ATOM 3246 C C . PRO B 1 180 ? -9.195 -2.785 -3.441 1 89.31 180 PRO B C 1
ATOM 3248 O O . PRO B 1 180 ? -8.164 -3.465 -3.447 1 89.31 180 PRO B O 1
ATOM 3251 N N . ALA B 1 181 ? -9.359 -1.941 -2.533 1 82.69 181 ALA B N 1
ATOM 3252 C CA . ALA B 1 181 ? -8.336 -1.574 -1.56 1 82.69 181 ALA B CA 1
ATOM 3253 C C . ALA B 1 181 ? -8.188 -2.652 -0.49 1 82.69 181 ALA B C 1
ATOM 3255 O O . ALA B 1 181 ? -7.105 -2.822 0.082 1 82.69 181 ALA B O 1
ATOM 3256 N N . GLY B 1 182 ? -9.211 -3.303 -0.169 1 84.38 182 GLY B N 1
ATOM 3257 C CA . GLY B 1 182 ? -9.195 -4.332 0.861 1 84.38 182 GLY B CA 1
ATOM 3258 C C . GLY B 1 182 ? -9.398 -5.73 0.311 1 84.38 182 GLY B C 1
ATOM 3259 O O . GLY B 1 182 ? -10.078 -6.551 0.925 1 84.38 182 GLY B O 1
ATOM 3260 N N . ASP B 1 183 ? -8.898 -5.988 -0.85 1 90.31 183 ASP B N 1
ATOM 3261 C CA . ASP B 1 183 ? -9.062 -7.281 -1.502 1 90.31 183 ASP B CA 1
ATOM 3262 C C . ASP B 1 183 ? -8.109 -8.32 -0.908 1 90.31 183 ASP B C 1
ATOM 3264 O O . ASP B 1 183 ? -6.941 -8.398 -1.305 1 90.31 183 ASP B O 1
ATOM 3268 N N . ARG B 1 184 ? -8.641 -9.164 -0.053 1 88.88 184 ARG B N 1
ATOM 3269 C CA . ARG B 1 184 ? -7.828 -10.109 0.706 1 88.88 184 ARG B CA 1
ATOM 3270 C C . ARG B 1 184 ? -7.266 -11.195 -0.2 1 88.88 184 ARG B C 1
ATOM 3272 O O . ARG B 1 184 ? -6.125 -11.625 -0.027 1 88.88 184 ARG B O 1
ATOM 3279 N N . VAL B 1 185 ? -8.008 -11.648 -1.132 1 94.19 185 VAL B N 1
ATOM 3280 C CA . VAL B 1 185 ? -7.559 -12.695 -2.041 1 94.19 185 VAL B CA 1
ATOM 3281 C C . VAL B 1 185 ? -6.375 -12.195 -2.863 1 94.19 185 VAL B C 1
ATOM 3283 O O . VAL B 1 185 ? -5.352 -12.875 -2.975 1 94.19 185 VAL B O 1
ATOM 3286 N N . ALA B 1 186 ? -6.566 -11 -3.389 1 94.62 186 ALA B N 1
ATOM 3287 C CA . ALA B 1 186 ? -5.473 -10.398 -4.148 1 94.62 186 ALA B CA 1
ATOM 3288 C C . ALA B 1 186 ? -4.227 -10.242 -3.289 1 94.62 186 ALA B C 1
ATOM 3290 O O . ALA B 1 186 ? -3.107 -10.477 -3.754 1 94.62 186 ALA B O 1
ATOM 3291 N N . GLU B 1 187 ? -4.406 -9.875 -2.104 1 91.75 187 GLU B N 1
ATOM 3292 C CA . GLU B 1 187 ? -3.289 -9.711 -1.176 1 91.75 187 GLU B CA 1
ATOM 3293 C C . GLU B 1 187 ? -2.588 -11.039 -0.915 1 91.75 187 GLU B C 1
ATOM 3295 O O . GLU B 1 187 ? -1.356 -11.109 -0.925 1 91.75 187 GLU B O 1
ATOM 3300 N N . ILE B 1 188 ? -3.316 -12.031 -0.677 1 95.06 188 ILE B N 1
ATOM 3301 C CA . ILE B 1 188 ? -2.775 -13.359 -0.414 1 95.06 188 ILE B CA 1
ATOM 3302 C C . ILE B 1 188 ? -1.955 -13.828 -1.613 1 95.06 188 ILE B C 1
ATOM 3304 O O . ILE B 1 188 ? -0.82 -14.281 -1.456 1 95.06 188 ILE B O 1
ATOM 3308 N N . ILE B 1 189 ? -2.477 -13.68 -2.803 1 97.44 189 ILE B N 1
ATOM 3309 C CA . ILE B 1 189 ? -1.802 -14.141 -4.012 1 97.44 189 ILE B CA 1
ATOM 3310 C C . ILE B 1 189 ? -0.514 -13.344 -4.215 1 97.44 189 ILE B C 1
ATOM 3312 O O . ILE B 1 189 ? 0.55 -13.922 -4.445 1 97.44 189 ILE B O 1
ATOM 3316 N N . LYS B 1 190 ? -0.638 -12.031 -4.035 1 95.12 190 LYS B N 1
ATOM 3317 C CA . LYS B 1 190 ? 0.475 -11.133 -4.316 1 95.12 190 LYS B CA 1
ATOM 3318 C C . LYS B 1 190 ? 1.572 -11.266 -3.266 1 95.12 190 LYS B C 1
ATOM 3320 O O . LYS B 1 190 ? 2.76 -11.273 -3.596 1 95.12 190 LYS B O 1
ATOM 3325 N N . GLU B 1 191 ? 1.234 -11.469 -2.023 1 91.88 191 GLU B N 1
ATOM 3326 C CA . GLU B 1 191 ? 2.217 -11.344 -0.951 1 91.88 191 GLU B CA 1
ATOM 3327 C C . GLU B 1 191 ? 2.676 -12.711 -0.463 1 91.88 191 GLU B C 1
ATOM 3329 O O . GLU B 1 191 ? 3.738 -12.836 0.152 1 91.88 191 GLU B O 1
ATOM 3334 N N . GLU B 1 192 ? 1.872 -13.711 -0.711 1 95.19 192 GLU B N 1
ATOM 3335 C CA . GLU B 1 192 ? 2.203 -15 -0.121 1 95.19 192 GLU B CA 1
ATOM 3336 C C . GLU B 1 192 ? 2.406 -16.062 -1.197 1 95.19 192 GLU B C 1
ATOM 3338 O O . GLU B 1 192 ? 3.486 -16.641 -1.305 1 95.19 192 GLU B O 1
ATOM 3343 N N . LEU B 1 193 ? 1.515 -16.281 -2.1 1 97.69 193 LEU B N 1
ATOM 3344 C CA . LEU B 1 193 ? 1.557 -17.391 -3.055 1 97.69 193 LEU B CA 1
ATOM 3345 C C . LEU B 1 193 ? 2.572 -17.109 -4.16 1 97.69 193 LEU B C 1
ATOM 3347 O O . LEU B 1 193 ? 3.408 -17.953 -4.465 1 97.69 193 LEU B O 1
ATOM 3351 N N . TRP B 1 194 ? 2.551 -15.914 -4.684 1 97.81 194 TRP B N 1
ATOM 3352 C CA . TRP B 1 194 ? 3.426 -15.586 -5.805 1 97.81 194 TRP B CA 1
ATOM 3353 C C . TRP B 1 194 ? 4.891 -15.609 -5.379 1 97.81 194 TRP B C 1
ATOM 3355 O O . TRP B 1 194 ? 5.723 -16.234 -6.039 1 97.81 194 TRP B O 1
ATOM 3365 N N . PRO B 1 195 ? 5.246 -14.992 -4.293 1 95.88 195 PRO B N 1
ATOM 3366 C CA . PRO B 1 195 ? 6.664 -14.953 -3.932 1 95.88 195 PRO B CA 1
ATOM 3367 C C . PRO B 1 195 ? 7.223 -16.328 -3.582 1 95.88 195 PRO B C 1
ATOM 3369 O O . PRO B 1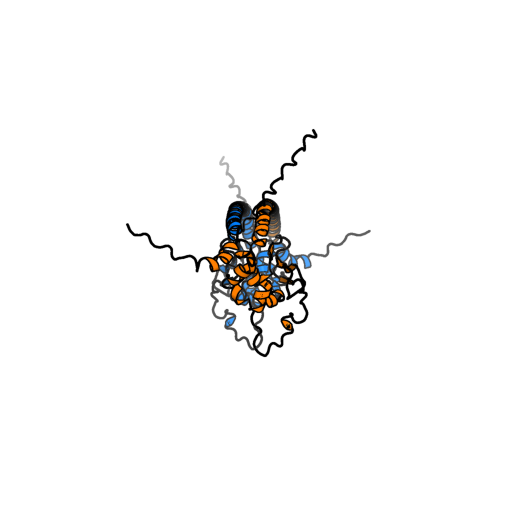 195 ? 8.383 -16.625 -3.879 1 95.88 195 PRO B O 1
ATOM 3372 N N . ASN B 1 196 ? 6.395 -17.125 -2.895 1 96.31 196 ASN B N 1
ATOM 3373 C CA . ASN B 1 196 ? 6.887 -18.406 -2.428 1 96.31 196 ASN B CA 1
ATOM 3374 C C . ASN B 1 196 ? 5.773 -19.453 -2.41 1 96.31 196 ASN B C 1
ATOM 3376 O O . ASN B 1 196 ? 5.316 -19.859 -1.341 1 96.31 196 ASN B O 1
ATOM 3380 N N . PRO B 1 197 ? 5.52 -20.016 -3.502 1 97.19 197 PRO B N 1
ATOM 3381 C CA . PRO B 1 197 ? 4.379 -20.922 -3.611 1 97.19 197 PRO B CA 1
ATOM 3382 C C . PRO B 1 197 ? 4.699 -22.344 -3.133 1 97.19 197 PRO B C 1
ATOM 3384 O O . PRO B 1 197 ? 3.793 -23.094 -2.752 1 97.19 197 PRO B O 1
ATOM 3387 N N . LEU B 1 198 ? 5.926 -22.766 -3.107 1 96.56 198 LEU B N 1
ATOM 3388 C CA . LEU B 1 198 ? 6.324 -24.156 -2.926 1 96.56 198 LEU B CA 1
ATOM 3389 C C . LEU B 1 198 ? 5.91 -24.672 -1.548 1 96.56 198 LEU B C 1
ATOM 3391 O O . LEU B 1 198 ? 5.379 -25.781 -1.422 1 96.56 198 LEU B O 1
ATOM 3395 N N . PRO B 1 199 ? 6.078 -23.953 -0.485 1 95.75 199 PRO B N 1
ATOM 3396 C CA . PRO B 1 199 ? 5.641 -24.422 0.827 1 95.75 199 PRO B CA 1
ATOM 3397 C C . PRO B 1 199 ? 4.145 -24.75 0.868 1 95.75 199 PRO B C 1
ATOM 3399 O O . PRO B 1 199 ? 3.732 -25.703 1.534 1 95.75 199 PRO B O 1
ATOM 3402 N N . PHE B 1 200 ? 3.381 -24 0.235 1 97.25 200 PHE B N 1
ATOM 3403 C CA . PHE B 1 200 ? 1.947 -24.266 0.208 1 97.25 200 PHE B CA 1
ATOM 3404 C C . PHE B 1 200 ? 1.646 -25.547 -0.565 1 97.25 200 PHE B C 1
ATOM 3406 O O . PHE B 1 200 ? 0.791 -26.344 -0.159 1 97.25 200 PHE B O 1
ATOM 3413 N N . TYR B 1 201 ? 2.371 -25.734 -1.653 1 96.62 201 TYR B N 1
ATOM 3414 C CA . TYR B 1 201 ? 2.203 -26.969 -2.418 1 96.62 201 TYR B CA 1
ATOM 3415 C C . TYR B 1 201 ? 2.559 -28.188 -1.575 1 96.62 201 TYR B C 1
ATOM 3417 O O . TYR B 1 201 ? 1.868 -29.203 -1.628 1 96.62 201 TYR B O 1
ATOM 3425 N N . LEU B 1 202 ? 3.514 -28.094 -0.798 1 93.81 202 LEU B N 1
ATOM 3426 C CA . LEU B 1 202 ? 4.078 -29.219 -0.074 1 93.81 202 LEU B CA 1
ATOM 3427 C C . LEU B 1 202 ? 3.275 -29.516 1.191 1 93.81 202 LEU B C 1
ATOM 3429 O O . LEU B 1 202 ? 3.438 -30.562 1.807 1 93.81 202 LEU B O 1
ATOM 3433 N N . LEU B 1 203 ? 2.525 -28.609 1.754 1 91.25 203 LEU B N 1
ATOM 3434 C CA . LEU B 1 203 ? 1.722 -28.828 2.953 1 91.25 203 LEU B CA 1
ATOM 3435 C C . LEU B 1 203 ? 0.853 -30.078 2.807 1 91.25 203 LEU B C 1
ATOM 3437 O O . LEU B 1 203 ? 0.574 -30.766 3.793 1 91.25 203 LEU B O 1
ATOM 3441 N N . GLY B 1 204 ? 0.39 -30.453 1.777 1 74.75 204 GLY B N 1
ATOM 3442 C CA . GLY B 1 204 ? -0.456 -31.625 1.568 1 74.75 204 GLY B CA 1
ATOM 3443 C C . GLY B 1 204 ? 0.332 -32.906 1.373 1 74.75 204 GLY B C 1
ATOM 3444 O O . GLY B 1 204 ? -0.183 -34 1.616 1 74.75 204 GLY B O 1
ATOM 3445 N N . GLU B 1 205 ? 1.57 -32.844 0.94 1 65.12 205 GLU B N 1
ATOM 3446 C CA . GLU B 1 205 ? 2.396 -34.031 0.683 1 65.12 205 GLU B CA 1
ATOM 3447 C C . GLU B 1 205 ? 2.99 -34.562 1.977 1 65.12 205 GLU B C 1
ATOM 3449 O O . GLU B 1 205 ? 3.199 -35.781 2.104 1 65.12 205 GLU B O 1
ATOM 3454 N N . GLY B 1 206 ? 3.648 -33.719 2.912 1 52.97 206 GLY B N 1
ATOM 3455 C CA . GLY B 1 206 ? 4.312 -34.219 4.105 1 52.97 206 GLY B CA 1
ATOM 3456 C C . GLY B 1 206 ? 3.391 -35.031 5.012 1 52.97 206 GLY B C 1
ATOM 3457 O O . GLY B 1 206 ? 3.826 -35.562 6.031 1 52.97 206 GLY B O 1
ATOM 3458 N N . ALA B 1 207 ? 2.113 -34.844 5.109 1 47.16 207 ALA B N 1
ATOM 3459 C CA . ALA B 1 207 ? 1.335 -35.656 6.047 1 47.16 207 ALA B CA 1
ATOM 3460 C C . ALA B 1 207 ? 1.471 -37.156 5.734 1 47.16 207 ALA B C 1
ATOM 3462 O O . ALA B 1 207 ? 1.303 -38 6.617 1 47.16 207 ALA B O 1
ATOM 3463 N N . ASP B 1 208 ? 1.717 -37.531 4.574 1 41.62 208 ASP B N 1
ATOM 3464 C CA . ASP B 1 208 ? 1.818 -38.969 4.355 1 41.62 208 ASP B CA 1
ATOM 3465 C C . ASP B 1 208 ? 3.268 -39.438 4.465 1 41.62 208 ASP B C 1
ATOM 3467 O O . ASP B 1 208 ? 3.59 -40.562 4.078 1 41.62 208 ASP B O 1
ATOM 3471 N N . GLY B 1 209 ? 4.293 -38.625 4.566 1 41.16 209 GLY B N 1
ATOM 3472 C CA . GLY B 1 209 ? 5.566 -39.281 4.766 1 41.16 209 GLY B CA 1
ATOM 3473 C C . GLY B 1 209 ? 5.629 -40.094 6.059 1 41.16 209 GLY B C 1
ATOM 3474 O O . GLY B 1 209 ? 4.848 -39.844 6.977 1 41.16 209 GLY B O 1
ATOM 3475 N N . PRO B 1 210 ? 6.199 -41.438 6.133 1 39.25 210 PRO B N 1
ATOM 3476 C CA . PRO B 1 210 ? 6.293 -42.281 7.332 1 39.25 210 PRO B CA 1
ATOM 3477 C C . PRO B 1 210 ? 6.875 -41.531 8.531 1 39.25 210 PRO B C 1
ATOM 3479 O O . PRO B 1 210 ? 7.629 -40.562 8.359 1 39.25 210 PRO B O 1
ATOM 3482 N N . PRO B 1 211 ? 6.312 -41.562 9.719 1 41.81 211 PRO B N 1
ATOM 3483 C CA . PRO B 1 211 ? 6.855 -41.031 10.977 1 41.81 211 PRO B CA 1
ATOM 3484 C C . PRO B 1 211 ? 8.344 -41.344 11.141 1 41.81 211 PRO B C 1
ATOM 3486 O O . PRO B 1 211 ? 8.82 -42.406 10.758 1 41.81 211 PRO B O 1
ATOM 3489 N N . GLU B 1 212 ? 9.266 -40.438 10.891 1 38.19 212 GLU B N 1
ATOM 3490 C CA . GLU B 1 212 ? 10.656 -40.719 11.234 1 38.19 212 GLU B CA 1
ATOM 3491 C C . GLU B 1 212 ? 10.773 -41.406 12.594 1 38.19 212 GLU B C 1
ATOM 3493 O O . GLU B 1 212 ? 10.188 -40.938 13.578 1 38.19 212 GLU B O 1
ATOM 3498 N N . ARG B 1 213 ? 11.055 -42.719 12.641 1 34.72 213 ARG B N 1
ATOM 3499 C CA . ARG B 1 213 ? 11.43 -43.5 13.797 1 34.72 213 ARG B CA 1
ATOM 3500 C C . ARG B 1 213 ? 12.547 -42.844 14.586 1 34.72 213 ARG B C 1
ATOM 3502 O O . ARG B 1 213 ? 13.477 -42.281 14.008 1 34.72 213 ARG B O 1
ATOM 3509 N N . SER B 1 214 ? 12.273 -42.188 15.797 1 37.59 214 SER B N 1
ATOM 3510 C CA . SER B 1 214 ? 13.211 -41.781 16.844 1 37.59 214 SER B CA 1
ATOM 3511 C C . SER B 1 214 ? 14.242 -42.875 17.094 1 37.59 214 SER B C 1
ATOM 3513 O O . SER B 1 214 ? 13.891 -44 17.438 1 37.59 214 SER B O 1
ATOM 3515 N N . ALA B 1 215 ? 15.367 -43.062 16.391 1 34.94 215 ALA B N 1
ATOM 3516 C CA . ALA B 1 215 ? 16.484 -43.938 16.766 1 34.94 215 ALA B CA 1
ATOM 3517 C C . ALA B 1 215 ? 17.031 -43.594 18.141 1 34.94 215 ALA B C 1
ATOM 3519 O O . ALA B 1 215 ? 18.172 -43.906 18.453 1 34.94 215 ALA B O 1
ATOM 3520 N N . PHE B 1 216 ? 16.234 -42.844 19.078 1 29.22 216 PHE B N 1
ATOM 3521 C CA . PHE B 1 216 ? 16.953 -42.812 20.344 1 29.22 216 PHE B CA 1
ATOM 3522 C C . PHE B 1 216 ? 17.234 -44.219 20.844 1 29.22 216 PHE B C 1
ATOM 3524 O O . PHE B 1 216 ? 17.156 -44.5 22.031 1 29.22 216 PHE B O 1
ATOM 3531 N N . GLY B 1 217 ? 17.641 -45.219 19.922 1 27.23 217 GLY B N 1
ATOM 3532 C CA . GLY B 1 217 ? 18.234 -46.344 20.625 1 27.23 217 GLY B CA 1
ATOM 3533 C C . GLY B 1 217 ? 19.562 -46 21.281 1 27.23 217 GLY B C 1
ATOM 3534 O O . GLY B 1 217 ? 20.219 -46.875 21.828 1 27.23 217 GLY B O 1
ATOM 3535 N N . GLY B 1 218 ? 20.125 -44.75 21.422 1 22.2 218 GLY B N 1
ATOM 3536 C CA . GLY B 1 218 ? 21.266 -44.781 22.344 1 22.2 218 GLY B CA 1
ATOM 3537 C C . GLY B 1 218 ? 20.859 -45 23.781 1 22.2 218 GLY B C 1
ATOM 3538 O O . GLY B 1 218 ? 19.688 -44.812 24.141 1 22.2 218 GLY B O 1
#

Radius of gyration: 32.41 Å; Cα contacts (8 Å, |Δi|>4): 481; chains: 2; bounding box: 74×130×87 Å

Sequence (436 aa):
DCAVISLGEEEEEEEEEGDEGPGRYLAALEAVQLELEAVEEEAARAFRRLRAKFGLRRRPHLQRRNHLIQHIPGFWVTAFLNHPQLSAMISDRDEDALSYMTGLQVEEFGPTRPGCRIRFFFSGNPYFQNRVVAKEFVRHLVSHSTPIRWWQGQDPRCRPHKGRPAPRSFFAWFGDHSFPAGDRVAEIIKEELWPNPLPFYLLGEGADGPPERSAFGGDCAVISLGEEEEEEEEEGDEGPGRYLAALEAVQLELEAVEEEAARAFRRLRAKFGLRRRPHLQRRNHLIQHIPGFWVTAFLNHPQLSAMISDRDEDALSYMTGLQVEEFGPTRPGCRIRFFFSGNPYFQNRVVAKEFVRHLVSHSTPIRWWQGQDPRCRPHKGRPAPRSFFAWFGDHSFPAGDRVAEIIKEELWPNPLPFYLLGEGADGPPERSAFGG

pLDDT: mean 82.88, std 22.79, range [21.69, 98.5]

Solvent-accessible surface area (backbone atoms only — not comparable to full-atom values): 24947 Å² total; per-residue (Å²): 136,79,82,73,73,72,75,73,78,74,72,72,72,68,72,72,76,66,83,73,48,62,60,59,46,46,54,51,42,52,51,43,49,51,53,46,50,51,52,48,51,51,47,52,51,51,51,51,51,50,50,51,53,50,49,61,65,44,44,65,46,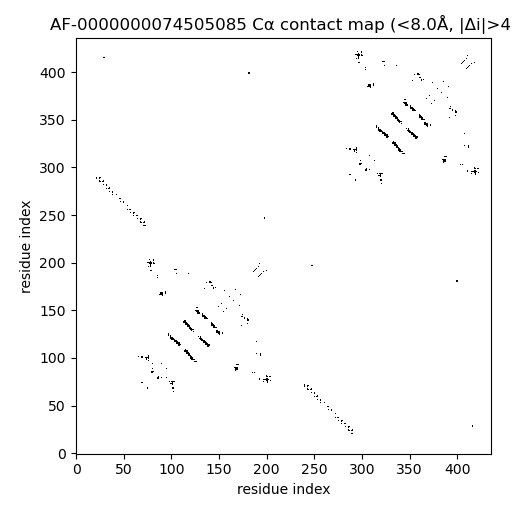51,52,49,43,50,57,40,47,52,67,29,84,38,45,54,36,45,20,44,56,53,31,80,72,56,29,69,30,46,35,75,68,44,48,62,59,35,45,35,32,51,46,76,46,76,44,72,46,53,89,93,53,36,34,34,35,40,38,40,29,36,47,92,54,90,44,38,70,55,48,63,44,38,40,34,36,44,64,48,67,42,48,51,51,54,81,80,50,52,37,92,90,50,47,72,84,74,47,83,68,77,87,56,80,74,72,61,32,48,66,56,51,57,72,54,58,87,50,45,44,66,39,60,67,61,45,44,42,63,71,44,42,66,79,53,39,62,67,32,41,44,63,70,55,64,75,69,53,75,78,76,78,76,72,74,75,116,134,81,77,73,73,72,75,71,76,73,72,73,71,69,72,73,77,65,82,73,48,63,60,58,46,47,57,53,42,53,51,41,50,53,53,46,49,53,52,47,52,52,47,52,52,50,50,51,50,52,50,51,52,51,50,62,64,43,44,66,45,51,52,50,44,50,57,40,46,53,67,29,84,35,45,56,37,46,20,44,57,53,32,81,70,56,28,70,30,46,35,73,67,44,48,59,60,36,45,35,32,50,46,76,46,78,46,72,47,54,87,90,54,36,36,35,35,39,38,42,28,36,48,90,54,91,46,39,71,55,49,63,44,39,41,35,35,44,64,48,68,41,48,50,51,54,82,79,50,52,37,91,91,49,47,73,83,73,48,82,68,77,88,56,79,75,74,62,32,48,67,56,51,58,72,54,58,86,50,47,42,65,38,60,66,61,45,44,42,62,70,43,42,66,77,55,40,62,65,32,42,44,63,72,57,63,75,69,54,78,79,80,76,79,68,74,77,116

InterPro domains:
  IPR002164 Nucleosome assembly protein [PF00956] (71-140)
  IPR002164 Nucleosome assembly protein [PTHR11875] (16-202)
  IPR037231 NAP-like superfamily [SSF143113] (18-202)

Organism: Anas platyrhynchos platyrhynchos (NCBI:txid8840)

Foldseek 3Di:
DDPPPPPPPPPPPPPPPPCCDVVVVVVVVVVVVVVVVVVVVVVLVVVVVVCVVVVVVCVVVLVVVLVVQLPVQQLQLQLQCLDPVSVQLADPLNSQQCSQWRDWDKAADDPVWGWIKIKTAGDDDQFFDDRIKMWIATPLQWIDIDDTGTDPPRDPVPDPPDPDDPRRHPVVLRHDTPGSNPSVNVCCCVPPCSVDRVVSNCSVVVVPDPDPPPPPPD/DPPPPPPPPPPPPPPCPPCCPVPVVVVVVVVVVVVVVVVVVVVLVVVVVVCVVVVVVCVVVLVVVLVVQLPVQQLQLQLQCLDPVSVQLADPLNSQQCSQWRDWDKAADDPVWGWIKIKTAGDDDQFFDDRIKMWIATPLQWIDIDDTGTDPPRDPVPPPPDPDDPRRHPVVLRHDTPGSNPSVNVVCCVPPCSVDRVVSNCSVVVVPDPDPPPPVPD

Nearest PDB structures (foldseek):
  7mto-assembly1_A-2  TM=8.299E-01  e=1.902E-16  Homo sapiens
  2e50-assembly2_P  TM=8.613E-01  e=1.376E-15  Homo sapiens
  2e50-assembly1_A  TM=8.634E-01  e=2.043E-14  Homo sapiens
  5day-assembly1_A  TM=8.833E-01  e=5.206E-13  Arabidopsis thaliana
  6jqv-assembly1_B  TM=7.815E-01  e=2.143E-11  Arabidopsis thaliana

Secondary structure (DSSP, 8-state):
---------------------HHHHHHHHHHHHHHHHHHHHHHHHHHHHHHHHHHHHHHHHHHHHHHHHHTSTTHHHHHHHHSTTGGGG--HHHHHHHTTEEEEEEEEPPTTS-EEEEEEEE-S-SSBS-SEEEEEEETTTEEEEPPP-BPTT--GGGS---SS-----HHHHHH--S-GGG-HHHHHIIIIITT--HHHHHTTTTTSS---------/---------------------HHHHHHHHHHHHHHHHHHHHHHHHHHHHHHHHHHHHHHHHHHHHHHHHHTSTTHHHHHHHHSTTGGGG--HHHHHHHTTEEEEEEEEPPTTS-EEEEEEEE-S-SSBS-SEEEEEEETTTEEEEPPP-BPTT--GGGS---SS-----HHHHHH--S-GGG-HHHHHIIIIITT--HHHHHTTTGGGS------TT-